Protein AF-A0A0A2T9J2-F1 (afdb_monomer)

Sequence (370 aa):
MYFNKLNKLLDNIEVKRSGSIFKIYKKGTDQELNPNEISSGESELISLGIECLVFEKECNKEKQNILFLDEPDVHLHPDLQARLCNFIRELVSNKNAIIFLATHSTAILGALEDFEGTHIEFMIAGQKELNFKKISDEYRKILPIFGAHPLSNLFNQSPILLVEGEDDERIWQQAIRTSNKKLKLYPCSTDGISNMPAYEQDIEQIIMAVYDDASAFSLRDKDENTSNIEDLKKIKRFILNCRAAENLLLTDQVLETLDLTWDELVRRIETWLSNKQSHPHYQVMLNFKDSGYDRQNFNLKEIRNDLMYLIEKPVSWEVAIGKTIGKLVAKDELKKNTAPNSHDIAAYLGERLVEILITNKDSNISNKVN

pLDDT: mean 85.02, std 14.01, range [25.62, 98.5]

Solvent-accessible surface area (backbone atoms only — not comparable to full-atom values): 21024 Å² total; per-residue (Å²): 112,69,53,60,59,53,36,68,60,41,84,64,39,31,61,44,80,57,88,94,45,77,45,42,21,37,50,98,53,90,50,75,52,58,80,90,77,54,56,71,35,59,53,50,50,49,55,55,47,50,53,53,50,51,50,63,69,71,54,47,84,94,44,86,33,79,46,82,41,75,49,80,51,69,72,40,55,59,72,50,32,32,37,49,42,53,51,52,49,60,55,36,78,77,46,57,50,47,75,49,75,45,70,74,53,25,44,48,50,62,54,39,61,86,40,90,86,42,59,50,65,76,70,41,93,88,65,88,78,84,74,66,37,67,69,46,76,64,50,64,66,52,46,57,72,53,32,78,54,62,84,57,70,59,54,77,58,29,29,46,31,38,24,36,30,66,64,53,24,47,17,48,53,33,15,33,68,47,6,74,76,46,43,55,63,38,63,38,52,42,79,31,68,88,40,42,67,58,53,52,54,53,51,44,52,49,39,66,35,76,38,96,84,52,52,36,37,35,46,38,60,23,61,94,59,84,77,86,70,71,63,56,97,45,34,48,55,46,52,34,63,18,20,38,74,66,27,49,49,62,11,57,59,30,29,49,74,61,79,40,54,70,71,57,51,51,52,44,51,52,54,44,60,75,72,38,76,86,43,92,57,34,67,59,56,48,52,39,53,75,61,72,54,46,48,46,69,49,85,39,80,85,46,51,63,58,52,43,60,69,62,70,54,103,63,57,66,41,51,45,36,8,38,34,54,6,44,28,50,51,68,70,65,68,55,73,87,57,65,88,93,48,54,43,55,46,48,35,49,20,52,76,52,45,46,50,63,62,51,66,70,59,86,79,82,75,86,73,84,126

Radius of gyration: 27.68 Å; Cα contacts (8 Å, |Δi|>4): 523; chains: 1; bounding box: 70×51×75 Å

Nearest PDB structures (foldseek):
  1f2u-assembly1_D  TM=6.639E-01  e=4.104E-04  Pyrococcus furiosus
  3kta-assembly2_D  TM=6.495E-01  e=3.694E-04  Pyrococcus furiosus
  4ncj-assembly3_C  TM=7.132E-01  e=3.734E-03  Pyrococcus furiosus DSM 3638
  8u7i-assembly1_D  TM=3.869E-01  e=1.346E-05  Bacillus cereus VD045
  1ji0-assembly1_A  TM=6.836E-01  e=5.510E-01  Thermotoga maritima

Foldseek 3Di:
DLQVLLQLLDDQWGWDDDDPDIFIAGPPDPHTDDPVRDQPQNVLSSVVSVVLVVQLVPADQVDQREAEAEASCVSHDLSSLLSVLVSVLVSVVVGNYDYHYHHLALSNVLSCLPPQPDWDFQDAPPDPDTDTHRRDPLNNQCSVVCNPDRADCLCVLAAEEEEAAPLLQLLQVLLCVQQVSLFHYRYGHLPHPVSVVVNVVVVVRNCNRRHDDGAHEYEYFCAVPPDDDDADPRYDYYYFQFRGPLLLCPFQLLCVLLVHGPVLLVVLLVVCLVPPVPDPCSVLSVVCVVVVNPSGYRDCPVCSVVSVVSSVDPDHSSSSNSNSNSNCSNVVNQDQDDDPPHSHSNNRRHNVNSCCSNVSNPSPDDPPDD

Mean predicted aligned error: 10.54 Å

Secondary structure (DSSP, 8-state):
-HHHHHHHH-SSEEEEEETTEEEEEETTS--EE-GGGS-HHHHHHHHHHHHHHHHHHH--TTS-EEEEEESTTTT--HHHHHHHHHHHHHHHHTSSEEEEEE---HHHHHHHTT-TT-EE-PPPTT-----PEE--HHHHHHHHHHHT-TTSTHHHHS-EEEESSHHHHHHHHHHHHHTTTS---EEEE-SSTTTHHHHHHHHHHHHHHH-SS--EEEEE--TT--------SSEEEEE-SSSSGGGGGGSHHHHHHTT--HHHHHHHHHHHHHH-TTSTTHHHHHHHHHTT--TTTS--TTTHHHHHHHHT-SS-HHHHHHHHHHHHHHTT---S-PPTT---HHHHH-HHHHHHHHHTTS--------

Structure (mmCIF, N/CA/C/O backbone):
data_AF-A0A0A2T9J2-F1
#
_entry.id   AF-A0A0A2T9J2-F1
#
loop_
_atom_site.group_PDB
_atom_site.id
_atom_site.type_symbol
_atom_site.label_atom_id
_atom_site.label_alt_id
_atom_site.label_comp_id
_atom_site.label_asym_id
_atom_site.label_entity_id
_atom_site.label_seq_id
_atom_site.pdbx_PDB_ins_code
_atom_site.Cartn_x
_atom_site.Cartn_y
_atom_site.Cartn_z
_atom_site.occupancy
_atom_site.B_iso_or_equiv
_atom_site.auth_seq_id
_atom_site.auth_comp_id
_atom_site.auth_asym_id
_atom_site.auth_atom_id
_atom_site.pdbx_PDB_model_num
ATOM 1 N N . MET A 1 1 ? -14.278 16.067 39.412 1.00 59.47 1 MET A N 1
ATOM 2 C CA . MET A 1 1 ? -13.323 15.132 38.777 1.00 59.47 1 MET A CA 1
ATOM 3 C C . MET A 1 1 ? -13.989 14.322 37.665 1.00 59.47 1 MET A C 1
ATOM 5 O O . MET A 1 1 ? -13.589 14.497 36.528 1.00 59.47 1 MET A O 1
ATOM 9 N N . TYR A 1 2 ? -15.040 13.537 37.940 1.00 71.81 2 TYR A N 1
ATOM 10 C CA . TYR A 1 2 ? -15.723 12.709 36.924 1.00 71.81 2 TYR A CA 1
ATOM 11 C C . TYR A 1 2 ? -16.390 13.495 35.782 1.00 71.81 2 TYR A C 1
ATOM 13 O O . TYR A 1 2 ? -16.182 13.167 34.621 1.00 71.81 2 TYR A O 1
ATOM 21 N N . PHE A 1 3 ? -17.080 14.601 36.085 1.00 74.75 3 PHE A N 1
ATOM 22 C CA . PHE A 1 3 ? -17.654 15.476 35.050 1.00 74.75 3 PHE A CA 1
ATOM 23 C C . PHE A 1 3 ? -16.598 16.092 34.126 1.00 74.75 3 PHE A C 1
ATOM 25 O O . PHE A 1 3 ? -16.856 16.264 32.946 1.00 74.75 3 PHE A O 1
ATOM 32 N N . ASN A 1 4 ? -15.382 16.354 34.621 1.00 80.12 4 ASN A N 1
ATOM 33 C CA . ASN A 1 4 ? -14.306 16.858 33.764 1.00 80.12 4 ASN A CA 1
ATOM 34 C C . ASN A 1 4 ? -13.856 15.789 32.765 1.00 80.12 4 ASN A C 1
ATOM 36 O O . ASN A 1 4 ? -13.549 16.136 31.634 1.00 80.12 4 ASN A O 1
ATOM 40 N N . LYS A 1 5 ? -13.830 14.509 33.166 1.00 81.12 5 LYS A N 1
ATOM 41 C CA . LYS A 1 5 ? -13.538 13.403 32.245 1.00 81.12 5 LYS A CA 1
ATOM 42 C C . LYS A 1 5 ? -14.648 13.250 31.202 1.00 81.12 5 LYS A C 1
ATOM 44 O O . LYS A 1 5 ? -14.343 13.203 30.020 1.00 81.12 5 LYS A O 1
ATOM 49 N N . LEU A 1 6 ? -15.915 13.269 31.625 1.00 84.06 6 LEU A N 1
ATOM 50 C CA . LEU A 1 6 ? -17.064 13.199 30.714 1.00 84.06 6 LEU A CA 1
ATOM 51 C C . LEU A 1 6 ? -17.076 14.375 29.722 1.00 84.06 6 LEU A C 1
ATOM 53 O O . LEU A 1 6 ? -17.239 14.179 28.528 1.00 84.06 6 LEU A O 1
ATOM 57 N N . ASN A 1 7 ? -16.797 15.597 30.181 1.00 86.12 7 ASN A N 1
ATOM 58 C CA . ASN A 1 7 ? -16.784 16.788 29.326 1.00 86.12 7 ASN A CA 1
ATOM 59 C C . ASN A 1 7 ? -15.614 16.829 28.328 1.00 86.12 7 ASN A C 1
ATOM 61 O O . ASN A 1 7 ? -15.652 17.633 27.396 1.00 86.12 7 ASN A O 1
ATOM 65 N N . LYS A 1 8 ? -14.585 15.979 28.481 1.00 84.69 8 LYS A N 1
ATOM 66 C CA . LYS A 1 8 ? -13.559 15.791 27.439 1.00 84.69 8 LYS A CA 1
ATOM 67 C C . LYS A 1 8 ? -14.111 15.056 26.213 1.00 84.69 8 LYS A C 1
ATOM 69 O O . LYS A 1 8 ? -13.585 15.251 25.124 1.00 84.69 8 LYS A O 1
ATOM 74 N N . LEU A 1 9 ? -15.142 14.226 26.386 1.00 80.75 9 LEU A N 1
ATOM 75 C CA . LEU A 1 9 ? -15.771 13.485 25.290 1.00 80.75 9 LEU A CA 1
ATOM 76 C C . LEU A 1 9 ? -16.617 14.396 24.390 1.00 80.75 9 LEU A C 1
ATOM 78 O O . LEU A 1 9 ? -16.712 14.166 23.188 1.00 80.75 9 LEU A O 1
ATOM 82 N N . LEU A 1 10 ? -17.201 15.446 24.968 1.00 84.38 10 LEU A N 1
ATOM 83 C CA . LEU A 1 10 ? -18.269 16.236 24.356 1.00 84.38 10 LEU A CA 1
ATOM 84 C C . LEU A 1 10 ? -17.731 17.462 23.617 1.00 84.38 10 LEU A C 1
ATOM 86 O O . LEU A 1 10 ? -16.849 18.167 24.118 1.00 84.38 10 LEU A O 1
ATOM 90 N N . ASP A 1 11 ? -18.275 17.733 22.432 1.00 77.12 11 ASP A N 1
ATOM 91 C CA . ASP A 1 11 ? -17.830 18.827 21.567 1.00 77.12 11 ASP A CA 1
ATOM 92 C C . ASP A 1 11 ? -18.537 20.134 21.849 1.00 77.12 11 ASP A C 1
ATOM 94 O O . ASP A 1 11 ? -17.898 21.141 22.155 1.00 77.12 11 ASP A O 1
ATOM 98 N N . ASN A 1 12 ? -19.861 20.107 21.755 1.00 83.00 12 ASN A N 1
ATOM 99 C CA . ASN A 1 12 ? -20.665 21.321 21.746 1.00 83.00 12 ASN A CA 1
ATOM 100 C C . ASN A 1 12 ? -21.363 21.555 23.077 1.00 83.00 12 ASN A C 1
ATOM 102 O O . ASN A 1 12 ? -21.915 22.634 23.310 1.00 83.00 12 ASN A O 1
ATOM 106 N N . ILE A 1 13 ? -21.320 20.555 23.953 1.00 86.94 13 ILE A N 1
ATOM 107 C CA . ILE A 1 13 ? -22.023 20.551 25.223 1.00 86.94 13 ILE A CA 1
ATOM 108 C C . ILE A 1 13 ? -21.086 20.233 26.388 1.00 86.94 13 ILE A C 1
ATOM 110 O O . ILE A 1 13 ? -20.007 19.663 26.225 1.00 86.94 13 ILE A O 1
ATOM 114 N N . GLU A 1 14 ? -21.507 20.612 27.586 1.00 88.69 14 GLU A N 1
ATOM 115 C CA . GLU A 1 14 ? -20.853 20.261 28.836 1.00 88.69 14 GLU A CA 1
ATOM 116 C C . GLU A 1 14 ? -21.889 19.898 29.899 1.00 88.69 14 GLU A C 1
ATOM 118 O O . GLU A 1 14 ? -22.915 20.559 30.071 1.00 88.69 14 GLU A O 1
ATOM 123 N N . VAL A 1 15 ? -21.607 18.832 30.637 1.00 86.19 15 VAL A N 1
ATOM 124 C CA . VAL A 1 15 ? -22.408 18.386 31.769 1.00 86.19 15 VAL A CA 1
ATOM 125 C C . VAL A 1 15 ? -21.887 19.075 33.025 1.00 86.19 15 VAL A C 1
ATOM 127 O O . VAL A 1 15 ? -20.725 18.909 33.416 1.00 86.19 15 VAL A O 1
ATOM 130 N N . LYS A 1 16 ? -22.756 19.843 33.685 1.00 85.94 16 LYS A N 1
ATOM 131 C CA . LYS A 1 16 ? -22.473 20.494 34.970 1.00 85.94 16 LYS A CA 1
ATOM 132 C C . LYS A 1 16 ? -23.402 19.939 36.045 1.00 85.94 16 LYS A C 1
ATOM 134 O O . LYS A 1 16 ? -24.557 19.590 35.797 1.00 85.94 16 LYS A O 1
ATOM 139 N N . ARG A 1 17 ? -22.904 19.881 37.280 1.00 81.12 17 ARG A N 1
ATOM 140 C CA . ARG A 1 17 ? -23.718 19.502 38.439 1.00 81.12 17 ARG A CA 1
ATOM 141 C C . ARG A 1 17 ? -24.531 20.707 38.914 1.00 81.12 17 ARG A C 1
ATOM 143 O O . ARG A 1 17 ? -23.954 21.750 39.201 1.00 81.12 17 ARG A O 1
ATOM 150 N N . SER A 1 18 ? -25.842 20.533 39.063 1.00 77.94 18 SER A N 1
ATOM 151 C CA . SER A 1 18 ? -26.759 21.523 39.632 1.00 77.94 18 SER A CA 1
ATOM 152 C C . SER A 1 18 ? -27.502 20.890 40.812 1.00 77.94 18 SER A C 1
ATOM 154 O O . SER A 1 18 ? -28.524 20.223 40.663 1.00 77.94 18 SER A O 1
ATOM 156 N N . GLY A 1 19 ? -26.929 21.013 42.013 1.00 77.81 19 GLY A N 1
ATOM 157 C CA . GLY A 1 19 ? -27.448 20.349 43.212 1.00 77.81 19 GLY A CA 1
ATOM 158 C C . GLY A 1 19 ? -27.337 18.816 43.149 1.00 77.81 19 GLY A C 1
ATOM 159 O O . GLY A 1 19 ? -26.230 18.264 43.073 1.00 77.81 19 GLY A O 1
ATOM 160 N N . SER A 1 20 ? -28.480 18.127 43.234 1.00 71.19 20 SER A N 1
ATOM 161 C CA . SER A 1 20 ? -28.596 16.662 43.141 1.00 71.19 20 SER A CA 1
ATOM 162 C C . SER A 1 20 ? -28.761 16.142 41.711 1.00 71.19 20 SER A C 1
ATOM 164 O O . SER A 1 20 ? -28.609 14.942 41.498 1.00 71.19 20 SER A O 1
ATOM 166 N N . ILE A 1 21 ? -29.032 17.022 40.744 1.00 76.75 21 ILE A N 1
ATOM 167 C CA . ILE A 1 21 ? -29.199 16.671 39.331 1.00 76.75 21 ILE A CA 1
ATOM 168 C C . ILE A 1 21 ? -28.006 17.159 38.504 1.00 76.75 21 ILE A C 1
ATOM 170 O O . ILE A 1 21 ? -27.241 18.037 38.919 1.00 76.75 21 ILE A O 1
ATOM 174 N N . PHE A 1 22 ? -27.832 16.579 37.323 1.00 81.19 22 PHE A N 1
ATOM 175 C CA . PHE A 1 22 ? -26.951 17.123 36.298 1.00 81.19 22 PHE A CA 1
ATOM 176 C C . PHE A 1 22 ? -27.786 17.871 35.260 1.00 81.19 22 PHE A C 1
ATOM 178 O O . PHE A 1 22 ? -28.946 17.542 35.022 1.00 81.19 22 PHE A O 1
ATOM 185 N N . LYS A 1 23 ? -27.185 18.907 34.683 1.00 84.75 23 LYS A N 1
ATOM 186 C CA . LYS A 1 23 ? -27.763 19.727 33.622 1.00 84.75 23 LYS A CA 1
ATOM 187 C C . LYS A 1 23 ? -26.758 19.846 32.487 1.00 84.75 23 LYS A C 1
ATOM 189 O O . LYS A 1 23 ? -25.547 19.773 32.720 1.00 84.75 23 LYS A O 1
ATOM 194 N N . ILE A 1 24 ? -27.272 20.014 31.278 1.00 87.31 24 ILE A N 1
ATOM 195 C CA . ILE A 1 24 ? -26.477 20.066 30.055 1.00 87.31 24 ILE A CA 1
ATOM 196 C C . ILE A 1 24 ? -26.459 21.511 29.581 1.00 87.31 24 ILE A C 1
ATOM 198 O O . ILE A 1 24 ? -27.493 22.170 29.533 1.00 87.31 24 ILE A O 1
ATOM 202 N N . TYR A 1 25 ? -25.269 22.013 29.283 1.00 88.56 25 TYR A N 1
ATOM 203 C CA . TYR A 1 25 ? -25.047 23.382 28.843 1.00 88.56 25 TYR A CA 1
ATOM 204 C C . TYR A 1 25 ? -24.337 23.377 27.504 1.00 88.56 25 TYR A C 1
ATOM 206 O O . TYR A 1 25 ? -23.575 22.458 27.213 1.00 88.56 25 TYR A O 1
ATOM 214 N N . LYS A 1 26 ? -24.527 24.426 26.709 1.00 87.81 26 LYS A N 1
ATOM 215 C CA . LYS A 1 26 ? -23.686 24.656 25.537 1.00 87.81 26 LYS A CA 1
ATOM 216 C C . LYS A 1 26 ? -22.273 25.022 25.997 1.00 87.81 26 LYS A C 1
ATOM 218 O O . LYS A 1 26 ? -22.096 25.938 26.803 1.00 87.81 26 LYS A O 1
ATOM 223 N N . LYS A 1 27 ? -21.273 24.302 25.492 1.00 86.38 27 LYS A N 1
ATOM 224 C CA . LYS A 1 27 ? -19.884 24.365 25.960 1.00 86.38 27 LYS A CA 1
ATOM 225 C C . LYS A 1 27 ? -19.329 25.786 25.878 1.00 86.38 27 LYS A C 1
ATOM 227 O O . LYS A 1 27 ? -19.447 26.449 24.849 1.00 86.38 27 LYS A O 1
ATOM 232 N N . GLY A 1 28 ? -18.720 26.247 26.971 1.00 84.31 28 GLY A N 1
ATOM 233 C CA . GLY A 1 28 ? -18.168 27.602 27.067 1.00 84.31 28 GLY A CA 1
ATOM 234 C C . GLY A 1 28 ? -19.220 28.693 27.288 1.00 84.31 28 GLY A C 1
ATOM 235 O O . GLY A 1 28 ? -18.896 29.875 27.197 1.00 84.31 28 GLY A O 1
ATOM 236 N N . THR A 1 29 ? -20.468 28.318 27.580 1.00 86.94 29 THR A N 1
ATOM 237 C CA . THR A 1 29 ? -21.561 29.247 27.884 1.00 86.94 29 THR A CA 1
ATOM 238 C C . THR A 1 29 ? -22.356 28.778 29.107 1.00 86.94 29 THR A C 1
ATOM 240 O O . THR A 1 29 ? -22.230 27.638 29.558 1.00 86.94 29 THR A O 1
ATOM 243 N N . ASP A 1 30 ? -23.222 29.651 29.621 1.00 87.25 30 ASP A N 1
ATOM 244 C CA . ASP A 1 30 ? -24.203 29.310 30.661 1.00 87.25 30 ASP A CA 1
ATOM 245 C C . ASP A 1 30 ? -25.605 29.039 30.085 1.00 87.25 30 ASP A C 1
ATOM 247 O O . ASP A 1 30 ? -26.590 28.994 30.823 1.00 87.25 30 ASP A O 1
ATOM 251 N N . GLN A 1 31 ? -25.710 28.828 28.767 1.00 87.81 31 GLN A N 1
ATOM 252 C CA . GLN A 1 31 ? -26.962 28.434 28.124 1.00 87.81 31 GLN A CA 1
ATOM 253 C C . GLN A 1 31 ? -27.266 26.961 28.434 1.00 87.81 31 GLN A C 1
ATOM 255 O O . GLN A 1 31 ? -26.573 26.071 27.941 1.00 87.81 31 GLN A O 1
ATOM 260 N N . GLU A 1 32 ? -28.300 26.713 29.240 1.00 88.62 32 GLU A N 1
ATOM 261 C CA . GLU A 1 32 ? -28.849 25.374 29.492 1.00 88.62 32 GLU A CA 1
ATOM 262 C C . GLU A 1 32 ? -29.564 24.853 28.236 1.00 88.62 32 GLU A C 1
ATOM 264 O O . GLU A 1 32 ? -30.290 25.599 27.577 1.00 88.62 32 GLU A O 1
ATOM 269 N N . LEU A 1 33 ? -29.334 23.583 27.905 1.00 85.81 33 LEU A N 1
ATOM 270 C CA . LEU A 1 33 ? -29.922 22.890 26.762 1.00 85.81 33 LEU A CA 1
ATOM 271 C C . LEU A 1 33 ? -30.925 21.845 27.244 1.00 85.81 33 LEU A C 1
ATOM 273 O O . LEU A 1 33 ? -30.678 21.122 28.214 1.00 85.81 33 LEU A O 1
ATOM 277 N N . ASN A 1 34 ? -32.038 21.727 26.530 1.00 83.06 34 ASN A N 1
ATOM 278 C CA . ASN A 1 34 ? -32.986 20.641 26.722 1.00 83.06 34 ASN A CA 1
ATOM 279 C C . ASN A 1 34 ? -32.485 19.360 26.034 1.00 83.06 34 ASN A C 1
ATOM 281 O O . ASN A 1 34 ? -31.757 19.442 25.045 1.00 83.06 34 ASN A O 1
ATOM 285 N N . PRO A 1 35 ? -32.931 18.167 26.474 1.00 75.81 35 PRO A N 1
ATOM 286 C CA . PRO A 1 35 ? -32.541 16.896 25.857 1.00 75.81 35 PRO A CA 1
ATOM 287 C C . PRO A 1 35 ? -32.770 16.833 24.338 1.00 75.81 35 PRO A C 1
ATOM 289 O O . PRO A 1 35 ? -31.974 16.245 23.617 1.00 75.81 35 PRO A O 1
ATOM 292 N N . ASN A 1 36 ? -33.820 17.496 23.842 1.00 80.12 36 ASN A N 1
ATOM 293 C CA . ASN A 1 36 ? -34.170 17.530 22.416 1.00 80.12 36 ASN A CA 1
ATOM 294 C C . ASN A 1 36 ? -33.221 18.397 21.565 1.00 80.12 36 ASN A C 1
ATOM 296 O O . ASN A 1 36 ? -33.329 18.395 20.343 1.00 80.12 36 ASN A O 1
ATOM 300 N N . GLU A 1 37 ? -32.339 19.173 22.196 1.00 82.31 37 GLU A N 1
ATOM 301 C CA . GLU A 1 37 ? -31.386 20.075 21.536 1.00 82.31 37 GLU A CA 1
ATOM 302 C C . GLU A 1 37 ? -29.986 19.448 21.412 1.00 82.31 37 GLU A C 1
ATOM 304 O O . GLU A 1 37 ? -29.058 20.093 20.924 1.00 82.31 37 GLU A O 1
ATOM 309 N N . ILE A 1 38 ? -29.828 18.199 21.859 1.00 84.38 38 ILE A N 1
ATOM 310 C CA . ILE A 1 38 ? -28.565 17.458 21.861 1.00 84.38 38 ILE A CA 1
ATOM 311 C C . ILE A 1 38 ? -28.541 16.506 20.668 1.00 84.38 38 ILE A C 1
ATOM 313 O O . ILE A 1 38 ? -29.554 15.893 20.325 1.00 84.38 38 ILE A O 1
ATOM 317 N N . SER A 1 39 ? -27.378 16.364 20.031 1.00 83.81 39 SER A N 1
ATOM 318 C CA . SER A 1 39 ? -27.220 15.384 18.958 1.00 83.81 39 SER A CA 1
ATOM 319 C C . SER A 1 39 ? -27.350 13.955 19.499 1.00 83.81 39 SER A C 1
ATOM 321 O O . SER A 1 39 ? -26.903 13.653 20.606 1.00 83.81 39 SER A O 1
ATOM 323 N N . SER A 1 40 ? -27.931 13.046 18.711 1.00 81.94 40 SER A N 1
ATOM 324 C CA . SER A 1 40 ? -28.088 11.643 19.123 1.00 81.94 40 SER A CA 1
ATOM 325 C C . SER A 1 40 ? -26.750 10.997 19.497 1.00 81.94 40 SER A C 1
ATOM 327 O O . SER A 1 40 ? -26.678 10.293 20.496 1.00 81.94 40 SER A O 1
ATOM 329 N N . GLY A 1 41 ? -25.677 11.309 18.760 1.00 84.06 41 GLY A N 1
ATOM 330 C CA . GLY A 1 41 ? -24.331 10.815 19.057 1.00 84.06 41 GLY A CA 1
ATOM 331 C C . GLY A 1 41 ? -23.755 11.350 20.372 1.00 84.06 41 GLY A C 1
ATOM 332 O O . GLY A 1 41 ? -23.153 10.593 21.125 1.00 84.06 41 GLY A O 1
ATOM 333 N N . GLU A 1 42 ? -23.962 12.628 20.708 1.00 84.62 42 GLU A N 1
ATOM 334 C CA . GLU A 1 42 ? -23.529 13.158 22.012 1.00 84.62 42 GLU A CA 1
ATOM 335 C C . GLU A 1 42 ? -24.342 12.561 23.168 1.00 84.62 42 GLU A C 1
ATOM 337 O O . GLU A 1 42 ? -23.779 12.296 24.229 1.00 84.62 42 GLU A O 1
ATOM 342 N N . SER A 1 43 ? -25.642 12.315 22.972 1.00 85.50 43 SER A N 1
ATOM 343 C CA . SER A 1 43 ? -26.481 11.643 23.972 1.00 85.50 43 SER A CA 1
ATOM 344 C C . SER A 1 43 ? -25.994 10.218 24.241 1.00 85.50 43 SER A C 1
ATOM 346 O O . SER A 1 43 ? -25.839 9.835 25.400 1.00 85.50 43 SER A O 1
ATOM 348 N N . GLU A 1 44 ? -25.705 9.459 23.183 1.00 86.38 44 GLU A N 1
ATOM 349 C CA . GLU A 1 44 ? -25.176 8.097 23.293 1.00 86.38 44 GLU A CA 1
ATOM 350 C C . GLU A 1 44 ? -23.824 8.092 24.019 1.00 86.38 44 GLU A C 1
ATOM 352 O O . GLU A 1 44 ? -23.609 7.343 24.973 1.00 86.38 44 GLU A O 1
ATOM 357 N N . LEU A 1 45 ? -22.939 9.024 23.652 1.00 87.44 45 LEU A N 1
ATOM 358 C CA . LEU A 1 45 ? -21.620 9.161 24.262 1.00 87.44 45 LEU A CA 1
ATOM 359 C C . LEU A 1 45 ? -21.685 9.546 25.748 1.00 87.44 45 LEU A C 1
ATOM 361 O O . LEU A 1 45 ? -20.842 9.106 26.532 1.00 87.44 45 LEU A O 1
ATOM 365 N N . ILE A 1 46 ? -22.676 10.347 26.160 1.00 87.00 46 ILE A N 1
ATOM 366 C CA . ILE A 1 46 ? -22.927 10.635 27.579 1.00 87.00 46 ILE A CA 1
ATOM 367 C C . ILE A 1 46 ? -23.325 9.358 28.313 1.00 87.00 46 ILE A C 1
ATOM 369 O O . ILE A 1 46 ? -22.746 9.077 29.364 1.00 87.00 46 ILE A O 1
ATOM 373 N N . SER A 1 47 ? -24.288 8.602 27.782 1.00 87.62 47 SER A N 1
ATOM 374 C CA . SER A 1 47 ? -24.768 7.360 28.398 1.00 87.62 47 SER A CA 1
ATOM 375 C C . SER A 1 47 ? -23.623 6.366 28.584 1.00 87.62 47 SER A C 1
ATOM 377 O O . SER A 1 47 ? -23.318 5.978 29.714 1.00 87.62 47 SER A O 1
ATOM 379 N N . LEU A 1 48 ? -22.901 6.067 27.504 1.00 88.88 48 LEU A N 1
ATOM 380 C CA . LEU A 1 48 ? -21.764 5.151 27.517 1.00 88.88 48 LEU A CA 1
ATOM 381 C C . LEU A 1 48 ? -20.619 5.654 28.410 1.00 88.88 48 LEU A C 1
ATOM 383 O O . LEU A 1 48 ? -19.994 4.892 29.152 1.00 88.88 48 LEU A O 1
ATOM 387 N N . GLY A 1 49 ? -20.363 6.965 28.387 1.00 88.38 49 GLY A N 1
ATOM 388 C CA . GLY A 1 49 ? -19.386 7.610 29.255 1.00 88.38 49 GLY A CA 1
ATOM 389 C C . GLY A 1 49 ? -19.728 7.436 30.735 1.00 88.38 49 GLY A C 1
ATOM 390 O O . GLY A 1 49 ? -18.848 7.125 31.536 1.00 88.38 49 GLY A O 1
ATOM 391 N N . ILE A 1 50 ? -21.000 7.590 31.114 1.00 87.50 50 ILE A N 1
ATOM 392 C CA . ILE A 1 50 ? -21.464 7.378 32.491 1.00 87.50 50 ILE A CA 1
ATOM 393 C C . ILE A 1 50 ? -21.276 5.919 32.909 1.00 87.50 50 ILE A C 1
ATOM 395 O O . ILE A 1 50 ? -20.752 5.686 33.998 1.00 87.50 50 ILE A O 1
ATOM 399 N N . GLU A 1 51 ? -21.642 4.950 32.071 1.00 89.19 51 GLU A N 1
ATOM 400 C CA . GLU A 1 51 ? -21.459 3.522 32.370 1.00 89.19 51 GLU A CA 1
ATOM 401 C C . GLU A 1 51 ? -19.989 3.177 32.621 1.00 89.19 51 GLU A C 1
ATOM 403 O O . GLU A 1 51 ? -19.639 2.582 33.643 1.00 89.19 51 GLU A O 1
ATOM 408 N N . CYS A 1 52 ? -19.107 3.660 31.752 1.00 89.56 52 CYS A N 1
ATOM 409 C CA . CYS A 1 52 ? -17.665 3.532 31.902 1.00 89.56 52 CYS A CA 1
ATOM 410 C C . CYS A 1 52 ? -17.131 4.180 33.199 1.00 89.56 52 CYS A C 1
ATOM 412 O O . CYS A 1 52 ? -16.254 3.624 33.863 1.00 89.56 52 CYS A O 1
ATOM 414 N N . LEU A 1 53 ? -17.657 5.346 33.599 1.00 88.56 53 LEU A N 1
ATOM 415 C CA . LEU A 1 53 ? -17.290 5.999 34.866 1.00 88.56 53 LEU A CA 1
ATOM 416 C C . LEU A 1 53 ? -17.801 5.230 36.090 1.00 88.56 53 LEU A C 1
ATOM 418 O O . LEU A 1 53 ? -17.115 5.174 37.114 1.00 88.56 53 LEU A O 1
ATOM 422 N N . VAL A 1 54 ? -19.004 4.657 36.007 1.00 89.12 54 VAL A N 1
ATOM 423 C CA . VAL A 1 54 ? -19.553 3.791 37.057 1.00 89.12 54 VAL A CA 1
ATOM 424 C C . VAL A 1 54 ? -18.670 2.557 37.204 1.00 89.12 54 VAL A C 1
ATOM 426 O O . VAL A 1 54 ? -18.241 2.258 38.317 1.00 89.12 54 VAL A O 1
ATOM 429 N N . PHE A 1 55 ? -18.294 1.917 36.096 1.00 90.38 55 PHE A N 1
ATOM 430 C CA . PHE A 1 55 ? -17.328 0.823 36.096 1.00 90.38 55 PHE A CA 1
ATOM 431 C C . PHE A 1 55 ? -15.996 1.228 36.753 1.00 90.38 55 PHE A C 1
ATOM 433 O O . PHE A 1 55 ? -15.523 0.541 37.657 1.00 90.38 55 PHE A O 1
ATOM 440 N N . GLU A 1 56 ? -15.427 2.390 36.398 1.00 87.75 56 GLU A N 1
ATOM 441 C CA . GLU A 1 56 ? -14.182 2.901 37.003 1.00 87.75 56 GLU A CA 1
ATOM 442 C C . GLU A 1 56 ? -14.248 2.982 38.536 1.00 87.75 56 GLU A C 1
ATOM 444 O O . GLU A 1 56 ? -13.253 2.740 39.240 1.00 87.75 56 GLU A O 1
ATOM 449 N N . LYS A 1 57 ? -15.417 3.380 39.045 1.00 87.81 57 LYS A N 1
ATOM 450 C CA . LYS A 1 57 ? -15.676 3.583 40.467 1.00 87.81 57 LYS A CA 1
ATOM 451 C C . LYS A 1 57 ? -15.828 2.258 41.211 1.00 87.81 57 LYS A C 1
ATOM 453 O O . LYS A 1 57 ? -15.321 2.149 42.325 1.00 87.81 57 LYS A O 1
ATOM 458 N N . GLU A 1 58 ? -16.492 1.283 40.601 1.00 89.94 58 GLU A N 1
ATOM 459 C CA . GLU A 1 58 ? -16.722 -0.043 41.185 1.00 89.94 58 GLU A CA 1
ATOM 460 C C . GLU A 1 58 ? -15.500 -0.977 41.044 1.00 89.94 58 GLU A C 1
ATOM 462 O O . GLU A 1 58 ? -15.430 -2.011 41.710 1.00 89.94 58 GLU A O 1
ATOM 467 N N . CYS A 1 59 ? -14.500 -0.602 40.233 1.00 90.00 59 CYS A N 1
ATOM 468 C CA . CYS A 1 59 ? -13.257 -1.358 40.072 1.00 90.00 59 CYS A CA 1
ATOM 469 C C . CYS A 1 59 ? -12.553 -1.641 41.411 1.00 90.00 59 CYS A C 1
ATOM 471 O O . CYS A 1 59 ? -12.084 -0.732 42.107 1.00 90.00 59 CYS A O 1
ATOM 473 N N . ASN A 1 60 ? -12.365 -2.926 41.714 1.00 88.50 60 ASN A N 1
ATOM 474 C CA . ASN A 1 60 ? -11.629 -3.402 42.878 1.00 88.50 60 ASN A CA 1
ATOM 475 C C . ASN A 1 60 ? -10.152 -3.641 42.519 1.00 88.50 60 ASN A C 1
ATOM 477 O O . ASN A 1 60 ? -9.847 -4.386 41.593 1.00 88.50 60 ASN A O 1
ATOM 481 N N . LYS A 1 61 ? -9.223 -3.040 43.275 1.00 86.44 61 LYS A N 1
ATOM 482 C CA . LYS A 1 61 ? -7.773 -3.149 43.025 1.00 86.44 61 LYS A CA 1
ATOM 483 C C . LYS A 1 61 ? -7.209 -4.563 43.208 1.00 86.44 61 LYS A C 1
ATOM 485 O O . LYS A 1 61 ? -6.196 -4.880 42.600 1.00 86.44 61 LYS A O 1
ATOM 490 N N . GLU A 1 62 ? -7.841 -5.387 44.037 1.00 88.94 62 GLU A N 1
ATOM 491 C CA . GLU A 1 62 ? -7.404 -6.757 44.340 1.00 88.94 62 GLU A CA 1
ATOM 492 C C . GLU A 1 62 ? -7.963 -7.789 43.354 1.00 88.94 62 GLU A C 1
ATOM 494 O O . GLU A 1 62 ? -7.594 -8.960 43.401 1.00 88.94 62 GLU A O 1
ATOM 499 N N . LYS A 1 63 ? -8.872 -7.373 42.466 1.00 89.31 63 LYS A N 1
ATOM 500 C CA . LYS A 1 63 ? -9.521 -8.244 41.486 1.00 89.31 63 LYS A CA 1
ATOM 501 C C . LYS A 1 63 ? -9.203 -7.787 40.070 1.00 89.31 63 LYS A C 1
ATOM 503 O O . LYS A 1 63 ? -8.846 -6.634 39.834 1.00 89.31 63 LYS A O 1
ATOM 508 N N . GLN A 1 64 ? -9.355 -8.706 39.126 1.00 89.75 64 GLN A N 1
ATOM 509 C CA . GLN A 1 64 ? -9.415 -8.371 37.711 1.00 89.75 64 GLN A CA 1
ATOM 510 C C . GLN A 1 64 ? -10.818 -7.846 37.403 1.00 89.75 64 GLN A C 1
ATOM 512 O O . GLN A 1 64 ? -11.806 -8.537 37.650 1.00 89.75 64 GLN A O 1
ATOM 517 N N . ASN A 1 65 ? -10.905 -6.615 36.907 1.00 93.81 65 ASN A N 1
ATOM 518 C CA . ASN A 1 65 ? -12.175 -5.982 36.556 1.00 93.81 65 ASN A CA 1
ATOM 519 C C . ASN A 1 65 ? -12.380 -6.107 35.048 1.00 93.81 65 ASN A C 1
ATOM 521 O O . ASN A 1 65 ? -11.444 -5.857 34.292 1.00 93.81 65 ASN A O 1
ATOM 525 N N . ILE A 1 66 ? -13.573 -6.502 34.610 1.00 93.62 66 ILE A N 1
ATOM 526 C CA . ILE A 1 66 ? -13.859 -6.752 33.194 1.00 93.62 66 ILE A CA 1
ATOM 527 C C . ILE A 1 66 ? -15.090 -5.948 32.780 1.00 93.62 66 ILE A C 1
ATOM 529 O O . ILE A 1 66 ? -16.111 -6.006 33.464 1.00 93.62 66 ILE A O 1
ATOM 533 N N . LEU A 1 67 ? -14.982 -5.219 31.670 1.00 93.62 67 LEU A N 1
ATOM 534 C CA . LEU A 1 67 ? -16.087 -4.523 31.012 1.00 93.62 67 LEU A CA 1
ATOM 535 C C . LEU A 1 67 ? -16.254 -5.080 29.597 1.00 93.62 67 LEU A C 1
ATOM 537 O O . LEU A 1 67 ? -15.265 -5.245 28.887 1.00 93.62 67 LEU A O 1
ATOM 541 N N . PHE A 1 68 ? -17.493 -5.347 29.195 1.00 94.12 68 PHE A N 1
ATOM 542 C CA . PHE A 1 68 ? -17.843 -5.739 27.832 1.00 94.12 68 PHE A CA 1
ATOM 543 C C . PHE A 1 68 ? -18.603 -4.593 27.176 1.00 94.12 68 PHE A C 1
ATOM 545 O O . PHE A 1 68 ? -19.574 -4.106 27.751 1.00 94.12 68 PHE A O 1
ATOM 552 N N . LEU A 1 69 ? -18.146 -4.175 26.001 1.00 93.19 69 LEU A N 1
ATOM 553 C CA . LEU A 1 69 ? -18.785 -3.174 25.159 1.00 93.19 69 LEU A CA 1
ATOM 554 C C . LEU A 1 69 ? -19.111 -3.827 23.820 1.00 93.19 69 LEU A C 1
ATOM 556 O O . LEU A 1 69 ? -18.209 -4.318 23.141 1.00 93.19 69 LEU A O 1
ATOM 560 N N . ASP A 1 70 ? -20.389 -3.845 23.467 1.00 90.81 70 ASP A N 1
ATOM 561 C CA . ASP A 1 70 ? -20.881 -4.422 22.220 1.00 90.81 70 ASP A CA 1
ATOM 562 C C . ASP A 1 70 ? -21.404 -3.294 21.328 1.00 90.81 70 ASP A C 1
ATOM 564 O O . ASP A 1 70 ? -22.250 -2.514 21.762 1.00 90.81 70 ASP A O 1
ATOM 568 N N . GLU A 1 71 ? -20.816 -3.160 20.141 1.00 88.56 71 GLU A N 1
ATOM 569 C CA . GLU A 1 71 ? -21.073 -2.105 19.154 1.00 88.56 71 GLU A CA 1
ATOM 570 C C . GLU A 1 71 ? -21.145 -0.675 19.742 1.00 88.56 71 GLU A C 1
ATOM 572 O O . GLU A 1 71 ? -22.098 0.070 19.489 1.00 88.56 71 GLU A O 1
ATOM 577 N N . PRO A 1 72 ? -20.130 -0.223 20.513 1.00 88.88 72 PRO A N 1
ATOM 578 C CA . PRO A 1 72 ? -20.166 1.102 21.134 1.00 88.88 72 PRO A CA 1
ATOM 579 C C . PRO A 1 72 ? -20.053 2.258 20.121 1.00 88.88 72 PRO A C 1
ATOM 581 O O . PRO A 1 72 ? -20.091 3.424 20.504 1.00 88.88 72 PRO A O 1
ATOM 584 N N . ASP A 1 73 ? -19.856 1.950 18.839 1.00 85.94 73 ASP A N 1
ATOM 585 C CA . ASP A 1 73 ? -19.791 2.880 17.714 1.00 85.94 73 ASP A CA 1
ATOM 586 C C . ASP A 1 73 ? -21.158 3.276 17.138 1.00 85.94 73 ASP A C 1
ATOM 588 O O . ASP A 1 73 ? -21.233 4.227 16.348 1.00 85.94 73 ASP A O 1
ATOM 592 N N . VAL A 1 74 ? -22.237 2.596 17.533 1.00 82.56 74 VAL A N 1
ATOM 593 C CA . VAL A 1 74 ? -23.591 2.869 17.039 1.00 82.56 74 VAL A CA 1
ATOM 594 C C . VAL A 1 74 ? -23.968 4.335 17.293 1.00 82.56 74 VAL A C 1
ATOM 596 O O . VAL A 1 74 ? -23.830 4.867 18.389 1.00 82.56 74 VAL A O 1
ATOM 599 N N . HIS A 1 75 ? -24.419 5.025 16.241 1.00 80.31 75 HIS A N 1
ATOM 600 C CA . HIS A 1 75 ? -24.765 6.458 16.242 1.00 80.31 75 HIS A CA 1
ATOM 601 C C . HIS A 1 75 ? -23.620 7.451 16.539 1.00 80.31 75 HIS A C 1
ATOM 603 O O . HIS A 1 75 ? -23.874 8.660 16.587 1.00 80.31 75 HIS A O 1
ATOM 609 N N . LEU A 1 76 ? -22.365 7.001 16.659 1.00 84.00 76 LEU A N 1
ATOM 610 C CA . LEU A 1 76 ? -21.204 7.871 16.854 1.00 84.00 76 LEU A CA 1
ATOM 611 C C . LEU A 1 76 ? -20.499 8.176 15.525 1.00 84.00 76 LEU A C 1
ATOM 613 O O . LEU A 1 76 ? -20.138 7.273 14.775 1.00 84.00 76 LEU A O 1
ATOM 617 N N . HIS A 1 77 ? -20.224 9.454 15.250 1.00 83.00 77 HIS A N 1
ATOM 618 C CA . HIS A 1 77 ? -19.307 9.838 14.168 1.00 83.00 77 HIS A CA 1
ATOM 619 C C . HIS A 1 77 ? -17.866 9.403 14.519 1.00 83.00 77 HIS A C 1
ATOM 621 O O . HIS A 1 77 ? -17.531 9.422 15.708 1.00 83.00 77 HIS A O 1
ATOM 627 N N . PRO A 1 78 ? -16.991 9.071 13.544 1.00 81.56 78 PRO A N 1
ATOM 628 C CA . PRO A 1 78 ? -15.607 8.648 13.795 1.00 81.56 78 PRO A CA 1
ATOM 629 C C . PRO A 1 78 ? -14.830 9.477 14.832 1.00 81.56 78 PRO A C 1
ATOM 631 O O . PRO A 1 78 ? -14.142 8.911 15.678 1.00 81.56 78 PRO A O 1
ATOM 634 N N . ASP A 1 79 ? -14.996 10.803 14.848 1.00 82.94 79 ASP A N 1
ATOM 635 C CA . ASP A 1 79 ? -14.340 11.671 15.840 1.00 82.94 79 ASP A CA 1
ATOM 636 C C . ASP A 1 79 ? -14.780 11.380 17.285 1.00 82.94 79 ASP A C 1
ATOM 638 O O . ASP A 1 79 ? -13.959 11.375 18.206 1.00 82.94 79 ASP A O 1
ATOM 642 N N . LEU A 1 80 ? -16.074 11.115 17.501 1.00 86.25 80 LEU A N 1
ATOM 643 C CA . LEU A 1 80 ? -16.610 10.749 18.815 1.00 86.25 80 LEU A CA 1
ATOM 644 C C . LEU A 1 80 ? -16.137 9.353 19.230 1.00 86.25 80 LEU A C 1
ATOM 646 O O . LEU A 1 80 ? -15.833 9.135 20.402 1.00 86.25 80 LEU A O 1
ATOM 650 N N . GLN A 1 81 ? -15.998 8.435 18.273 1.00 88.44 81 GLN A N 1
ATOM 651 C CA . GLN A 1 81 ? -15.453 7.100 18.519 1.00 88.44 81 GLN A CA 1
ATOM 652 C C . GLN A 1 81 ? -13.978 7.159 18.940 1.00 88.44 81 GLN A C 1
ATOM 654 O O . GLN A 1 81 ? -13.587 6.520 19.916 1.00 88.44 81 GLN A O 1
ATOM 659 N N . ALA A 1 82 ? -13.163 7.991 18.284 1.00 87.12 82 ALA A N 1
ATOM 660 C CA . ALA A 1 82 ? -11.770 8.199 18.677 1.00 87.12 82 ALA A CA 1
ATOM 661 C C . ALA A 1 82 ? -11.651 8.783 20.098 1.00 87.12 82 ALA A C 1
ATOM 663 O O . ALA A 1 82 ? -10.779 8.398 20.882 1.00 87.12 82 ALA A O 1
ATOM 664 N N . ARG A 1 83 ? -12.565 9.682 20.480 1.00 87.06 83 ARG A N 1
ATOM 665 C CA . ARG A 1 83 ? -12.630 10.228 21.846 1.00 87.06 83 ARG A CA 1
ATOM 666 C C . ARG A 1 83 ? -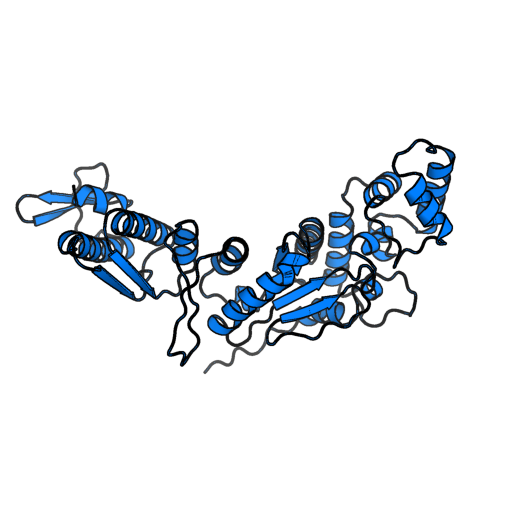13.053 9.196 22.870 1.00 87.06 83 ARG A C 1
ATOM 668 O O . ARG A 1 83 ? -12.442 9.138 23.936 1.00 87.06 83 ARG A O 1
ATOM 675 N N . LEU A 1 84 ? -14.056 8.385 22.545 1.00 90.44 84 LEU A N 1
ATOM 676 C CA . LEU A 1 84 ? -14.447 7.249 23.363 1.00 90.44 84 LEU A CA 1
ATOM 677 C C . LEU A 1 84 ? -13.243 6.329 23.598 1.00 90.44 84 LEU A C 1
ATOM 679 O O . LEU A 1 84 ? -12.959 5.995 24.744 1.00 90.44 84 LEU A O 1
ATOM 683 N N . CYS A 1 85 ? -12.478 6.004 22.554 1.00 90.44 85 CYS A N 1
ATOM 684 C CA . CYS A 1 85 ? -11.267 5.189 22.668 1.00 90.44 85 CYS A CA 1
ATOM 685 C C . CYS A 1 85 ? -10.228 5.826 23.599 1.00 90.44 85 CYS A C 1
ATOM 687 O O . CYS A 1 85 ? -9.709 5.159 24.490 1.00 90.44 85 CYS A O 1
ATOM 689 N N . ASN A 1 86 ? -9.963 7.128 23.468 1.00 88.62 86 ASN A N 1
ATOM 690 C CA . ASN A 1 86 ? -9.058 7.844 24.376 1.00 88.62 86 ASN A CA 1
ATOM 691 C C . ASN A 1 86 ? -9.539 7.816 25.830 1.00 88.62 86 ASN A C 1
ATOM 693 O O . ASN A 1 86 ? -8.746 7.641 26.755 1.00 88.62 86 ASN A O 1
ATOM 697 N N . PHE A 1 87 ? -10.842 7.950 26.042 1.00 88.69 87 PHE A N 1
ATOM 698 C CA . PHE A 1 87 ? -11.437 7.862 27.365 1.00 88.69 87 PHE A CA 1
ATOM 699 C C . PHE A 1 87 ? -11.344 6.446 27.952 1.00 88.69 87 PHE A C 1
ATOM 701 O O . PHE A 1 87 ? -10.919 6.294 29.095 1.00 88.69 87 PHE A O 1
ATOM 708 N N . ILE A 1 88 ? -11.630 5.410 27.161 1.00 89.31 88 ILE A N 1
ATOM 709 C CA . ILE A 1 88 ? -11.431 3.995 27.511 1.00 89.31 88 ILE A CA 1
ATOM 710 C C . ILE A 1 88 ? -9.966 3.739 27.887 1.00 89.31 88 ILE A C 1
ATOM 712 O O . ILE A 1 88 ? -9.707 3.153 28.937 1.00 89.31 88 ILE A O 1
ATOM 716 N N . ARG A 1 89 ? -9.003 4.246 27.106 1.00 89.19 89 ARG A N 1
ATOM 717 C CA . ARG A 1 89 ? -7.562 4.164 27.408 1.00 89.19 89 ARG A CA 1
ATOM 718 C C . ARG A 1 89 ? -7.230 4.784 28.765 1.00 89.19 89 ARG A C 1
ATOM 720 O O . ARG A 1 89 ? -6.579 4.140 29.585 1.00 89.19 89 ARG A O 1
ATOM 727 N N . GLU A 1 90 ? -7.721 5.996 29.042 1.00 85.62 90 GLU A N 1
ATOM 728 C CA . GLU A 1 90 ? -7.542 6.640 30.353 1.00 85.62 90 GLU A CA 1
ATOM 729 C C . GLU A 1 90 ? -8.116 5.783 31.501 1.00 85.62 90 GLU A C 1
ATOM 731 O O . GLU A 1 90 ? -7.564 5.785 32.605 1.00 85.62 90 GLU A O 1
ATOM 736 N N . LEU A 1 91 ? -9.206 5.045 31.274 1.00 83.44 91 LEU A N 1
ATOM 737 C CA . LEU A 1 91 ? -9.810 4.170 32.282 1.00 83.44 91 LEU A CA 1
ATOM 738 C C . LEU A 1 91 ? -8.946 2.942 32.585 1.00 83.44 91 LEU A C 1
ATOM 740 O O . LEU A 1 91 ? -8.699 2.657 33.761 1.00 83.44 91 LEU A O 1
ATOM 744 N N . VAL A 1 92 ? -8.458 2.241 31.554 1.00 83.06 92 VAL A N 1
ATOM 745 C CA . VAL A 1 92 ? -7.640 1.028 31.740 1.00 83.06 92 VAL A CA 1
ATOM 746 C C . VAL A 1 92 ? -6.236 1.331 32.246 1.00 83.06 92 VAL A C 1
ATOM 748 O O . VAL A 1 92 ? -5.746 0.611 33.109 1.00 83.06 92 VAL A O 1
ATOM 751 N N . SER A 1 93 ? -5.596 2.422 31.813 1.00 81.56 93 SER A N 1
ATOM 752 C CA . SER A 1 93 ? -4.224 2.744 32.242 1.00 81.56 93 SER A CA 1
ATOM 753 C C . SER A 1 93 ? -4.085 2.984 33.750 1.00 81.56 93 SER A C 1
ATOM 755 O O . SER A 1 93 ? -2.991 2.885 34.296 1.00 81.56 93 SER A O 1
ATOM 757 N N . ASN A 1 94 ? -5.183 3.297 34.439 1.00 73.50 94 ASN A N 1
ATOM 758 C CA . ASN A 1 94 ? -5.175 3.650 35.857 1.00 73.50 94 ASN A CA 1
ATOM 759 C C . ASN A 1 94 ? -5.624 2.506 36.785 1.00 73.50 94 ASN A C 1
ATOM 761 O O . ASN A 1 94 ? -5.722 2.712 38.002 1.00 73.50 94 ASN A O 1
ATOM 765 N N . LYS A 1 95 ? -5.966 1.327 36.245 1.00 77.94 95 LYS A N 1
ATOM 766 C CA . LYS A 1 95 ? -6.653 0.252 36.981 1.00 77.94 95 LYS A CA 1
ATOM 767 C C . LYS A 1 95 ? -6.227 -1.137 36.502 1.00 77.94 95 LYS A C 1
ATOM 769 O O . LYS A 1 95 ? -5.809 -1.319 35.370 1.00 77.94 95 LYS A O 1
ATOM 774 N N . ASN A 1 96 ? -6.420 -2.145 37.353 1.00 85.06 96 ASN A N 1
ATOM 775 C CA . ASN A 1 96 ? -6.357 -3.549 36.942 1.00 85.06 96 ASN A CA 1
ATOM 776 C C . ASN A 1 96 ? -7.668 -3.941 36.231 1.00 85.06 96 ASN A C 1
ATOM 778 O O . ASN A 1 96 ? -8.530 -4.608 36.816 1.00 85.06 96 ASN A O 1
ATOM 782 N N . ALA A 1 97 ? -7.868 -3.416 35.021 1.00 90.06 97 ALA A N 1
ATOM 783 C CA . ALA A 1 97 ? -9.094 -3.570 34.248 1.00 90.06 97 ALA A CA 1
ATOM 784 C C . ALA A 1 97 ? -8.808 -4.044 32.817 1.00 90.06 97 ALA A C 1
ATOM 786 O O . ALA A 1 97 ? -7.834 -3.618 32.201 1.00 90.06 97 ALA A O 1
ATOM 787 N N . ILE A 1 98 ? -9.686 -4.899 32.296 1.00 91.75 98 ILE A N 1
ATOM 788 C CA . ILE A 1 98 ? -9.717 -5.343 30.902 1.00 91.75 98 ILE A CA 1
ATOM 789 C C . ILE A 1 98 ? -11.052 -4.915 30.305 1.00 91.75 98 ILE A C 1
ATOM 791 O O . ILE A 1 98 ? -12.101 -5.093 30.923 1.00 91.75 98 ILE A O 1
ATOM 795 N N . ILE A 1 99 ? -11.006 -4.359 29.101 1.00 93.00 99 ILE A N 1
ATOM 796 C CA . ILE A 1 99 ? -12.198 -3.993 28.343 1.00 93.00 99 ILE A CA 1
ATOM 797 C C . ILE A 1 99 ? -12.216 -4.860 27.088 1.00 93.00 99 ILE A C 1
ATOM 799 O O . ILE A 1 99 ? -11.273 -4.822 26.302 1.00 93.00 99 ILE A O 1
ATOM 803 N N . PHE A 1 100 ? -13.270 -5.654 26.933 1.00 93.69 100 PHE A N 1
ATOM 804 C CA . PHE A 1 100 ? -13.576 -6.369 25.701 1.00 93.69 100 PHE A CA 1
ATOM 805 C C . PHE A 1 100 ? -14.507 -5.504 24.867 1.00 93.69 100 PHE A C 1
ATOM 807 O O . PHE A 1 100 ? -15.536 -5.051 25.366 1.00 93.69 100 PHE A O 1
ATOM 814 N N . LEU A 1 101 ? -14.134 -5.277 23.612 1.00 92.12 101 LEU A N 1
ATOM 815 C CA . LEU A 1 101 ? -14.883 -4.441 22.688 1.00 92.12 101 LEU A CA 1
ATOM 816 C C . LEU A 1 101 ? -15.168 -5.243 21.419 1.00 92.12 101 LEU A C 1
ATOM 818 O O . LEU A 1 101 ? -14.234 -5.704 20.765 1.00 92.12 101 LEU A O 1
ATOM 822 N N . ALA A 1 102 ? -16.446 -5.408 21.093 1.00 90.00 102 ALA A N 1
ATOM 823 C CA . ALA A 1 102 ? -16.906 -5.932 19.814 1.00 90.00 102 ALA A CA 1
ATOM 824 C C . ALA A 1 102 ? -17.394 -4.758 18.958 1.00 90.00 102 ALA A C 1
ATOM 826 O O . ALA A 1 102 ? -18.146 -3.913 19.436 1.00 90.00 102 ALA A O 1
ATOM 827 N N . THR A 1 103 ? -16.906 -4.644 17.723 1.00 85.31 103 THR A N 1
ATOM 828 C CA . THR A 1 103 ? -17.247 -3.527 16.833 1.00 85.31 103 THR A CA 1
ATOM 829 C C . THR A 1 103 ? -17.002 -3.890 15.375 1.00 85.31 103 THR A C 1
ATOM 831 O O . THR A 1 103 ? -16.123 -4.695 15.060 1.00 85.31 103 THR A O 1
ATOM 834 N N . HIS A 1 104 ? -17.741 -3.228 14.489 1.00 76.88 104 HIS A N 1
ATOM 835 C CA . HIS A 1 104 ? -17.461 -3.177 13.056 1.00 76.88 104 HIS A CA 1
ATOM 836 C C . HIS A 1 104 ? -16.729 -1.887 12.649 1.00 76.88 104 HIS A C 1
ATOM 838 O O . HIS A 1 104 ? -16.400 -1.695 11.477 1.00 76.88 104 HIS A O 1
ATOM 844 N N . SER A 1 105 ? -16.466 -0.984 13.598 1.00 77.75 105 SER A N 1
ATOM 845 C CA . SER A 1 105 ? -15.849 0.300 13.311 1.00 77.75 105 SER A CA 1
ATOM 846 C C . SER A 1 105 ? -14.338 0.209 13.156 1.00 77.75 105 SER A C 1
ATOM 848 O O . SER A 1 105 ? -13.570 -0.032 14.092 1.00 77.75 105 SER A O 1
ATOM 850 N N . THR A 1 106 ? -13.897 0.578 11.963 1.00 74.19 106 THR A N 1
ATOM 851 C CA . THR A 1 106 ? -12.486 0.744 11.639 1.00 74.19 106 THR A CA 1
ATOM 852 C C . THR A 1 106 ? -11.899 2.040 12.217 1.00 74.19 106 THR A C 1
ATOM 854 O O . THR A 1 106 ? -10.683 2.154 12.365 1.00 74.19 106 THR A O 1
ATOM 857 N N . ALA A 1 107 ? -12.739 3.000 12.622 1.00 77.94 107 ALA A N 1
ATOM 858 C CA . ALA A 1 107 ? -12.292 4.199 13.328 1.00 77.94 107 ALA A CA 1
ATOM 859 C C . ALA A 1 107 ? -11.922 3.897 14.790 1.00 77.94 107 ALA A C 1
ATOM 861 O O . ALA A 1 107 ? -10.940 4.445 15.287 1.00 77.94 107 ALA A O 1
ATOM 862 N N . ILE A 1 108 ? -12.645 2.989 15.461 1.00 85.50 108 ILE A N 1
ATOM 863 C CA . ILE A 1 108 ? -12.247 2.473 16.785 1.00 85.50 108 ILE A CA 1
ATOM 864 C C . ILE A 1 108 ? -10.917 1.727 16.679 1.00 85.50 108 ILE A C 1
ATOM 866 O O . ILE A 1 108 ? -10.011 1.952 17.480 1.00 85.50 108 ILE A O 1
ATOM 870 N N . LEU A 1 109 ? -10.796 0.875 15.660 1.00 80.31 109 LEU A N 1
ATOM 871 C CA . LEU A 1 109 ? -9.585 0.119 15.365 1.00 80.31 109 LEU A CA 1
ATOM 872 C C . LEU A 1 109 ? -8.361 1.033 15.205 1.00 80.31 109 LEU A C 1
ATOM 874 O O . LEU A 1 109 ? -7.384 0.867 15.933 1.00 80.31 109 LEU A O 1
ATOM 878 N N . GLY A 1 110 ? -8.451 2.044 14.336 1.00 78.25 110 GLY A N 1
ATOM 879 C CA . GLY A 1 110 ? -7.384 3.034 14.159 1.00 78.25 110 GLY A CA 1
ATOM 880 C C . GLY A 1 110 ? -7.106 3.847 15.429 1.00 78.25 110 GLY A C 1
ATOM 881 O O . GLY A 1 110 ? -5.958 4.073 15.787 1.00 78.25 110 GLY A O 1
ATOM 882 N N . ALA A 1 111 ? -8.132 4.229 16.195 1.00 84.69 111 ALA A N 1
ATOM 883 C CA . ALA A 1 111 ? -7.936 4.990 17.433 1.00 84.69 111 ALA A CA 1
ATOM 884 C C . ALA A 1 111 ? -7.228 4.201 18.557 1.00 84.69 111 ALA A C 1
ATOM 886 O O . ALA A 1 111 ? -6.701 4.803 19.502 1.00 84.69 111 ALA A O 1
ATOM 887 N N . LEU A 1 112 ? -7.230 2.867 18.481 1.00 86.69 112 LEU A N 1
ATOM 888 C CA . LEU A 1 112 ? -6.611 1.972 19.460 1.00 86.69 112 LEU A CA 1
ATOM 889 C C . LEU A 1 112 ? -5.287 1.354 18.978 1.00 86.69 112 LEU A C 1
ATOM 891 O O . LEU A 1 112 ? -4.633 0.681 19.779 1.00 86.69 112 LEU A O 1
ATOM 895 N N . GLU A 1 113 ? -4.866 1.591 17.730 1.00 81.50 113 GLU A N 1
ATOM 896 C CA . GLU A 1 113 ? -3.721 0.902 17.112 1.00 81.50 113 GLU A CA 1
ATOM 897 C C . GLU A 1 113 ? -2.370 1.183 17.797 1.00 81.50 113 GLU A C 1
ATOM 899 O O . GLU A 1 113 ? -1.512 0.301 17.935 1.00 81.50 113 GLU A O 1
ATOM 904 N N . ASP A 1 114 ? -2.220 2.405 18.306 1.00 80.81 114 ASP A N 1
ATOM 905 C CA . ASP A 1 114 ? -1.019 2.890 18.993 1.00 80.81 114 ASP A CA 1
ATOM 906 C C . ASP A 1 114 ? -1.034 2.636 20.505 1.00 80.81 114 ASP A C 1
ATOM 908 O O . ASP A 1 114 ? -0.120 3.034 21.232 1.00 80.81 114 ASP A O 1
ATOM 912 N N . PHE A 1 115 ? -2.087 2.012 21.035 1.00 86.81 115 PHE A N 1
ATOM 913 C CA . PHE A 1 115 ? -2.146 1.694 22.454 1.00 86.81 115 PHE A CA 1
ATOM 914 C C . PHE A 1 115 ? -1.529 0.316 22.718 1.00 86.81 115 PHE A C 1
ATOM 916 O O . PHE A 1 115 ? -2.062 -0.703 22.297 1.00 86.81 115 PHE A O 1
ATOM 923 N N . GLU A 1 116 ? -0.418 0.270 23.464 1.00 82.81 116 GLU A N 1
ATOM 924 C CA . GLU A 1 116 ? 0.336 -0.971 23.742 1.00 82.81 116 GLU A CA 1
ATOM 925 C C . GLU A 1 116 ? -0.496 -2.087 24.401 1.00 82.81 116 GLU A C 1
ATOM 927 O O . GLU A 1 116 ? -0.166 -3.269 24.285 1.00 82.81 116 GLU A O 1
ATOM 932 N N . GLY A 1 117 ? -1.566 -1.720 25.114 1.00 86.31 117 GLY A N 1
ATOM 933 C CA . GLY A 1 117 ? -2.492 -2.664 25.738 1.00 86.31 117 GLY A CA 1
ATOM 934 C C . GLY A 1 117 ? -3.508 -3.280 24.771 1.00 86.31 117 GLY A C 1
ATOM 935 O O . GLY A 1 117 ? -4.218 -4.207 25.164 1.00 86.31 117 GLY A O 1
ATOM 936 N N . THR A 1 118 ? -3.598 -2.794 23.532 1.00 89.50 118 THR A N 1
ATOM 937 C CA . THR A 1 118 ? -4.587 -3.260 22.560 1.00 89.50 118 THR A CA 1
ATOM 938 C C . THR A 1 118 ? -4.191 -4.611 21.985 1.00 89.50 118 THR A C 1
ATOM 940 O O . THR A 1 118 ? -3.081 -4.810 21.485 1.00 89.50 118 THR A O 1
ATOM 943 N N . HIS A 1 119 ? -5.140 -5.539 22.039 1.00 90.75 119 HIS A N 1
ATOM 944 C CA . HIS A 1 119 ? -5.056 -6.822 21.364 1.00 90.75 119 HIS A CA 1
ATOM 945 C C . HIS A 1 119 ? -6.303 -6.997 20.501 1.00 90.75 119 HIS A C 1
ATOM 947 O O . HIS A 1 119 ? -7.387 -6.561 20.889 1.00 90.75 119 HIS A O 1
ATOM 953 N N . ILE A 1 120 ? -6.141 -7.615 19.337 1.00 87.12 120 ILE A N 1
ATOM 954 C CA . ILE A 1 120 ? -7.167 -7.714 18.302 1.00 87.12 120 ILE A CA 1
ATOM 955 C C . ILE A 1 120 ? -7.302 -9.161 17.858 1.00 87.12 120 ILE A C 1
ATOM 957 O O . ILE A 1 120 ? -6.323 -9.904 17.797 1.00 87.12 120 ILE A O 1
ATOM 961 N N . GLU A 1 121 ? -8.536 -9.544 17.562 1.00 85.19 121 GLU A N 1
ATOM 962 C CA . GLU A 1 121 ? -8.879 -10.769 16.858 1.00 85.19 121 GLU A CA 1
ATOM 963 C C . GLU A 1 121 ? -10.024 -10.458 15.893 1.00 85.19 121 GLU A C 1
ATOM 965 O O . GLU A 1 121 ? -10.941 -9.710 16.243 1.00 85.19 121 GLU A O 1
ATOM 970 N N . PHE A 1 122 ? -9.977 -11.041 14.697 1.00 79.38 122 PHE A N 1
ATOM 971 C CA . PHE A 1 122 ? -11.065 -10.941 13.733 1.00 79.38 122 PHE A CA 1
ATOM 972 C C . PHE A 1 122 ? -11.909 -12.211 13.809 1.00 79.38 122 PHE A C 1
ATOM 974 O O . PHE A 1 122 ? -11.427 -13.317 13.577 1.00 79.38 122 PHE A O 1
ATOM 981 N N . MET A 1 123 ? -13.183 -12.054 14.160 1.00 76.06 123 MET A N 1
ATOM 982 C CA . MET A 1 123 ? -14.080 -13.185 14.365 1.00 76.06 123 MET A CA 1
ATOM 983 C C . MET A 1 123 ? -14.689 -13.651 13.040 1.00 76.06 123 MET A C 1
ATOM 985 O O . MET A 1 123 ? -15.305 -12.866 12.325 1.00 76.06 123 MET A O 1
ATOM 989 N N . ILE A 1 124 ? -14.575 -14.947 12.748 1.00 72.94 124 ILE A N 1
ATOM 990 C CA . ILE A 1 124 ? -15.257 -15.600 11.622 1.00 72.94 124 ILE A CA 1
ATOM 991 C C . ILE A 1 124 ? -16.574 -16.219 12.115 1.00 72.94 124 ILE A C 1
ATOM 993 O O . ILE A 1 124 ? -16.673 -16.699 13.248 1.00 72.94 124 ILE A O 1
ATOM 997 N N . ALA A 1 125 ? -17.601 -16.257 11.260 1.00 74.38 125 ALA A N 1
ATOM 998 C CA . ALA A 1 125 ? -18.881 -16.882 11.583 1.00 74.38 125 ALA A CA 1
ATOM 999 C C . ALA A 1 125 ? -18.710 -18.328 12.101 1.00 74.38 125 ALA A C 1
ATOM 1001 O O . ALA A 1 125 ? -18.116 -19.186 11.448 1.00 74.38 125 ALA A O 1
ATOM 1002 N N . GLY A 1 126 ? -19.255 -18.603 13.290 1.00 79.12 126 GLY A N 1
ATOM 1003 C CA . GLY A 1 126 ? -19.182 -19.917 13.939 1.00 79.12 126 GLY A CA 1
ATOM 1004 C C . GLY A 1 126 ? -17.895 -20.191 14.728 1.00 79.12 126 GLY A C 1
ATOM 1005 O O . GLY A 1 126 ? -17.796 -21.252 15.351 1.00 79.12 126 GLY A O 1
ATOM 1006 N N . GLN A 1 127 ? -16.939 -19.258 14.753 1.00 82.25 127 GLN A N 1
ATOM 1007 C CA . GLN A 1 127 ? -15.747 -19.343 15.594 1.00 82.25 127 GLN A CA 1
ATOM 1008 C C . GLN A 1 127 ? -16.129 -19.267 17.080 1.00 82.25 127 GLN A C 1
ATOM 1010 O O . GLN A 1 127 ? -16.883 -18.396 17.502 1.00 82.25 127 GLN A O 1
ATOM 1015 N N . LYS A 1 128 ? -15.622 -20.215 17.879 1.00 86.81 128 LYS A N 1
ATOM 1016 C CA . LYS A 1 128 ? -15.899 -20.314 19.328 1.00 86.81 128 LYS A CA 1
ATOM 1017 C C . LYS A 1 128 ? -14.694 -19.992 20.207 1.00 86.81 128 LYS A C 1
ATOM 1019 O O . LYS A 1 128 ? -14.850 -19.814 21.410 1.00 86.81 128 LYS A O 1
ATOM 1024 N N . GLU A 1 129 ? -13.510 -19.945 19.611 1.00 87.94 129 GLU A N 1
ATOM 1025 C CA . GLU A 1 129 ? -12.247 -19.665 20.284 1.00 87.94 129 GLU A CA 1
ATOM 1026 C C . GLU A 1 129 ? -11.604 -18.459 19.603 1.00 87.94 129 GLU A C 1
ATOM 1028 O O . GLU A 1 129 ? -11.423 -18.458 18.385 1.00 87.94 129 GLU A O 1
ATOM 1033 N N . LEU A 1 130 ? -11.296 -17.428 20.387 1.00 86.62 130 LEU A N 1
ATOM 1034 C CA . LEU A 1 130 ? -10.690 -16.180 19.924 1.00 86.62 130 LEU A CA 1
ATOM 1035 C C . LEU A 1 130 ? -9.285 -16.071 20.513 1.00 86.62 130 LEU A C 1
ATOM 1037 O O . LEU A 1 130 ? -9.111 -16.276 21.717 1.00 86.62 130 LEU A O 1
ATOM 1041 N N . ASN A 1 131 ? -8.292 -15.743 19.687 1.00 86.56 131 ASN A N 1
ATOM 1042 C CA . ASN A 1 131 ? -6.911 -15.593 20.118 1.00 86.56 131 ASN A CA 1
ATOM 1043 C C . ASN A 1 131 ? -6.429 -14.164 19.866 1.00 86.56 131 ASN A C 1
ATO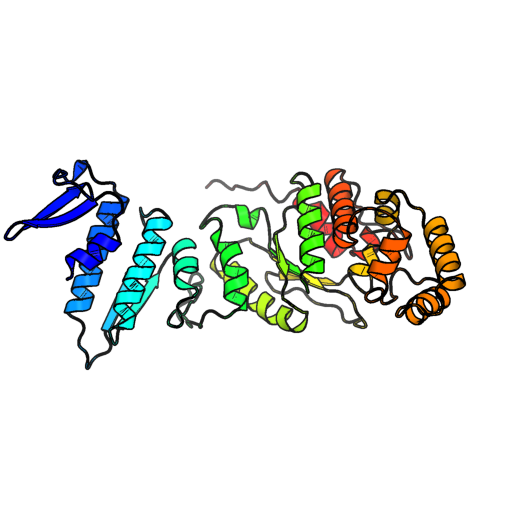M 1045 O O . ASN A 1 131 ? -5.801 -13.859 18.858 1.00 86.56 131 ASN A O 1
ATOM 1049 N N . PHE A 1 132 ? -6.705 -13.288 20.828 1.00 88.56 132 PHE A N 1
ATOM 1050 C CA . PHE A 1 132 ? -6.315 -11.886 20.759 1.00 88.56 132 PHE A CA 1
ATOM 1051 C C . PHE A 1 132 ? -4.793 -11.723 20.661 1.00 88.56 132 PHE A C 1
ATOM 1053 O O . PHE A 1 132 ? -4.049 -12.060 21.586 1.00 88.56 132 PHE A O 1
ATOM 1060 N N . LYS A 1 133 ? -4.330 -11.145 19.551 1.00 85.12 133 LYS A N 1
ATOM 1061 C CA . LYS A 1 133 ? -2.914 -10.858 19.292 1.00 85.12 133 LYS A CA 1
ATOM 1062 C C . LYS A 1 133 ? -2.635 -9.378 19.489 1.00 85.12 133 LYS A C 1
ATOM 1064 O O . LYS A 1 133 ? -3.490 -8.536 19.225 1.00 85.12 133 LYS A O 1
ATOM 1069 N N . LYS A 1 134 ? -1.424 -9.043 19.932 1.00 87.06 134 LYS A N 1
ATOM 1070 C CA . LYS A 1 134 ? -0.963 -7.650 19.895 1.00 87.06 134 LYS A CA 1
ATOM 1071 C C . LYS A 1 134 ? -0.951 -7.154 18.455 1.00 87.06 134 LYS A C 1
ATOM 1073 O O . LYS A 1 134 ? -0.609 -7.909 17.549 1.00 87.06 134 LYS A O 1
ATOM 1078 N N . ILE A 1 135 ? -1.259 -5.876 18.281 1.00 81.75 135 ILE A N 1
ATOM 1079 C CA . ILE A 1 135 ? -1.137 -5.206 16.987 1.00 81.75 135 ILE A CA 1
ATOM 1080 C C . ILE A 1 135 ? 0.351 -5.076 16.664 1.00 81.75 135 ILE A C 1
ATOM 1082 O O . ILE A 1 135 ? 1.082 -4.356 17.356 1.00 81.75 135 ILE A O 1
ATOM 1086 N N . SER A 1 136 ? 0.797 -5.815 15.652 1.00 78.25 136 SER A N 1
ATOM 1087 C CA . SER A 1 136 ? 2.159 -5.724 15.134 1.00 78.25 136 SER A CA 1
ATOM 1088 C C . SER A 1 136 ? 2.325 -4.494 14.232 1.00 78.25 136 SER A C 1
ATOM 1090 O O . SER A 1 136 ? 1.345 -3.844 13.856 1.00 78.25 136 SER A O 1
ATOM 1092 N N . ASP A 1 137 ? 3.564 -4.156 13.881 1.00 77.00 137 ASP A N 1
ATOM 1093 C CA . ASP A 1 137 ? 3.840 -3.021 12.991 1.00 77.00 137 ASP A CA 1
ATOM 1094 C C . ASP A 1 137 ? 3.316 -3.269 11.568 1.00 77.00 137 ASP A C 1
ATOM 1096 O O . ASP A 1 137 ? 2.895 -2.335 10.885 1.00 77.00 137 ASP A O 1
ATOM 1100 N N . GLU A 1 138 ? 3.265 -4.533 11.147 1.00 74.12 138 GLU A N 1
ATOM 1101 C CA . GLU A 1 138 ? 2.639 -4.967 9.899 1.00 74.12 138 GLU A CA 1
ATOM 1102 C C . GLU A 1 138 ? 1.129 -4.709 9.938 1.00 74.12 138 GLU A C 1
ATOM 1104 O O . GLU A 1 138 ? 0.595 -4.086 9.016 1.00 74.12 138 GLU A O 1
ATOM 1109 N N . TYR A 1 139 ? 0.455 -5.078 11.042 1.00 73.56 139 TYR A N 1
ATOM 1110 C CA . TYR A 1 139 ? -0.959 -4.747 11.248 1.00 73.56 139 TYR A CA 1
ATOM 1111 C C . TYR A 1 139 ? -1.191 -3.236 11.141 1.00 73.56 139 TYR A C 1
ATOM 1113 O O . TYR A 1 139 ? -2.063 -2.815 10.390 1.00 73.56 139 TYR A O 1
ATOM 1121 N N . ARG A 1 140 ? -0.385 -2.392 11.798 1.00 74.06 140 ARG A N 1
ATOM 1122 C CA . ARG A 1 140 ? -0.545 -0.922 11.716 1.00 74.06 140 ARG A CA 1
ATOM 1123 C C . ARG A 1 140 ? -0.458 -0.368 10.294 1.00 74.06 140 ARG A C 1
ATOM 1125 O O . ARG A 1 140 ? -1.069 0.650 10.000 1.00 74.06 140 ARG A O 1
ATOM 1132 N N . LYS A 1 141 ? 0.276 -1.017 9.390 1.00 72.00 141 LYS A N 1
ATOM 1133 C CA . LYS A 1 141 ? 0.383 -0.574 7.989 1.00 72.00 141 LYS A CA 1
ATOM 1134 C C . LYS A 1 141 ? -0.799 -1.014 7.136 1.00 72.00 141 LYS A C 1
ATOM 1136 O O . LYS A 1 141 ? -1.209 -0.283 6.237 1.00 72.00 141 LYS A O 1
ATOM 1141 N N . ILE A 1 142 ? -1.366 -2.183 7.427 1.00 69.25 142 ILE A N 1
ATOM 1142 C CA . ILE A 1 142 ? -2.535 -2.695 6.704 1.00 69.25 142 ILE A CA 1
ATOM 1143 C C . ILE A 1 142 ? -3.852 -2.144 7.270 1.00 69.25 142 ILE A C 1
ATOM 1145 O O . ILE A 1 142 ? -4.816 -1.990 6.527 1.00 69.25 142 ILE A O 1
ATOM 1149 N N . LEU A 1 143 ? -3.907 -1.797 8.560 1.00 68.31 143 LEU A N 1
ATOM 1150 C CA . LEU A 1 143 ? -5.114 -1.328 9.245 1.00 68.31 143 LEU A CA 1
ATOM 1151 C C . LEU A 1 143 ? -5.741 -0.078 8.608 1.00 68.31 143 LEU A C 1
ATOM 1153 O O . LEU A 1 143 ? -6.946 -0.118 8.362 1.00 68.31 143 LEU A O 1
ATOM 1157 N N . PRO A 1 144 ? -4.994 0.983 8.241 1.00 65.31 144 PRO A N 1
ATOM 1158 C CA . PRO A 1 144 ? -5.545 2.141 7.535 1.00 65.31 144 PRO A CA 1
ATOM 1159 C C . PRO A 1 144 ? -6.217 1.795 6.204 1.00 65.31 144 PRO A C 1
ATOM 1161 O O . PRO A 1 144 ? -7.168 2.470 5.802 1.00 65.31 144 PRO A O 1
ATOM 1164 N N . ILE A 1 145 ? -5.767 0.722 5.542 1.00 63.44 145 ILE A N 1
ATOM 1165 C CA . ILE A 1 145 ? -6.375 0.221 4.304 1.00 63.44 145 ILE A CA 1
ATOM 1166 C C . ILE A 1 145 ? -7.820 -0.208 4.585 1.00 63.44 145 ILE A C 1
ATOM 1168 O O . ILE A 1 145 ? -8.727 0.120 3.822 1.00 63.44 145 ILE A O 1
ATOM 1172 N N . PHE A 1 146 ? -8.049 -0.876 5.718 1.00 59.69 146 PHE A N 1
ATOM 1173 C CA . PH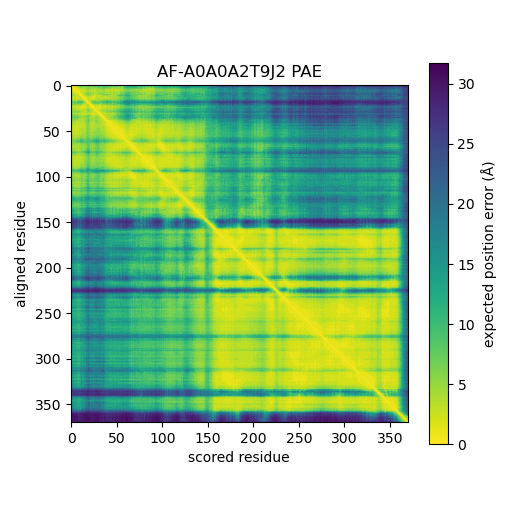E A 1 146 ? -9.384 -1.230 6.209 1.00 59.69 146 PHE A CA 1
ATOM 1174 C C . PHE A 1 146 ? -10.098 -0.018 6.856 1.00 59.69 146 PHE A C 1
ATOM 1176 O O . PHE A 1 146 ? -11.313 0.116 6.761 1.00 59.69 146 PHE A O 1
ATOM 1183 N N . GLY A 1 147 ? -9.334 0.914 7.434 1.00 51.97 147 GLY A N 1
ATOM 1184 C CA . GLY A 1 147 ? -9.727 2.177 8.074 1.00 51.97 147 GLY A CA 1
ATOM 1185 C C . GLY A 1 147 ? -10.565 3.133 7.231 1.00 51.97 147 GLY A C 1
ATOM 1186 O O . GLY A 1 147 ? -11.513 3.729 7.738 1.00 51.97 147 GLY A O 1
ATOM 1187 N N . ALA A 1 148 ? -10.233 3.280 5.947 1.00 51.62 148 ALA A N 1
ATOM 1188 C CA . ALA A 1 148 ? -10.735 4.373 5.112 1.00 51.62 148 ALA A CA 1
ATOM 1189 C C . ALA A 1 148 ? -12.247 4.323 4.792 1.00 51.62 148 ALA A C 1
ATOM 1191 O O . ALA A 1 148 ? -12.806 5.342 4.381 1.00 51.62 148 ALA A O 1
ATOM 1192 N N . HIS A 1 149 ? -12.929 3.187 4.987 1.00 45.94 149 HIS A N 1
ATOM 1193 C CA . HIS A 1 149 ? -14.394 3.146 5.064 1.00 45.94 149 HIS A CA 1
ATOM 1194 C C . HIS A 1 149 ? -14.873 1.817 5.684 1.00 45.94 149 HIS A C 1
ATOM 1196 O O . HIS A 1 149 ? -14.584 0.772 5.104 1.00 45.94 149 HIS A O 1
ATOM 1202 N N . PRO A 1 150 ? -15.662 1.812 6.778 1.00 43.19 150 PRO A N 1
ATOM 1203 C CA . PRO A 1 150 ? -15.829 0.611 7.608 1.00 43.19 150 PRO A CA 1
ATOM 1204 C C . PRO A 1 150 ? -16.579 -0.563 6.960 1.00 43.19 150 PRO A C 1
ATOM 1206 O O . PRO A 1 150 ? -16.438 -1.692 7.402 1.00 43.19 150 PRO A O 1
ATOM 1209 N N . LEU A 1 151 ? -17.417 -0.322 5.946 1.00 45.62 151 LEU A N 1
ATOM 1210 C CA . LEU A 1 151 ? -18.430 -1.298 5.506 1.00 45.62 151 LEU A CA 1
ATOM 1211 C C . LEU A 1 151 ? -18.837 -1.168 4.026 1.00 45.62 151 LEU A C 1
ATOM 1213 O O . LEU A 1 151 ? -19.898 -1.641 3.627 1.00 45.62 151 LEU A O 1
ATOM 1217 N N . SER A 1 152 ? -18.059 -0.486 3.180 1.00 43.72 152 SER A N 1
ATOM 1218 C CA . SER A 1 152 ? -18.487 -0.260 1.792 1.00 43.72 152 SER A CA 1
ATOM 1219 C C . SER A 1 152 ? -17.713 -1.135 0.818 1.00 43.72 152 SER A C 1
ATOM 1221 O O . SER A 1 152 ? -16.511 -1.321 0.968 1.00 43.72 152 SER A O 1
ATOM 1223 N N . ASN A 1 153 ? -18.408 -1.590 -0.222 1.00 44.22 153 ASN A N 1
ATOM 1224 C CA . ASN A 1 153 ? -17.930 -2.212 -1.461 1.00 44.22 153 ASN A CA 1
ATOM 1225 C C . ASN A 1 153 ? -16.587 -1.712 -2.049 1.00 44.22 153 ASN A C 1
ATOM 1227 O O . ASN A 1 153 ? -16.151 -2.266 -3.049 1.00 44.22 153 ASN A O 1
ATOM 1231 N N . LEU A 1 154 ? -15.928 -0.682 -1.510 1.00 43.12 154 LEU A N 1
ATOM 1232 C CA . LEU A 1 154 ? -14.632 -0.178 -1.954 1.00 43.12 154 LEU A CA 1
ATOM 1233 C C . LEU A 1 154 ? -13.513 -1.231 -1.922 1.00 43.12 154 LEU A C 1
ATOM 1235 O O . LEU A 1 154 ? -12.701 -1.232 -2.840 1.00 43.12 154 LEU A O 1
ATOM 1239 N N . PHE A 1 155 ? -13.483 -2.144 -0.942 1.00 48.22 155 PHE A N 1
ATOM 1240 C CA . PHE A 1 155 ? -12.483 -3.227 -0.909 1.00 48.22 155 PHE A CA 1
ATOM 1241 C C . PHE A 1 155 ? -12.757 -4.299 -1.967 1.00 48.22 155 PHE A C 1
ATOM 1243 O O . PHE A 1 155 ? -11.844 -4.717 -2.676 1.00 48.22 155 PHE A O 1
ATOM 1250 N N . ASN A 1 156 ? -14.035 -4.651 -2.162 1.00 51.91 156 ASN A N 1
ATOM 1251 C CA . ASN A 1 156 ? -14.466 -5.437 -3.324 1.00 51.91 156 ASN A CA 1
ATOM 1252 C C . ASN A 1 156 ? -14.140 -4.724 -4.647 1.00 51.91 156 ASN A C 1
ATOM 1254 O O . ASN A 1 156 ? -13.940 -5.374 -5.668 1.00 51.91 156 ASN A O 1
ATOM 1258 N N . GLN A 1 157 ? -14.080 -3.390 -4.651 1.00 59.78 157 GLN A N 1
ATOM 1259 C CA . GLN A 1 157 ? -13.744 -2.615 -5.840 1.00 59.78 157 GLN A CA 1
ATOM 1260 C C . GLN A 1 157 ? -12.235 -2.457 -6.059 1.00 59.78 157 GLN A C 1
ATOM 1262 O O . GLN A 1 157 ? -11.859 -2.327 -7.219 1.00 59.78 157 GLN A O 1
ATOM 1267 N N . SER A 1 158 ? -11.398 -2.465 -5.014 1.00 74.44 158 SER A N 1
ATOM 1268 C CA . SER A 1 158 ? -9.950 -2.201 -5.072 1.00 74.44 158 SER A CA 1
ATOM 1269 C C . SER A 1 158 ? -9.168 -3.159 -4.155 1.00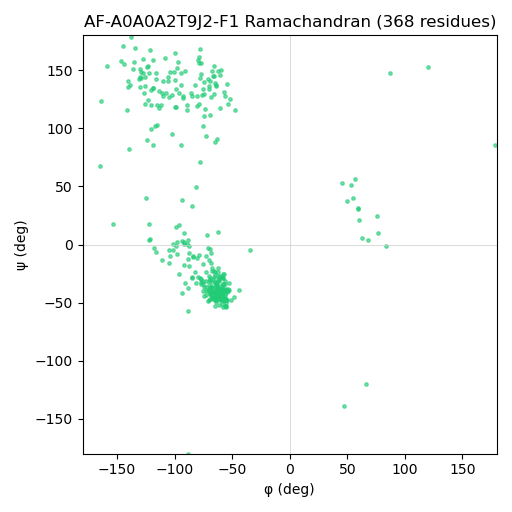 74.44 158 SER A C 1
ATOM 1271 O O . SER A 1 158 ? -8.815 -2.781 -3.038 1.00 74.44 158 SER A O 1
ATOM 1273 N N . PRO A 1 159 ? -8.879 -4.391 -4.601 1.00 82.94 159 PRO A N 1
ATOM 1274 C CA . PRO A 1 159 ? -8.123 -5.366 -3.812 1.00 82.94 159 PRO A CA 1
ATOM 1275 C C . PRO A 1 159 ? -6.687 -4.902 -3.498 1.00 82.94 159 PRO A C 1
ATOM 1277 O O . PRO A 1 159 ? -6.065 -4.191 -4.296 1.00 82.94 159 PRO A O 1
ATOM 1280 N N . ILE A 1 160 ? -6.146 -5.328 -2.345 1.00 86.50 160 ILE A N 1
ATOM 1281 C CA . ILE A 1 160 ? -4.750 -5.052 -1.956 1.00 86.50 160 ILE A CA 1
ATOM 1282 C C . ILE A 1 160 ? -3.790 -5.734 -2.936 1.00 86.50 160 ILE A C 1
ATOM 1284 O O . ILE A 1 160 ? -3.978 -6.900 -3.286 1.00 86.50 160 ILE A O 1
ATOM 1288 N N . LEU A 1 161 ? -2.738 -5.015 -3.324 1.00 91.75 161 LEU A N 1
ATOM 1289 C CA . LEU A 1 161 ? -1.550 -5.532 -3.988 1.00 91.75 161 LEU A CA 1
ATOM 1290 C C . LEU A 1 161 ? -0.338 -5.330 -3.068 1.00 91.75 161 LEU A C 1
ATOM 1292 O O . LEU A 1 161 ? 0.189 -4.225 -2.965 1.00 91.75 161 LEU A O 1
ATOM 1296 N N . LEU A 1 162 ? 0.110 -6.398 -2.416 1.00 93.44 162 LEU A N 1
ATOM 1297 C CA . LEU A 1 162 ? 1.378 -6.407 -1.695 1.00 93.44 162 LEU A CA 1
ATOM 1298 C C . LEU A 1 162 ? 2.541 -6.356 -2.682 1.00 93.44 162 LEU A C 1
ATOM 1300 O O . LEU A 1 162 ? 2.552 -7.100 -3.666 1.00 93.44 162 LEU A O 1
ATOM 1304 N N . VAL A 1 163 ? 3.513 -5.498 -2.402 1.00 95.12 163 VAL A N 1
ATOM 1305 C CA . VAL A 1 163 ? 4.738 -5.334 -3.192 1.00 95.12 163 VAL A CA 1
ATOM 1306 C C . VAL A 1 163 ? 5.947 -5.256 -2.270 1.00 95.12 163 VAL A C 1
ATOM 1308 O O . VAL A 1 163 ? 5.804 -4.941 -1.091 1.00 95.12 163 VAL A O 1
ATOM 1311 N N . GLU A 1 164 ? 7.131 -5.576 -2.786 1.00 91.81 164 GLU A N 1
ATOM 1312 C CA . GLU A 1 164 ? 8.317 -5.735 -1.945 1.00 91.81 164 GLU A CA 1
ATOM 1313 C C . GLU A 1 164 ? 8.777 -4.432 -1.296 1.00 91.81 164 GLU A C 1
ATOM 1315 O O . GLU A 1 164 ? 9.054 -4.442 -0.100 1.00 91.81 164 GLU A O 1
ATOM 1320 N N . GLY A 1 165 ? 8.849 -3.323 -2.038 1.00 92.19 165 GLY A N 1
ATOM 1321 C CA . GLY A 1 165 ? 9.338 -2.054 -1.500 1.00 92.19 165 GLY A CA 1
ATOM 1322 C C . GLY A 1 165 ? 8.549 -0.817 -1.926 1.00 92.19 165 GLY A C 1
ATOM 1323 O O . GLY A 1 165 ? 7.606 -0.861 -2.718 1.00 92.19 165 GLY A O 1
ATOM 1324 N N . GLU A 1 166 ? 8.982 0.331 -1.401 1.00 92.94 166 GLU A N 1
ATOM 1325 C CA . GLU A 1 166 ? 8.379 1.641 -1.684 1.00 92.94 166 GLU A CA 1
ATOM 1326 C C . GLU A 1 166 ? 8.490 2.040 -3.167 1.00 92.94 166 GLU A C 1
ATOM 1328 O O . GLU A 1 166 ? 7.584 2.678 -3.713 1.00 92.94 166 GLU A O 1
ATOM 1333 N N . ASP A 1 167 ? 9.582 1.648 -3.837 1.00 95.38 167 ASP A N 1
ATOM 1334 C CA . ASP A 1 167 ? 9.789 1.896 -5.269 1.00 95.38 167 ASP A CA 1
ATOM 1335 C C . ASP A 1 167 ? 8.692 1.190 -6.099 1.00 95.38 167 ASP A C 1
ATOM 1337 O O . ASP A 1 167 ? 8.075 1.809 -6.975 1.00 95.38 167 ASP A O 1
ATOM 1341 N N . ASP A 1 168 ? 8.362 -0.065 -5.769 1.00 95.88 168 ASP A N 1
ATOM 1342 C CA . ASP A 1 168 ? 7.269 -0.822 -6.392 1.00 95.88 168 ASP A CA 1
ATOM 1343 C C . ASP A 1 168 ? 5.906 -0.201 -6.099 1.00 95.88 168 ASP A C 1
ATOM 1345 O O . ASP A 1 168 ? 5.074 -0.030 -6.998 1.00 95.88 168 ASP A O 1
ATOM 1349 N N . GLU A 1 169 ? 5.670 0.184 -4.842 1.00 95.00 169 GLU A N 1
ATOM 1350 C CA . GLU A 1 169 ? 4.428 0.838 -4.439 1.00 95.00 169 GLU A CA 1
ATOM 1351 C C . GLU A 1 169 ? 4.199 2.097 -5.284 1.00 95.00 169 GLU A C 1
ATOM 1353 O O . GLU A 1 169 ? 3.106 2.317 -5.822 1.00 95.00 169 GLU A O 1
ATOM 1358 N N . ARG A 1 170 ? 5.256 2.888 -5.494 1.00 96.19 170 ARG A N 1
ATOM 1359 C CA . ARG A 1 170 ? 5.222 4.102 -6.309 1.00 96.19 170 ARG A CA 1
ATOM 1360 C C . ARG A 1 170 ? 4.872 3.827 -7.774 1.00 96.19 170 ARG A C 1
ATOM 1362 O O . ARG A 1 170 ? 4.101 4.607 -8.352 1.00 96.19 170 ARG A O 1
ATOM 1369 N N . ILE A 1 171 ? 5.378 2.743 -8.373 1.00 98.12 171 ILE A N 1
ATOM 1370 C CA . ILE A 1 171 ? 5.002 2.313 -9.735 1.00 98.12 171 ILE A CA 1
ATOM 1371 C C . ILE A 1 171 ? 3.489 2.112 -9.812 1.00 98.12 171 ILE A C 1
ATOM 1373 O O . ILE A 1 171 ? 2.813 2.692 -10.672 1.00 98.12 171 ILE A O 1
ATOM 1377 N N . TRP A 1 172 ? 2.938 1.321 -8.893 1.00 96.25 172 TRP A N 1
ATOM 1378 C CA . TRP A 1 172 ? 1.528 0.944 -8.918 1.00 96.25 172 TRP A CA 1
ATOM 1379 C C . TRP A 1 172 ? 0.600 2.103 -8.567 1.00 96.25 172 TRP A C 1
ATOM 1381 O O . TRP A 1 172 ? -0.409 2.294 -9.251 1.00 96.25 172 TRP A O 1
ATOM 1391 N N . GLN A 1 173 ? 0.964 2.954 -7.603 1.00 93.75 173 GLN A N 1
ATOM 1392 C CA . GLN A 1 173 ? 0.232 4.193 -7.327 1.00 93.75 173 GLN A CA 1
ATOM 1393 C C . GLN A 1 173 ? 0.142 5.076 -8.583 1.00 93.75 173 GLN A C 1
ATOM 1395 O O . GLN A 1 173 ? -0.920 5.628 -8.897 1.00 93.75 173 GLN A O 1
ATOM 1400 N N . GLN A 1 174 ? 1.239 5.205 -9.337 1.00 96.94 174 GLN A N 1
ATOM 1401 C CA . GLN A 1 174 ? 1.243 5.970 -10.581 1.00 96.94 174 GLN A CA 1
ATOM 1402 C C . GLN A 1 174 ? 0.419 5.289 -11.688 1.00 96.94 174 GLN A C 1
ATOM 1404 O O . GLN A 1 174 ? -0.283 5.986 -12.434 1.00 96.94 174 GLN A O 1
ATOM 1409 N N . ALA A 1 175 ? 0.456 3.958 -11.787 1.00 96.38 175 ALA A N 1
ATOM 1410 C CA . ALA A 1 175 ? -0.365 3.195 -12.726 1.00 96.38 175 ALA A CA 1
ATOM 1411 C C . ALA A 1 175 ? -1.861 3.395 -12.467 1.00 96.38 175 ALA A C 1
ATOM 1413 O O . ALA A 1 175 ? -2.601 3.733 -13.393 1.00 96.38 175 ALA A O 1
ATOM 1414 N N . ILE A 1 176 ? -2.292 3.307 -11.206 1.00 92.44 176 ILE A N 1
ATOM 1415 C CA . ILE A 1 176 ? -3.681 3.541 -10.791 1.00 92.44 176 ILE A CA 1
ATOM 1416 C C . ILE A 1 176 ? -4.123 4.954 -11.173 1.00 92.44 176 ILE A C 1
ATOM 1418 O O . ILE A 1 176 ? -5.126 5.109 -11.877 1.00 92.44 176 ILE A O 1
ATOM 1422 N N . ARG A 1 177 ? -3.339 5.978 -10.801 1.00 91.69 177 ARG A N 1
ATOM 1423 C CA . ARG A 1 177 ? -3.621 7.388 -11.135 1.00 91.69 177 ARG A CA 1
ATOM 1424 C C . ARG A 1 177 ? -3.769 7.614 -12.641 1.00 91.69 177 ARG A C 1
ATOM 1426 O O . ARG A 1 177 ? -4.639 8.368 -13.067 1.00 91.69 177 ARG A O 1
ATOM 1433 N N . THR A 1 178 ? -2.938 6.956 -13.447 1.00 95.44 178 THR A N 1
ATOM 1434 C CA . THR A 1 178 ? -2.914 7.139 -14.909 1.00 95.44 178 THR A CA 1
ATOM 1435 C C . THR A 1 178 ? -3.993 6.317 -15.626 1.00 95.44 178 THR A C 1
ATOM 1437 O O . THR A 1 178 ? -4.430 6.695 -16.709 1.00 95.44 178 THR A O 1
ATOM 1440 N N . SER A 1 179 ? -4.473 5.229 -15.016 1.00 91.62 179 SER A N 1
ATOM 1441 C CA . SER A 1 179 ? -5.444 4.298 -15.613 1.00 91.62 179 SER A CA 1
ATOM 1442 C C . SER A 1 179 ? -6.856 4.856 -15.827 1.00 91.62 179 SER A C 1
ATOM 1444 O O . SER A 1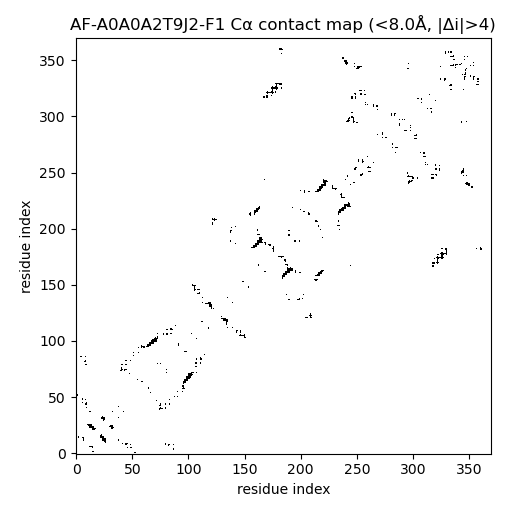 179 ? -7.698 4.176 -16.412 1.00 91.62 179 SER A O 1
ATOM 1446 N N . ASN A 1 180 ? -7.146 6.064 -15.330 1.00 86.19 180 ASN A N 1
ATOM 1447 C CA . ASN A 1 180 ? -8.469 6.686 -15.387 1.00 86.19 180 ASN A CA 1
ATOM 1448 C C . ASN A 1 180 ? -9.587 5.780 -14.818 1.00 86.19 180 ASN A C 1
ATOM 1450 O O . ASN A 1 180 ? -10.605 5.540 -15.464 1.00 86.19 180 ASN A O 1
ATOM 1454 N N . LYS A 1 181 ? -9.379 5.263 -13.595 1.00 83.62 181 LYS A N 1
ATOM 1455 C CA . LYS A 1 181 ? -10.294 4.370 -12.846 1.00 83.62 181 LYS A CA 1
ATOM 1456 C C . LYS A 1 181 ? -10.482 2.958 -13.424 1.00 83.62 181 LYS A C 1
ATOM 1458 O O . LYS A 1 181 ? -11.279 2.201 -12.867 1.00 83.62 181 LYS A O 1
ATOM 1463 N N . LYS A 1 182 ? -9.769 2.587 -14.497 1.00 86.50 182 LYS A N 1
ATOM 1464 C CA . LYS A 1 182 ? -9.793 1.215 -15.036 1.00 86.50 182 LYS A CA 1
ATOM 1465 C C . LYS A 1 182 ? -8.932 0.237 -14.236 1.00 86.50 182 LYS A C 1
ATOM 1467 O O . LYS A 1 182 ? -9.255 -0.943 -14.208 1.00 86.50 182 LYS A O 1
ATOM 1472 N N . LEU A 1 183 ? -7.869 0.711 -13.585 1.00 88.12 183 LEU A N 1
ATOM 1473 C CA . LEU A 1 183 ? -7.087 -0.091 -12.650 1.00 88.12 183 LEU A CA 1
ATOM 1474 C C . LEU A 1 183 ? -7.520 0.240 -11.225 1.00 88.12 183 LEU A C 1
ATOM 1476 O O . LEU A 1 183 ? -7.372 1.380 -10.780 1.00 88.12 183 LEU A O 1
ATOM 1480 N N . LYS A 1 184 ? -8.040 -0.760 -10.519 1.00 84.50 184 LYS A N 1
ATOM 1481 C CA . LYS A 1 184 ? -8.449 -0.639 -9.123 1.00 84.50 184 LYS A CA 1
ATOM 1482 C C . LYS A 1 184 ? -7.662 -1.631 -8.287 1.00 84.50 184 LYS A C 1
ATOM 1484 O O . LYS A 1 184 ? -7.946 -2.822 -8.300 1.00 84.50 184 LYS A O 1
ATOM 1489 N N . LEU A 1 185 ? -6.626 -1.125 -7.639 1.00 87.38 185 LEU A N 1
ATOM 1490 C CA . LEU A 1 185 ? -5.741 -1.855 -6.743 1.00 87.38 185 LEU A CA 1
ATOM 1491 C C . LEU A 1 185 ? -5.355 -0.907 -5.612 1.00 87.38 185 LEU A C 1
ATOM 1493 O O . LEU A 1 185 ? -5.361 0.311 -5.807 1.00 87.38 185 LEU A O 1
ATOM 1497 N N . TYR A 1 186 ? -4.990 -1.457 -4.463 1.00 86.31 186 TYR A N 1
ATOM 1498 C CA . TYR A 1 186 ? -4.361 -0.699 -3.388 1.00 86.31 186 TYR A CA 1
ATOM 1499 C C . TYR A 1 186 ? -2.948 -1.246 -3.148 1.00 86.31 186 TYR A C 1
ATOM 1501 O O . TYR A 1 186 ? -2.823 -2.321 -2.561 1.00 86.31 186 TYR A O 1
ATOM 1509 N N . PRO A 1 187 ? -1.886 -0.581 -3.635 1.00 90.62 187 PRO A N 1
ATOM 1510 C CA . PRO A 1 187 ? -0.528 -1.065 -3.451 1.00 90.62 187 PRO A CA 1
ATOM 1511 C C . PRO A 1 187 ? -0.072 -0.831 -2.007 1.00 90.62 187 PRO A C 1
ATOM 1513 O O . PRO A 1 187 ? -0.382 0.206 -1.424 1.00 90.62 187 PRO A O 1
ATOM 1516 N N . CYS A 1 188 ? 0.641 -1.797 -1.435 1.00 89.50 188 CYS A N 1
ATOM 1517 C CA . CYS A 1 188 ? 1.157 -1.738 -0.070 1.00 89.50 188 CYS A CA 1
ATOM 1518 C C . CYS A 1 188 ? 2.556 -2.365 -0.022 1.00 89.50 188 CYS A C 1
ATOM 1520 O O . CYS A 1 188 ? 2.700 -3.560 -0.291 1.00 89.50 188 CYS A O 1
ATOM 1522 N N . SER A 1 189 ? 3.570 -1.551 0.291 1.00 91.50 189 SER A N 1
ATOM 1523 C CA . SER A 1 189 ? 4.939 -2.020 0.533 1.00 91.50 189 SER A CA 1
ATOM 1524 C C . SER A 1 189 ? 5.004 -2.922 1.767 1.00 91.50 189 SER A C 1
ATOM 1526 O O . SER A 1 189 ? 4.441 -2.601 2.819 1.00 91.50 189 SER A O 1
ATOM 1528 N N . THR A 1 190 ? 5.733 -4.034 1.655 1.00 89.44 190 THR A N 1
ATOM 1529 C CA . THR A 1 190 ? 6.080 -4.900 2.791 1.00 89.44 190 THR A CA 1
ATOM 1530 C C . THR A 1 190 ? 7.435 -4.554 3.411 1.00 89.44 190 THR A C 1
ATOM 1532 O O . THR A 1 190 ? 7.873 -5.231 4.336 1.00 89.44 190 THR A O 1
ATOM 1535 N N . ASP A 1 191 ? 8.114 -3.511 2.932 1.00 86.44 191 ASP A N 1
ATOM 1536 C CA . ASP A 1 191 ? 9.454 -3.084 3.372 1.00 86.44 191 ASP A CA 1
ATOM 1537 C C . ASP A 1 191 ? 10.506 -4.197 3.281 1.00 86.44 191 ASP A C 1
ATOM 1539 O O . ASP A 1 191 ? 11.365 -4.379 4.147 1.00 86.44 191 ASP A O 1
ATOM 1543 N N . GLY A 1 192 ? 10.415 -4.962 2.201 1.00 85.75 192 GLY A N 1
ATOM 1544 C CA . GLY A 1 192 ? 11.299 -6.052 1.839 1.00 85.75 192 GLY A CA 1
ATOM 1545 C C . GLY A 1 192 ? 10.575 -7.388 1.719 1.00 85.75 192 GLY A C 1
ATOM 1546 O O . GLY A 1 192 ? 9.585 -7.677 2.399 1.00 85.75 192 GLY A O 1
ATOM 1547 N N . ILE A 1 193 ? 11.140 -8.255 0.880 1.00 86.69 193 ILE A N 1
ATOM 1548 C CA . ILE A 1 193 ? 10.634 -9.606 0.620 1.00 86.69 193 ILE A CA 1
ATOM 1549 C C . ILE A 1 193 ? 10.560 -10.490 1.874 1.00 86.69 193 ILE A C 1
ATOM 1551 O O . ILE A 1 193 ? 9.707 -11.373 1.958 1.00 86.69 193 ILE A O 1
ATOM 1555 N N . SER A 1 194 ? 11.412 -10.248 2.877 1.00 87.69 194 SER A N 1
ATOM 1556 C CA . SER A 1 194 ? 11.432 -11.023 4.127 1.00 87.69 194 SER A CA 1
ATOM 1557 C C . SER A 1 194 ? 10.133 -10.912 4.921 1.00 87.69 194 SER A C 1
ATOM 1559 O O . SER A 1 194 ? 9.770 -11.855 5.621 1.00 87.69 194 SER A O 1
ATOM 1561 N N . ASN A 1 195 ? 9.431 -9.785 4.799 1.00 88.31 195 ASN A N 1
ATOM 1562 C CA . ASN A 1 195 ? 8.208 -9.510 5.548 1.00 88.31 195 ASN A CA 1
ATOM 1563 C C . ASN A 1 195 ? 6.955 -9.956 4.783 1.00 88.31 195 ASN A C 1
ATOM 1565 O O . ASN A 1 195 ? 5.899 -10.141 5.385 1.00 88.31 195 ASN A O 1
ATOM 1569 N N . MET A 1 196 ? 7.069 -10.180 3.469 1.00 90.75 196 MET A N 1
ATOM 1570 C CA . MET A 1 196 ? 5.961 -10.571 2.596 1.00 90.75 196 MET A CA 1
ATOM 1571 C C . MET A 1 196 ? 5.127 -11.745 3.154 1.00 90.75 196 MET A C 1
ATOM 1573 O O . MET A 1 196 ? 3.903 -11.628 3.162 1.00 90.75 196 MET A O 1
ATOM 1577 N N . PRO A 1 197 ? 5.710 -12.844 3.688 1.00 90.81 197 PRO A N 1
ATOM 1578 C CA . PRO A 1 197 ? 4.911 -13.939 4.242 1.00 90.81 197 PRO A CA 1
ATOM 1579 C C . PRO A 1 197 ? 4.051 -13.542 5.451 1.00 90.81 197 PRO A C 1
ATOM 1581 O O . PRO A 1 197 ? 2.951 -14.069 5.599 1.00 90.81 197 PRO A O 1
ATOM 1584 N N . ALA A 1 198 ? 4.529 -12.631 6.306 1.00 87.56 198 ALA A N 1
ATOM 1585 C CA . ALA A 1 198 ? 3.774 -12.165 7.471 1.00 87.56 198 ALA A CA 1
ATOM 1586 C C . ALA A 1 198 ? 2.567 -11.322 7.032 1.00 87.56 198 ALA A C 1
ATOM 1588 O O . ALA A 1 198 ? 1.437 -11.608 7.423 1.00 87.56 198 ALA A O 1
ATOM 1589 N N . TYR A 1 199 ? 2.786 -10.377 6.111 1.00 89.19 199 TYR A N 1
ATOM 1590 C CA . TYR A 1 199 ? 1.713 -9.574 5.519 1.00 89.19 199 TYR A CA 1
ATOM 1591 C C . TYR A 1 199 ? 0.658 -10.433 4.820 1.00 89.19 199 TYR A C 1
ATOM 1593 O O . TYR A 1 199 ? -0.537 -10.182 4.964 1.00 89.19 199 TYR A O 1
ATOM 1601 N N . GLU A 1 200 ? 1.080 -11.460 4.076 1.00 90.44 200 GLU A N 1
ATOM 1602 C CA .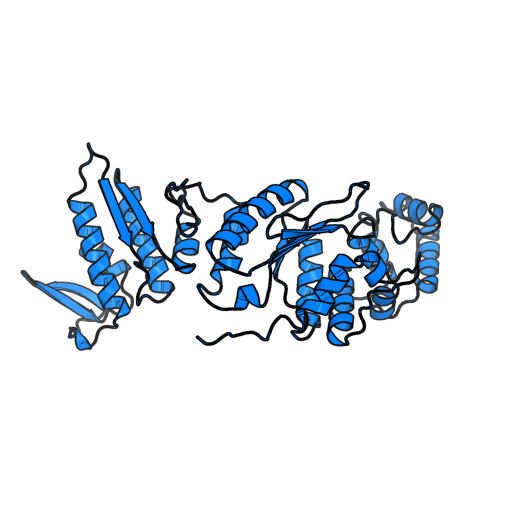 GLU A 1 200 ? 0.157 -12.402 3.443 1.00 90.44 200 GLU A CA 1
ATOM 1603 C C . GLU A 1 200 ? -0.721 -13.120 4.477 1.00 90.44 200 GLU A C 1
ATOM 1605 O O . GLU A 1 200 ? -1.936 -13.203 4.305 1.00 90.44 200 GLU A O 1
ATOM 1610 N N . GLN A 1 201 ? -0.134 -13.612 5.569 1.00 87.00 201 GLN A N 1
ATOM 1611 C CA . GLN A 1 201 ? -0.886 -14.301 6.621 1.00 87.00 201 GLN A CA 1
ATOM 1612 C C . GLN A 1 201 ? -1.891 -13.383 7.321 1.00 87.00 201 GLN A C 1
ATOM 1614 O O . GLN A 1 201 ? -3.011 -13.813 7.613 1.00 87.00 201 GLN A O 1
ATOM 1619 N N . ASP A 1 202 ? -1.508 -12.140 7.598 1.00 82.75 202 ASP A N 1
ATOM 1620 C CA . ASP A 1 202 ? -2.364 -11.183 8.297 1.00 82.75 202 ASP A CA 1
ATOM 1621 C C . ASP A 1 202 ? -3.502 -10.682 7.405 1.00 82.75 202 ASP A C 1
ATOM 1623 O O . ASP A 1 202 ? -4.662 -10.689 7.817 1.00 82.75 202 ASP A O 1
ATOM 1627 N N . ILE A 1 203 ? -3.218 -10.353 6.142 1.00 82.81 203 ILE A N 1
ATOM 1628 C CA . ILE A 1 203 ? -4.257 -9.960 5.183 1.00 82.81 203 ILE A CA 1
ATOM 1629 C C . ILE A 1 203 ? -5.230 -11.106 4.919 1.00 82.81 203 ILE A C 1
ATOM 1631 O O . ILE A 1 203 ? -6.432 -10.861 4.832 1.00 82.81 203 ILE A O 1
ATOM 1635 N N . GLU A 1 204 ? -4.754 -12.348 4.808 1.00 84.69 204 GLU A N 1
ATOM 1636 C CA . GLU A 1 204 ? -5.641 -13.495 4.610 1.00 84.69 204 GLU A CA 1
ATOM 1637 C C . GLU A 1 204 ? -6.597 -13.683 5.798 1.00 84.69 204 GLU A C 1
ATOM 1639 O O . GLU A 1 204 ? -7.791 -13.887 5.579 1.00 84.69 204 GLU A O 1
ATOM 1644 N N . GLN A 1 205 ? -6.112 -13.536 7.039 1.00 78.31 205 GLN A N 1
ATOM 1645 C CA . GLN A 1 205 ? -6.953 -13.575 8.245 1.00 78.31 205 GLN A CA 1
ATOM 1646 C C . GLN A 1 205 ? -8.031 -12.483 8.219 1.00 78.31 205 GLN A C 1
ATOM 1648 O O . GLN A 1 205 ? -9.208 -12.780 8.428 1.00 78.31 205 GLN A O 1
ATOM 1653 N N . ILE A 1 206 ? -7.651 -11.240 7.906 1.00 75.44 206 ILE A N 1
ATOM 1654 C CA . ILE A 1 206 ? -8.592 -10.112 7.869 1.00 75.44 206 ILE A CA 1
ATOM 1655 C C . ILE A 1 206 ? -9.627 -10.305 6.759 1.00 75.44 206 ILE A C 1
ATOM 1657 O O . ILE A 1 206 ? -10.826 -10.178 6.996 1.00 75.44 206 ILE A O 1
ATOM 1661 N 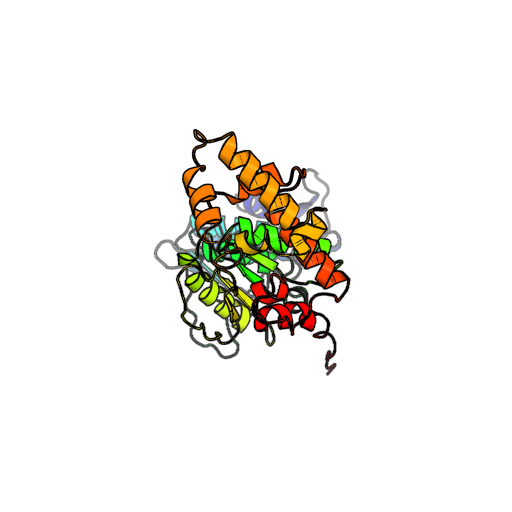N . ILE A 1 207 ? -9.185 -10.649 5.547 1.00 76.62 207 ILE A N 1
ATOM 1662 C CA . ILE A 1 207 ? -10.076 -10.849 4.400 1.00 76.62 207 ILE A CA 1
ATOM 1663 C C . ILE A 1 207 ? -11.086 -11.960 4.680 1.00 76.62 207 ILE A C 1
ATOM 1665 O O . ILE A 1 207 ? -12.265 -11.779 4.393 1.00 76.62 207 ILE A O 1
ATOM 1669 N N . MET A 1 208 ? -10.647 -13.079 5.264 1.00 75.56 208 MET A N 1
ATOM 1670 C CA . MET A 1 208 ? -11.528 -14.203 5.589 1.00 75.56 208 MET A CA 1
ATOM 1671 C C . MET A 1 208 ? -12.575 -13.878 6.658 1.00 75.56 208 MET A C 1
ATOM 1673 O O . MET A 1 208 ? -13.623 -14.521 6.675 1.00 75.56 208 MET A O 1
ATOM 1677 N N . ALA A 1 209 ? -12.293 -12.935 7.554 1.00 68.94 209 ALA A N 1
ATOM 1678 C CA . ALA A 1 209 ? -13.201 -12.569 8.635 1.00 68.94 209 ALA A CA 1
ATOM 1679 C C . ALA A 1 209 ? -14.156 -11.430 8.271 1.00 68.94 209 ALA A C 1
ATOM 1681 O O . ALA A 1 209 ? -15.285 -11.404 8.750 1.00 68.94 209 ALA A O 1
ATOM 1682 N N . VAL A 1 210 ? -13.713 -10.490 7.433 1.00 64.38 210 VAL A N 1
ATOM 1683 C CA . VAL A 1 210 ? -14.469 -9.264 7.148 1.00 64.38 210 VAL A CA 1
ATOM 1684 C C . VAL A 1 210 ? -15.307 -9.374 5.864 1.00 64.38 210 VAL A C 1
ATOM 1686 O O . VAL A 1 210 ? -16.322 -8.689 5.753 1.00 64.38 210 VAL A O 1
ATOM 1689 N N . TYR A 1 211 ? -14.933 -10.226 4.897 1.00 65.12 211 TYR A N 1
ATOM 1690 C CA . TYR A 1 211 ? -15.547 -10.230 3.561 1.00 65.12 211 TYR A CA 1
ATOM 1691 C C . TYR A 1 211 ? -15.766 -11.640 2.979 1.00 65.12 211 TYR A C 1
ATOM 1693 O O . TYR A 1 211 ? -14.851 -12.461 2.947 1.00 65.12 211 TYR A O 1
ATOM 1701 N N . ASP A 1 212 ? -16.943 -11.892 2.395 1.00 60.19 212 ASP A N 1
ATOM 1702 C CA . ASP A 1 212 ? -17.272 -13.196 1.790 1.00 60.19 212 ASP A CA 1
ATOM 1703 C C . ASP A 1 212 ? -16.458 -13.487 0.500 1.00 60.19 212 ASP A C 1
ATOM 1705 O O . ASP A 1 212 ? -15.885 -14.573 0.338 1.00 60.19 212 ASP A O 1
ATOM 1709 N N . ASP A 1 213 ? -16.305 -12.484 -0.379 1.00 66.81 213 ASP A N 1
ATOM 1710 C CA . ASP A 1 213 ? -15.760 -12.626 -1.746 1.00 66.81 213 ASP A CA 1
ATOM 1711 C C . ASP A 1 213 ? -14.519 -11.759 -2.050 1.00 66.81 213 ASP A C 1
ATOM 1713 O O . ASP A 1 213 ? -14.154 -11.561 -3.211 1.00 66.81 213 ASP A O 1
ATOM 1717 N N . ALA A 1 214 ? -13.818 -11.252 -1.033 1.00 72.81 214 ALA A N 1
ATOM 1718 C CA . ALA A 1 214 ? -12.611 -10.460 -1.275 1.00 72.81 214 ALA A CA 1
ATOM 1719 C C . ALA A 1 214 ? -11.398 -11.337 -1.644 1.00 72.81 214 ALA A C 1
ATOM 1721 O O . ALA A 1 214 ? -11.226 -12.458 -1.158 1.00 72.81 214 ALA A O 1
ATOM 1722 N N . SER A 1 215 ? -10.535 -10.798 -2.505 1.00 81.00 215 SER A N 1
ATOM 1723 C CA . SER A 1 215 ? -9.239 -11.377 -2.871 1.00 81.00 215 SER A CA 1
ATOM 1724 C C . SER A 1 215 ? -8.142 -10.334 -2.717 1.00 81.00 215 SER A C 1
ATOM 1726 O O . SER A 1 215 ? -8.391 -9.158 -2.970 1.00 81.00 215 SER A O 1
ATOM 1728 N N . ALA A 1 216 ? -6.929 -10.758 -2.383 1.00 88.25 216 ALA A N 1
ATOM 1729 C CA . ALA A 1 216 ? -5.742 -9.910 -2.427 1.00 88.25 216 ALA A CA 1
ATOM 1730 C C . ALA A 1 216 ? -4.684 -10.496 -3.363 1.00 88.25 216 ALA A C 1
ATOM 1732 O O . ALA A 1 216 ? -4.772 -11.643 -3.815 1.00 88.25 216 ALA A O 1
ATOM 1733 N N . PHE A 1 217 ? -3.689 -9.679 -3.675 1.00 92.25 217 PHE A N 1
ATOM 1734 C CA . PHE A 1 217 ? -2.601 -10.006 -4.577 1.00 92.25 217 PHE A CA 1
ATOM 1735 C C . PHE A 1 217 ? -1.266 -9.739 -3.896 1.00 92.25 217 PHE A C 1
ATOM 1737 O O . PHE A 1 217 ? -1.149 -8.801 -3.111 1.00 92.25 217 PHE A O 1
ATOM 1744 N N . SER A 1 218 ? -0.250 -10.525 -4.233 1.00 94.75 218 SER A N 1
ATOM 1745 C CA . SER A 1 218 ? 1.139 -10.199 -3.913 1.00 94.75 218 SER A CA 1
ATOM 1746 C C . SER A 1 218 ? 2.007 -10.331 -5.151 1.00 94.75 218 SER A C 1
ATOM 1748 O O . SER A 1 218 ? 1.875 -11.290 -5.911 1.00 94.75 218 SER A O 1
ATOM 1750 N N . LEU A 1 219 ? 2.877 -9.353 -5.369 1.00 95.25 219 LEU A N 1
ATOM 1751 C CA . LEU A 1 219 ? 3.809 -9.308 -6.483 1.00 95.25 219 LEU A CA 1
ATOM 1752 C C . LEU A 1 219 ? 5.233 -9.256 -5.948 1.00 95.25 219 LEU A C 1
ATOM 1754 O O . LEU A 1 219 ? 5.533 -8.484 -5.040 1.00 95.25 219 LEU A O 1
ATOM 1758 N N . ARG A 1 220 ? 6.080 -10.098 -6.533 1.00 93.56 220 ARG A N 1
ATOM 1759 C CA . ARG A 1 220 ? 7.494 -10.219 -6.208 1.00 93.56 220 ARG A CA 1
ATOM 1760 C C . ARG A 1 220 ? 8.352 -10.024 -7.438 1.00 93.56 220 ARG A C 1
ATOM 1762 O O . ARG A 1 220 ? 7.942 -10.374 -8.554 1.00 93.56 220 ARG A O 1
ATOM 1769 N N . ASP A 1 221 ? 9.560 -9.564 -7.193 1.00 93.69 221 ASP A N 1
ATOM 1770 C CA . ASP A 1 221 ? 10.648 -9.680 -8.135 1.00 93.69 221 ASP A CA 1
ATOM 1771 C C . ASP A 1 221 ? 11.008 -11.158 -8.321 1.00 93.69 221 ASP A C 1
ATOM 1773 O O . ASP A 1 221 ? 10.758 -12.026 -7.477 1.00 93.69 221 ASP A O 1
ATOM 1777 N N . LYS A 1 222 ? 11.554 -11.474 -9.491 1.00 91.88 222 LYS A N 1
ATOM 1778 C CA . LYS A 1 222 ? 12.037 -12.824 -9.782 1.00 91.88 222 LYS A CA 1
ATOM 1779 C C . LYS A 1 222 ? 13.377 -13.082 -9.110 1.00 91.88 222 LYS A C 1
ATOM 1781 O O . LYS A 1 222 ? 13.656 -14.209 -8.706 1.00 91.88 222 LYS A O 1
ATOM 1786 N N . ASP A 1 223 ? 14.201 -12.041 -9.005 1.00 87.94 223 ASP A N 1
ATOM 1787 C CA . ASP A 1 223 ? 15.578 -12.117 -8.539 1.00 87.94 223 ASP A CA 1
ATOM 1788 C C . ASP A 1 223 ? 16.335 -13.273 -9.225 1.00 87.94 223 ASP A C 1
ATOM 1790 O O . ASP A 1 223 ? 16.204 -13.504 -10.430 1.00 87.94 223 ASP A O 1
ATOM 1794 N N . GLU A 1 224 ? 17.155 -14.002 -8.472 1.00 75.50 224 GLU A N 1
ATOM 1795 C CA . GLU A 1 224 ? 17.816 -15.237 -8.903 1.00 75.50 224 GLU A CA 1
ATOM 1796 C C . GLU A 1 224 ? 16.942 -16.476 -8.642 1.00 75.50 224 GLU A C 1
ATOM 1798 O O . GLU A 1 224 ? 17.366 -17.610 -8.877 1.00 75.50 224 GLU A O 1
ATOM 1803 N N . ASN A 1 225 ? 15.710 -16.277 -8.163 1.00 68.38 225 ASN A N 1
ATOM 1804 C CA . ASN A 1 225 ? 14.783 -17.348 -7.844 1.00 68.38 225 ASN A CA 1
ATOM 1805 C C . ASN A 1 225 ? 14.055 -17.845 -9.100 1.00 68.38 225 ASN A C 1
ATOM 1807 O O . ASN A 1 225 ? 13.602 -17.094 -9.960 1.00 68.38 225 ASN A O 1
ATOM 1811 N N . THR A 1 226 ? 13.928 -19.166 -9.200 1.00 59.50 226 THR A N 1
ATOM 1812 C CA . THR A 1 226 ? 13.245 -19.852 -10.315 1.00 59.50 226 THR A CA 1
ATOM 1813 C C . THR A 1 226 ? 12.083 -20.721 -9.842 1.00 59.50 226 THR A C 1
ATOM 1815 O O . THR A 1 226 ? 11.468 -21.437 -10.630 1.00 59.50 226 THR A O 1
ATOM 1818 N N . SER A 1 227 ? 11.776 -20.673 -8.548 1.00 65.19 227 SER A N 1
ATOM 1819 C CA . SER A 1 227 ? 10.712 -21.444 -7.924 1.00 65.19 227 SER A CA 1
ATOM 1820 C C . SER A 1 227 ? 9.340 -20.868 -8.270 1.00 65.19 227 SER A C 1
ATOM 1822 O O . SER A 1 227 ? 9.072 -19.681 -8.098 1.00 65.19 227 SER A O 1
ATOM 1824 N N . ASN A 1 228 ? 8.442 -21.742 -8.726 1.00 71.44 228 ASN A N 1
ATOM 1825 C CA . ASN A 1 228 ? 7.030 -21.404 -8.849 1.00 71.44 228 ASN A CA 1
ATOM 1826 C C . ASN A 1 228 ? 6.439 -21.150 -7.458 1.00 71.44 228 ASN A C 1
ATOM 1828 O O . ASN A 1 228 ? 6.712 -21.896 -6.516 1.00 71.44 228 ASN A O 1
ATOM 1832 N N . ILE A 1 229 ? 5.598 -20.123 -7.352 1.00 85.44 229 ILE A N 1
ATOM 1833 C CA . ILE A 1 229 ? 4.826 -19.827 -6.148 1.00 85.44 229 ILE A CA 1
ATOM 1834 C C . ILE A 1 229 ? 3.367 -20.236 -6.364 1.00 85.44 229 ILE A C 1
ATOM 1836 O O . ILE A 1 229 ? 2.747 -19.872 -7.362 1.00 85.44 229 ILE A O 1
ATOM 1840 N N . GLU A 1 230 ? 2.829 -21.036 -5.447 1.00 88.88 230 GLU A N 1
ATOM 1841 C CA . GLU A 1 230 ? 1.413 -21.433 -5.459 1.00 88.88 230 GLU A CA 1
ATOM 1842 C C . GLU A 1 230 ? 0.542 -20.304 -4.907 1.00 88.88 230 GLU A C 1
ATOM 1844 O O . GLU A 1 230 ? 1.059 -19.451 -4.209 1.00 88.88 230 GLU A O 1
ATOM 1849 N N . ASP A 1 231 ? -0.763 -20.263 -5.145 1.00 90.88 231 ASP A N 1
ATOM 1850 C CA . ASP A 1 231 ? -1.626 -19.265 -4.488 1.00 90.88 231 ASP A CA 1
ATOM 1851 C C . ASP A 1 231 ? -1.915 -19.652 -3.022 1.00 90.88 231 ASP A C 1
ATOM 1853 O O . ASP A 1 231 ? -1.823 -20.822 -2.648 1.00 90.88 231 ASP A O 1
ATOM 1857 N N . LEU A 1 232 ? -2.254 -18.672 -2.178 1.00 88.69 232 LEU A N 1
ATOM 1858 C CA . LEU A 1 232 ? -2.899 -18.930 -0.882 1.00 88.69 232 LEU A CA 1
ATOM 1859 C C . LEU A 1 232 ? -4.426 -18.966 -1.069 1.00 88.69 232 LEU A C 1
ATOM 1861 O O . LEU A 1 232 ? -4.925 -18.797 -2.183 1.00 88.69 232 LEU A O 1
ATOM 1865 N N . LYS A 1 233 ? -5.203 -19.188 -0.001 1.00 85.81 233 LYS A N 1
ATOM 1866 C CA . LYS A 1 233 ? -6.663 -19.369 -0.117 1.00 85.81 233 LYS A CA 1
ATOM 1867 C C . LYS A 1 233 ? -7.348 -18.139 -0.705 1.00 85.81 233 LYS A C 1
ATOM 1869 O O . LYS A 1 233 ? -8.233 -18.282 -1.548 1.00 85.81 233 LYS A O 1
ATOM 1874 N N . LYS A 1 234 ? -6.974 -16.946 -0.236 1.00 85.81 234 LYS A N 1
ATOM 1875 C CA . LYS A 1 234 ? -7.557 -15.666 -0.681 1.00 85.81 234 LYS A CA 1
ATOM 1876 C C . LYS A 1 234 ? -6.537 -14.732 -1.341 1.00 85.81 234 LYS A C 1
ATOM 1878 O O . LYS A 1 234 ? -6.924 -13.671 -1.834 1.00 85.81 234 LYS A O 1
ATOM 1883 N N . ILE A 1 235 ? -5.263 -15.129 -1.396 1.00 90.19 235 ILE A N 1
ATOM 1884 C CA . ILE A 1 235 ? -4.177 -14.326 -1.976 1.00 90.19 235 ILE A CA 1
ATOM 1885 C C . ILE A 1 235 ? -3.629 -15.003 -3.227 1.00 90.19 235 ILE A C 1
ATOM 1887 O O . ILE A 1 235 ? -3.048 -16.086 -3.146 1.00 90.19 235 ILE A O 1
ATOM 1891 N N . LYS A 1 236 ? -3.762 -14.342 -4.381 1.00 92.25 236 LYS A N 1
ATOM 1892 C CA . LYS A 1 236 ? -3.081 -14.784 -5.605 1.00 92.25 236 LYS A CA 1
ATOM 1893 C C . LYS A 1 236 ? -1.669 -14.215 -5.639 1.00 92.25 236 LYS A C 1
ATOM 1895 O O . LYS A 1 236 ? -1.484 -13.014 -5.433 1.00 92.25 236 LYS A O 1
ATOM 1900 N N . ARG A 1 237 ? -0.683 -15.070 -5.900 1.00 93.50 237 ARG A N 1
ATOM 1901 C CA . ARG A 1 237 ? 0.737 -14.723 -5.799 1.00 93.50 237 ARG A CA 1
ATOM 1902 C C . ARG A 1 237 ? 1.382 -14.688 -7.181 1.00 93.50 237 ARG A C 1
ATOM 1904 O O . ARG A 1 237 ? 1.231 -15.620 -7.977 1.00 93.50 237 ARG A O 1
ATOM 1911 N N . PHE A 1 238 ? 2.101 -13.604 -7.454 1.00 93.50 238 PHE A N 1
ATOM 1912 C CA . PHE A 1 238 ? 2.755 -13.312 -8.726 1.00 93.50 238 PHE A CA 1
ATOM 1913 C C . PHE A 1 238 ? 4.251 -13.103 -8.525 1.00 93.50 238 PHE A C 1
ATOM 1915 O O . PHE A 1 238 ? 4.696 -12.582 -7.502 1.00 93.50 238 PHE A O 1
ATOM 1922 N N . ILE A 1 239 ? 5.005 -13.494 -9.544 1.00 93.31 239 ILE A N 1
ATOM 1923 C CA . ILE A 1 239 ? 6.426 -13.207 -9.703 1.00 93.31 239 ILE A CA 1
ATOM 1924 C C . ILE A 1 239 ? 6.560 -12.560 -11.079 1.00 93.31 239 ILE A C 1
ATOM 1926 O O . ILE A 1 239 ? 5.926 -13.027 -12.032 1.00 93.31 239 ILE A O 1
ATOM 1930 N N . LEU A 1 240 ? 7.340 -11.487 -11.183 1.00 94.19 240 LEU A N 1
ATOM 1931 C CA . LEU A 1 240 ? 7.662 -10.891 -12.474 1.00 94.19 240 LEU A CA 1
ATOM 1932 C C . LEU A 1 240 ? 8.377 -11.905 -13.382 1.00 94.19 240 LEU A C 1
ATOM 1934 O O . LEU A 1 240 ? 9.111 -12.788 -12.949 1.00 94.19 240 LEU A O 1
ATOM 1938 N N . ASN A 1 241 ? 8.192 -11.762 -14.687 1.00 93.06 241 ASN A N 1
ATOM 1939 C CA . ASN A 1 241 ? 8.941 -12.536 -15.673 1.00 93.06 241 ASN A CA 1
ATOM 1940 C C . ASN A 1 241 ? 10.305 -11.907 -15.999 1.00 93.06 241 ASN A C 1
ATOM 1942 O O . ASN A 1 241 ? 11.118 -12.545 -16.672 1.00 93.06 241 ASN A O 1
ATOM 1946 N N . CYS A 1 242 ? 10.564 -10.682 -15.543 1.00 94.06 242 CYS A N 1
ATOM 1947 C CA . CYS A 1 242 ? 11.884 -10.055 -15.517 1.00 94.06 242 CYS A CA 1
ATOM 1948 C C . CYS A 1 242 ? 12.508 -10.143 -14.120 1.00 94.06 242 CYS A C 1
ATOM 1950 O O . CYS A 1 242 ? 11.813 -10.455 -13.158 1.00 94.06 242 CYS A O 1
ATOM 1952 N N . ARG A 1 243 ? 13.818 -9.893 -14.014 1.00 94.62 243 ARG A N 1
ATOM 1953 C CA . ARG A 1 243 ? 14.559 -10.012 -12.750 1.00 94.62 243 ARG A CA 1
ATOM 1954 C C . ARG A 1 243 ? 13.938 -9.173 -11.639 1.00 94.62 243 ARG A C 1
ATOM 1956 O O . ARG A 1 243 ? 13.634 -9.733 -10.596 1.00 94.62 243 ARG A O 1
ATOM 1963 N N . ALA A 1 244 ? 13.741 -7.883 -11.884 1.00 95.62 244 ALA A N 1
ATOM 1964 C CA . ALA A 1 244 ? 13.159 -6.959 -10.921 1.00 95.62 244 ALA A CA 1
ATOM 1965 C C . ALA A 1 244 ? 12.284 -5.904 -11.606 1.00 95.62 244 ALA A C 1
ATOM 1967 O O . ALA A 1 244 ? 12.301 -5.780 -12.840 1.00 95.62 244 ALA A O 1
ATOM 1968 N N . ALA A 1 245 ? 11.545 -5.116 -10.829 1.00 96.81 245 ALA A N 1
ATOM 1969 C CA . ALA A 1 245 ? 10.742 -4.012 -11.344 1.00 96.81 245 ALA A CA 1
ATOM 1970 C C . ALA A 1 245 ? 11.565 -2.986 -12.148 1.00 96.81 245 ALA A C 1
ATOM 1972 O O . ALA A 1 245 ? 11.061 -2.443 -13.136 1.00 96.81 245 ALA A O 1
ATOM 1973 N N . GLU A 1 246 ? 12.847 -2.765 -11.822 1.00 97.56 246 GLU A N 1
ATOM 1974 C CA . GLU A 1 246 ? 13.733 -1.905 -12.619 1.00 97.56 246 GLU A CA 1
ATOM 1975 C C . GLU A 1 246 ? 13.830 -2.341 -14.086 1.00 97.56 246 GLU A C 1
ATOM 1977 O O . GLU A 1 246 ? 13.950 -1.497 -14.975 1.00 97.56 246 GLU A O 1
ATOM 1982 N N . ASN A 1 247 ? 13.760 -3.645 -14.371 1.00 97.75 247 ASN A N 1
ATOM 1983 C CA . ASN A 1 247 ? 13.842 -4.172 -15.735 1.00 97.75 247 ASN A CA 1
ATOM 1984 C C . ASN A 1 247 ? 12.659 -3.736 -16.605 1.00 97.75 247 ASN A C 1
ATOM 1986 O O . ASN A 1 247 ? 12.808 -3.637 -17.824 1.00 97.75 247 ASN A O 1
ATOM 1990 N N . LEU A 1 248 ? 11.516 -3.384 -16.004 1.00 97.81 248 LEU A N 1
ATOM 1991 C CA . LEU A 1 248 ? 10.378 -2.821 -16.731 1.00 97.81 248 LEU A CA 1
ATOM 1992 C C . LEU A 1 248 ? 10.724 -1.479 -17.396 1.00 97.81 248 LEU A C 1
ATOM 1994 O O . LEU A 1 248 ? 10.131 -1.159 -18.427 1.00 97.81 248 LEU A O 1
ATOM 1998 N N . LEU A 1 249 ? 11.694 -0.716 -16.864 1.00 98.12 249 LEU A N 1
ATOM 1999 C CA . LEU A 1 249 ? 12.162 0.546 -17.461 1.00 98.12 249 LEU A CA 1
ATOM 2000 C C . LEU A 1 249 ? 12.619 0.344 -18.906 1.00 98.12 249 LEU A C 1
ATOM 2002 O O . LEU A 1 249 ? 12.383 1.183 -19.772 1.00 98.12 249 LEU A O 1
ATOM 2006 N N . LEU A 1 250 ? 13.270 -0.788 -19.153 1.00 97.62 250 LEU A N 1
ATOM 2007 C CA . LEU A 1 250 ? 13.797 -1.155 -20.452 1.00 97.62 250 LEU A CA 1
ATOM 2008 C C . LEU A 1 250 ? 12.789 -2.008 -21.216 1.00 97.62 250 LEU A C 1
ATOM 2010 O O . LEU A 1 250 ? 13.193 -2.947 -21.883 1.00 97.62 250 LEU A O 1
ATOM 2014 N N . THR A 1 251 ? 11.490 -1.738 -21.148 1.00 97.12 251 THR A N 1
ATOM 2015 C CA . THR A 1 251 ? 10.495 -2.337 -22.059 1.00 97.12 251 THR A CA 1
ATOM 2016 C C . THR A 1 251 ? 10.185 -1.361 -23.185 1.00 97.12 251 THR A C 1
ATOM 2018 O O . THR A 1 251 ? 10.334 -0.148 -23.018 1.00 97.12 251 THR A O 1
ATOM 2021 N N . ASP A 1 252 ? 9.794 -1.871 -24.351 1.00 96.00 252 ASP A N 1
ATOM 2022 C CA . ASP A 1 252 ? 9.624 -1.035 -25.544 1.00 96.00 252 ASP A CA 1
ATOM 2023 C C . ASP A 1 252 ? 8.577 0.065 -25.310 1.00 96.00 252 ASP A C 1
ATOM 2025 O O . ASP A 1 252 ? 8.808 1.222 -25.652 1.00 96.00 252 ASP A O 1
ATOM 2029 N N . GLN A 1 253 ? 7.481 -0.255 -24.614 1.00 96.50 253 GLN A N 1
ATOM 2030 C CA . GLN A 1 253 ? 6.421 0.704 -24.291 1.00 96.50 253 GLN A CA 1
ATOM 2031 C C . GLN A 1 253 ? 6.860 1.793 -23.302 1.00 96.50 253 GLN A C 1
ATOM 2033 O O . GLN A 1 253 ? 6.353 2.921 -23.357 1.00 96.50 253 GLN A O 1
ATOM 2038 N N . VAL A 1 254 ? 7.773 1.479 -22.373 1.00 97.81 254 VAL A N 1
ATOM 2039 C CA . VAL A 1 254 ? 8.283 2.478 -21.421 1.00 97.81 254 VAL A CA 1
ATOM 2040 C C . VAL A 1 254 ? 9.239 3.428 -22.127 1.00 97.81 254 VAL A C 1
ATOM 2042 O O . VAL A 1 254 ? 9.104 4.640 -21.969 1.00 97.81 254 VAL A O 1
ATOM 2045 N N . LEU A 1 255 ? 10.140 2.902 -22.960 1.00 97.56 255 LEU A N 1
ATOM 2046 C CA . LEU A 1 255 ? 11.031 3.725 -23.779 1.00 97.56 255 LEU A CA 1
ATOM 2047 C C . LEU A 1 255 ? 10.236 4.611 -24.750 1.00 97.56 255 LEU A C 1
ATOM 2049 O O . LEU A 1 255 ? 10.492 5.811 -24.823 1.00 97.56 255 LEU A O 1
ATOM 2053 N N . GLU A 1 256 ? 9.198 4.071 -25.394 1.00 96.06 256 GLU A N 1
ATOM 2054 C CA . GLU A 1 256 ? 8.283 4.845 -26.242 1.00 96.06 256 GLU A CA 1
ATOM 2055 C C . GLU A 1 256 ? 7.564 5.947 -25.448 1.00 96.06 256 GLU A C 1
ATOM 2057 O O . GLU A 1 256 ? 7.485 7.090 -25.894 1.00 96.06 256 GLU A O 1
ATOM 2062 N N . THR A 1 257 ? 7.096 5.652 -24.229 1.00 95.44 257 THR A N 1
ATOM 2063 C CA . THR A 1 257 ? 6.496 6.660 -23.334 1.00 95.44 257 THR A CA 1
ATOM 2064 C C . THR A 1 257 ? 7.485 7.763 -22.939 1.00 95.44 257 THR A C 1
ATOM 2066 O O . THR A 1 257 ? 7.064 8.870 -22.589 1.00 95.44 257 THR A O 1
ATOM 2069 N N . LEU A 1 258 ? 8.784 7.470 -22.993 1.00 96.81 258 LEU A N 1
ATOM 2070 C CA . LEU A 1 258 ? 9.892 8.392 -22.763 1.00 96.81 258 LEU A CA 1
ATOM 2071 C C . LEU A 1 258 ? 10.447 8.975 -24.077 1.00 96.81 258 LEU A C 1
ATOM 2073 O O . LEU A 1 258 ? 11.534 9.545 -24.067 1.00 96.81 258 LEU A O 1
ATOM 2077 N N . ASP A 1 259 ? 9.710 8.877 -25.187 1.00 96.44 259 ASP A N 1
ATOM 2078 C CA . ASP A 1 259 ? 10.095 9.357 -26.521 1.00 96.44 259 ASP A CA 1
ATOM 2079 C C . ASP A 1 259 ? 11.500 8.890 -26.957 1.00 96.44 259 ASP A C 1
ATOM 2081 O O . ASP A 1 259 ? 12.262 9.655 -27.557 1.00 96.44 259 ASP A O 1
ATOM 2085 N N . LEU A 1 260 ? 11.870 7.652 -26.618 1.00 96.56 260 LEU A N 1
ATOM 2086 C CA . LEU A 1 260 ? 13.197 7.094 -26.859 1.00 96.56 260 LEU A CA 1
ATOM 2087 C C . LEU A 1 260 ? 13.100 5.716 -27.519 1.00 96.56 260 LEU A C 1
ATOM 2089 O O . LEU A 1 260 ? 12.238 4.909 -27.184 1.00 96.56 260 LEU A O 1
ATOM 2093 N N . THR A 1 261 ? 14.015 5.418 -28.441 1.00 96.31 261 THR A N 1
ATOM 2094 C CA . THR A 1 261 ? 14.171 4.064 -28.988 1.00 96.31 261 THR A CA 1
ATOM 2095 C C . THR A 1 261 ? 15.286 3.319 -28.264 1.00 96.31 261 THR A C 1
ATOM 2097 O O . THR A 1 261 ? 16.209 3.925 -27.714 1.00 96.31 261 THR A O 1
ATOM 2100 N N . TRP A 1 262 ? 15.234 1.988 -28.301 1.00 96.94 262 TRP A N 1
ATOM 2101 C CA . TRP A 1 262 ? 16.289 1.149 -27.737 1.00 96.94 262 TRP A CA 1
ATOM 2102 C C . TRP A 1 262 ? 17.674 1.458 -28.336 1.00 96.94 262 TRP A C 1
ATOM 2104 O O . TRP A 1 262 ? 18.627 1.687 -27.595 1.00 96.94 262 TRP A O 1
ATOM 2114 N N . ASP A 1 263 ? 17.772 1.574 -29.663 1.00 97.31 263 ASP A N 1
ATOM 2115 C CA . ASP A 1 263 ? 19.037 1.866 -30.356 1.00 97.31 263 ASP A CA 1
ATOM 2116 C C . ASP A 1 263 ? 19.615 3.244 -30.001 1.00 97.31 263 ASP A C 1
ATOM 2118 O O . ASP A 1 263 ? 20.832 3.447 -29.997 1.00 97.31 263 ASP A O 1
ATOM 2122 N N . GLU A 1 264 ? 18.752 4.225 -29.728 1.00 97.69 264 GLU A N 1
ATOM 2123 C CA . GLU A 1 264 ? 19.178 5.532 -29.232 1.00 97.69 264 GLU A CA 1
ATOM 2124 C C . GLU A 1 264 ? 19.748 5.412 -27.815 1.00 97.69 264 GLU A C 1
ATOM 2126 O O . GLU A 1 264 ? 20.841 5.919 -27.560 1.00 97.69 264 GLU A O 1
ATOM 2131 N N . LEU A 1 265 ? 19.076 4.687 -26.913 1.00 97.88 265 LEU A N 1
ATOM 2132 C CA . LEU A 1 265 ? 19.583 4.462 -25.558 1.00 97.88 265 LEU A CA 1
ATOM 2133 C C . LEU A 1 265 ? 20.933 3.731 -25.565 1.00 97.88 265 LEU A C 1
ATOM 2135 O O . LEU A 1 265 ? 21.853 4.150 -24.864 1.00 97.88 265 LEU A O 1
ATOM 2139 N N . VAL A 1 266 ? 21.090 2.696 -26.395 1.00 98.19 266 VAL A N 1
ATOM 2140 C CA . VAL A 1 266 ? 22.362 1.973 -26.549 1.00 98.19 266 VAL A CA 1
ATOM 2141 C C . VAL A 1 266 ? 23.482 2.925 -26.972 1.00 98.19 266 VAL A C 1
ATOM 2143 O O . VAL A 1 266 ? 24.522 2.964 -26.315 1.00 98.19 266 VAL A O 1
ATOM 2146 N N . ARG A 1 267 ? 23.265 3.775 -27.986 1.00 98.19 267 ARG A N 1
ATOM 2147 C CA . ARG A 1 267 ? 24.265 4.775 -28.415 1.00 98.19 267 ARG A CA 1
ATOM 2148 C C . ARG A 1 267 ? 24.649 5.744 -27.294 1.00 98.19 267 ARG A C 1
ATOM 2150 O O . ARG A 1 267 ? 25.823 6.107 -27.164 1.00 98.19 267 ARG A O 1
ATOM 2157 N N . ARG A 1 268 ? 23.688 6.145 -26.456 1.00 98.00 268 ARG A N 1
ATOM 2158 C CA . ARG A 1 268 ? 23.948 6.993 -25.281 1.00 98.00 268 ARG A CA 1
ATOM 2159 C C . ARG A 1 268 ? 24.767 6.262 -24.220 1.00 98.00 268 ARG A C 1
ATOM 2161 O O . ARG A 1 268 ? 25.710 6.850 -23.694 1.00 98.00 268 ARG A O 1
ATOM 2168 N N . ILE A 1 269 ? 24.480 4.986 -23.960 1.00 97.81 269 ILE A N 1
ATOM 2169 C CA . ILE A 1 269 ? 25.270 4.145 -23.047 1.00 97.81 269 ILE A CA 1
ATOM 2170 C C . ILE A 1 269 ? 26.711 4.005 -23.551 1.00 97.81 269 ILE A C 1
ATOM 2172 O O . ILE A 1 269 ? 27.652 4.187 -22.783 1.00 97.81 269 ILE A O 1
ATOM 2176 N N . GLU A 1 270 ? 26.916 3.737 -24.840 1.00 97.62 270 GLU A N 1
ATOM 2177 C CA . GLU A 1 270 ? 28.264 3.610 -25.413 1.00 97.62 270 GLU A CA 1
ATOM 2178 C C . GLU A 1 270 ? 29.062 4.915 -25.343 1.00 97.62 270 GLU A C 1
ATOM 2180 O O . GLU A 1 270 ? 30.250 4.922 -24.994 1.00 97.62 270 GLU A O 1
ATOM 2185 N N . THR A 1 271 ? 28.394 6.036 -25.617 1.00 97.50 271 THR A N 1
ATOM 2186 C CA . THR A 1 271 ? 28.974 7.373 -25.454 1.00 97.50 271 THR A CA 1
ATOM 2187 C C . THR A 1 271 ? 29.339 7.634 -23.993 1.00 97.50 271 THR A C 1
ATOM 2189 O O . THR A 1 271 ? 30.404 8.179 -23.701 1.00 97.50 271 THR A O 1
ATOM 2192 N N . TRP A 1 272 ? 28.487 7.225 -23.055 1.00 97.50 272 TRP A N 1
ATOM 2193 C CA . TRP A 1 272 ? 28.743 7.365 -21.626 1.00 97.50 272 TRP A CA 1
ATOM 2194 C C . TRP A 1 272 ? 29.934 6.515 -21.172 1.00 97.50 272 TRP A C 1
ATOM 2196 O O . TRP A 1 272 ? 30.838 7.050 -20.534 1.00 97.50 272 TRP A O 1
ATOM 2206 N N . LEU A 1 273 ? 30.009 5.244 -21.583 1.00 96.94 273 LEU A N 1
ATOM 2207 C CA . LEU A 1 273 ? 31.133 4.347 -21.280 1.00 96.94 273 LEU A CA 1
ATOM 2208 C C . LEU A 1 273 ? 32.463 4.910 -21.803 1.00 96.94 273 LEU A C 1
ATOM 2210 O O . LEU A 1 273 ? 33.478 4.875 -21.114 1.00 96.94 273 LEU A O 1
ATOM 2214 N N . SER A 1 274 ? 32.457 5.524 -22.985 1.00 96.00 274 SER A N 1
ATOM 2215 C CA . SER A 1 274 ? 33.667 6.135 -23.549 1.00 96.00 274 SER A CA 1
ATOM 2216 C C . SER A 1 274 ? 34.174 7.325 -22.719 1.00 96.00 274 SER A C 1
ATOM 2218 O O . SER A 1 274 ? 35.380 7.544 -22.622 1.00 96.00 274 SER A O 1
ATOM 2220 N N . ASN A 1 275 ? 33.263 8.074 -22.089 1.00 95.06 275 ASN A N 1
ATOM 2221 C CA . ASN A 1 275 ? 33.554 9.361 -21.452 1.00 95.06 275 ASN A CA 1
ATOM 2222 C C . ASN A 1 275 ? 33.620 9.316 -19.914 1.00 95.06 275 ASN A C 1
ATOM 2224 O O . ASN A 1 275 ? 34.094 10.272 -19.297 1.00 95.06 275 ASN A O 1
ATOM 2228 N N . LYS A 1 276 ? 33.104 8.260 -19.273 1.00 91.81 276 LYS A N 1
ATOM 2229 C CA . LYS A 1 276 ? 32.849 8.214 -17.821 1.00 91.81 276 LYS A CA 1
ATOM 2230 C C . LYS A 1 276 ? 33.519 7.025 -17.123 1.00 91.81 276 LYS A C 1
ATOM 2232 O O . LYS A 1 276 ? 32.957 6.451 -16.199 1.00 91.81 276 LYS A O 1
ATOM 2237 N N . GLN A 1 277 ? 34.753 6.706 -17.511 1.00 91.62 277 GLN A N 1
ATOM 2238 C CA . GLN A 1 277 ? 35.527 5.578 -16.961 1.00 91.62 277 GLN A CA 1
ATOM 2239 C C . GLN A 1 277 ? 35.751 5.638 -15.438 1.00 91.62 277 GLN A C 1
ATOM 2241 O O . GLN A 1 277 ? 35.936 4.607 -14.804 1.00 91.62 277 GLN A O 1
ATOM 2246 N N . SER A 1 278 ? 35.724 6.832 -14.835 1.00 93.69 278 SER A N 1
ATOM 2247 C CA . SER A 1 278 ? 35.875 7.022 -13.386 1.00 93.69 278 SER A CA 1
ATOM 2248 C C . SER A 1 278 ? 34.554 7.041 -12.606 1.00 93.69 278 SER A C 1
ATOM 2250 O O . SER A 1 278 ? 34.569 7.280 -11.399 1.00 93.69 278 SER A O 1
ATOM 2252 N N . HIS A 1 279 ? 33.406 6.841 -13.265 1.00 96.19 279 HIS A N 1
ATOM 2253 C CA . HIS A 1 279 ? 32.109 6.853 -12.591 1.00 96.19 279 HIS A CA 1
ATOM 2254 C C . HIS A 1 279 ? 31.951 5.628 -11.672 1.00 96.19 279 HIS A C 1
ATOM 2256 O O . HIS A 1 279 ? 32.312 4.529 -12.096 1.00 96.19 279 HIS A O 1
ATOM 2262 N N . PRO A 1 280 ? 31.360 5.759 -10.466 1.00 96.44 280 PRO A N 1
ATOM 2263 C CA . PRO A 1 280 ? 31.187 4.633 -9.542 1.00 96.44 280 PRO A CA 1
ATOM 2264 C C . PRO A 1 280 ? 30.495 3.416 -10.169 1.00 96.44 280 PRO A C 1
ATOM 2266 O O . PRO A 1 280 ? 30.916 2.285 -9.954 1.00 96.44 280 PRO A O 1
ATOM 2269 N N . HIS A 1 281 ? 29.483 3.647 -11.009 1.00 97.44 281 HIS A N 1
A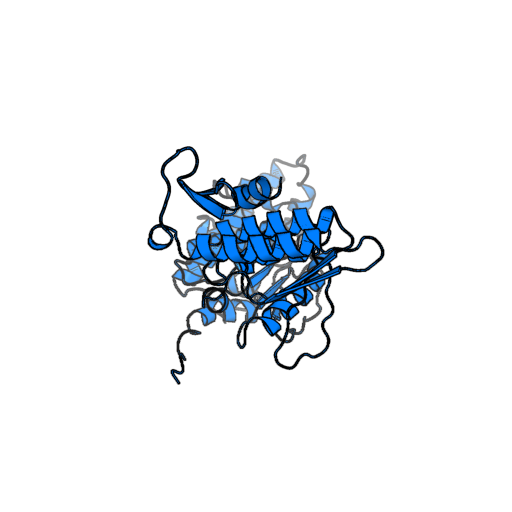TOM 2270 C CA . HIS A 1 281 ? 28.722 2.578 -11.665 1.00 97.44 281 HIS A CA 1
ATOM 2271 C C . HIS A 1 281 ? 29.274 2.165 -13.045 1.00 97.44 281 HIS A C 1
ATOM 2273 O O . HIS A 1 281 ? 28.621 1.415 -13.771 1.00 97.44 281 HIS A O 1
ATOM 2279 N N . TYR A 1 282 ? 30.467 2.642 -13.437 1.00 97.56 282 TYR A N 1
ATOM 2280 C CA . TYR A 1 282 ? 31.066 2.342 -14.747 1.00 97.56 282 TYR A CA 1
ATOM 2281 C C . TYR A 1 282 ? 31.164 0.838 -15.004 1.00 97.56 282 TYR A C 1
ATOM 2283 O O . TYR A 1 282 ? 30.740 0.362 -16.056 1.00 97.56 282 TYR A O 1
ATOM 2291 N N . GLN A 1 283 ? 31.666 0.085 -14.022 1.00 97.75 283 GLN A N 1
ATOM 2292 C CA . GLN A 1 283 ? 31.851 -1.355 -14.171 1.00 97.75 283 GLN A CA 1
ATOM 2293 C C . GLN A 1 283 ? 30.517 -2.092 -14.338 1.00 97.75 283 GLN A C 1
ATOM 2295 O O . GLN A 1 283 ? 30.435 -3.024 -15.130 1.00 97.75 283 GLN A O 1
ATOM 2300 N N . VAL A 1 284 ? 29.460 -1.666 -13.640 1.00 97.88 284 VAL A N 1
ATOM 2301 C CA . VAL A 1 284 ? 28.133 -2.291 -13.759 1.00 97.88 284 VAL A CA 1
ATOM 2302 C C . VAL A 1 284 ? 27.519 -2.011 -15.127 1.00 97.88 284 VAL A C 1
ATOM 2304 O O . VAL A 1 284 ? 26.995 -2.924 -15.758 1.00 97.88 284 VAL A O 1
ATOM 2307 N N . MET A 1 285 ? 27.647 -0.783 -15.633 1.00 98.06 285 MET A N 1
ATOM 2308 C CA . MET A 1 285 ? 27.200 -0.437 -16.985 1.00 98.06 285 MET A CA 1
ATOM 2309 C C . MET A 1 285 ? 28.000 -1.183 -18.068 1.00 98.06 285 MET A C 1
ATOM 2311 O O . MET A 1 285 ? 27.433 -1.601 -19.076 1.00 98.06 285 MET A O 1
ATOM 2315 N N . LEU A 1 286 ? 29.308 -1.384 -17.863 1.00 97.94 286 LEU A N 1
ATOM 2316 C CA . LEU A 1 286 ? 30.141 -2.190 -18.759 1.00 97.94 286 LEU A CA 1
ATOM 2317 C C . LEU A 1 286 ? 29.696 -3.656 -18.745 1.00 97.94 286 LEU A C 1
ATOM 2319 O O . LEU A 1 286 ? 29.466 -4.223 -19.805 1.00 97.94 286 LEU A O 1
ATOM 2323 N N . ASN A 1 287 ? 29.458 -4.231 -17.563 1.00 98.19 287 ASN A N 1
ATOM 2324 C CA . ASN A 1 287 ? 28.917 -5.585 -17.430 1.00 98.19 287 ASN A CA 1
ATOM 2325 C C . ASN A 1 287 ? 27.537 -5.718 -18.100 1.00 98.19 287 ASN A C 1
ATOM 2327 O O . ASN A 1 287 ? 27.234 -6.756 -18.686 1.00 98.19 287 ASN A O 1
ATOM 2331 N N . PHE A 1 288 ? 26.704 -4.672 -18.046 1.00 98.38 288 PHE A N 1
ATOM 2332 C CA . PHE A 1 288 ? 25.427 -4.649 -18.757 1.00 98.38 288 PHE A CA 1
ATOM 2333 C C . PHE A 1 288 ? 25.635 -4.710 -20.275 1.00 98.38 288 PHE A C 1
ATOM 2335 O O . PHE A 1 288 ? 24.994 -5.522 -20.943 1.00 98.38 288 PHE A O 1
ATOM 2342 N N . LYS A 1 289 ? 26.587 -3.944 -20.821 1.00 97.81 289 LYS A N 1
ATOM 2343 C CA . LYS A 1 289 ? 26.983 -4.049 -22.235 1.00 97.81 289 LYS A CA 1
ATOM 2344 C C . LYS A 1 289 ? 27.522 -5.444 -22.578 1.00 97.81 289 LYS A C 1
ATOM 2346 O O . LYS A 1 289 ? 27.073 -6.038 -23.555 1.00 97.81 289 LYS A O 1
ATOM 2351 N N . ASP A 1 290 ? 28.433 -5.981 -21.771 1.00 97.81 290 ASP A N 1
ATOM 2352 C CA . ASP A 1 290 ? 29.076 -7.282 -21.999 1.00 97.81 290 ASP A CA 1
ATOM 2353 C C . ASP A 1 290 ? 28.088 -8.457 -21.904 1.00 97.81 290 ASP A C 1
ATOM 2355 O O . ASP A 1 290 ? 28.300 -9.495 -22.528 1.00 97.81 290 ASP A O 1
ATOM 2359 N N . SER A 1 291 ? 26.963 -8.279 -21.200 1.00 97.00 291 SER A N 1
ATOM 2360 C CA . SER A 1 291 ? 25.845 -9.234 -21.196 1.00 97.00 291 SER A CA 1
ATOM 2361 C C . SER A 1 291 ? 25.062 -9.278 -22.519 1.00 97.00 291 SER A C 1
ATOM 2363 O O . SER A 1 291 ? 24.118 -10.052 -22.651 1.00 97.00 291 SER A O 1
ATOM 2365 N N . GLY A 1 292 ? 25.418 -8.436 -23.495 1.00 96.75 292 GLY A N 1
ATOM 2366 C CA . GLY A 1 292 ? 24.626 -8.222 -24.704 1.00 96.75 292 GLY A CA 1
ATOM 2367 C C . GLY A 1 292 ? 23.395 -7.353 -24.450 1.00 96.75 292 GLY A C 1
ATOM 2368 O O . GLY A 1 292 ? 22.424 -7.448 -25.195 1.00 96.75 292 GLY A O 1
ATOM 2369 N N . TYR A 1 293 ? 23.442 -6.517 -23.405 1.00 97.00 293 TYR A N 1
ATOM 2370 C CA . TYR A 1 293 ? 22.324 -5.720 -22.912 1.00 97.00 293 TYR A CA 1
ATOM 2371 C C . TYR A 1 293 ? 21.096 -6.564 -22.550 1.00 97.00 293 TYR A C 1
ATOM 2373 O O . TYR A 1 293 ? 20.000 -6.326 -23.060 1.00 97.00 293 TYR A O 1
ATOM 2381 N N . ASP A 1 294 ? 21.256 -7.547 -21.659 1.00 96.25 294 ASP A N 1
ATOM 2382 C CA . ASP A 1 294 ? 20.134 -8.361 -21.180 1.00 96.25 294 ASP A CA 1
ATOM 2383 C C . ASP A 1 294 ? 19.123 -7.508 -20.389 1.00 96.25 294 ASP A C 1
ATOM 2385 O O . ASP A 1 294 ? 19.188 -7.361 -19.168 1.00 96.25 294 ASP A O 1
ATOM 2389 N N . ARG A 1 295 ? 18.157 -6.930 -21.110 1.00 96.12 295 ARG A N 1
ATOM 2390 C CA . ARG A 1 295 ? 17.107 -6.061 -20.562 1.00 96.12 295 ARG A CA 1
ATOM 2391 C C . ARG A 1 295 ? 16.241 -6.788 -19.533 1.00 96.12 295 ARG A C 1
ATOM 2393 O O . ARG A 1 295 ? 15.649 -6.125 -18.686 1.00 96.12 295 ARG A O 1
ATOM 2400 N N . GLN A 1 296 ? 16.110 -8.112 -19.624 1.00 95.06 296 GLN A N 1
ATOM 2401 C CA . GLN A 1 296 ? 15.140 -8.878 -18.844 1.00 95.06 296 GLN A CA 1
ATOM 2402 C C . GLN A 1 296 ? 15.732 -9.421 -17.545 1.00 95.06 296 GLN A C 1
ATOM 2404 O O . GLN A 1 296 ? 15.050 -9.373 -16.523 1.00 95.06 296 GLN A O 1
ATOM 2409 N N . ASN A 1 297 ? 16.967 -9.936 -17.571 1.00 95.19 297 ASN A N 1
ATOM 2410 C CA . ASN A 1 297 ? 17.552 -10.653 -16.432 1.00 95.19 297 ASN A CA 1
ATOM 2411 C C . ASN A 1 297 ? 18.788 -9.975 -15.822 1.00 95.19 297 ASN A C 1
ATOM 2413 O O . ASN A 1 297 ? 19.272 -10.424 -14.779 1.00 95.19 297 ASN A O 1
ATOM 2417 N N . PHE A 1 298 ? 19.317 -8.903 -16.419 1.00 96.69 298 PHE A N 1
ATOM 2418 C CA . PHE A 1 298 ? 20.421 -8.169 -15.804 1.00 96.69 298 PHE A CA 1
ATOM 2419 C C . PHE A 1 298 ? 19.945 -7.388 -14.572 1.00 96.69 298 PHE A C 1
ATOM 2421 O O . PHE A 1 298 ? 18.847 -6.833 -14.565 1.00 96.69 298 PHE A O 1
ATOM 2428 N N . ASN A 1 299 ? 20.773 -7.318 -13.527 1.00 96.94 299 ASN A N 1
ATOM 2429 C CA . ASN A 1 299 ? 20.473 -6.525 -12.337 1.00 96.94 299 ASN A CA 1
ATOM 2430 C C . ASN A 1 299 ? 20.686 -5.029 -12.615 1.00 96.94 299 ASN A C 1
ATOM 2432 O O . ASN A 1 299 ? 21.816 -4.543 -12.619 1.00 96.94 299 ASN A O 1
ATOM 2436 N N . LEU A 1 300 ? 19.598 -4.291 -12.832 1.00 97.31 300 LEU A N 1
ATOM 2437 C CA . LEU A 1 300 ? 19.653 -2.860 -13.144 1.00 97.31 300 LEU A CA 1
ATOM 2438 C C . LEU A 1 300 ? 19.678 -1.956 -11.906 1.00 97.31 300 LEU A C 1
ATOM 2440 O O . LEU A 1 300 ? 19.764 -0.738 -12.063 1.00 97.31 300 LEU A O 1
ATOM 2444 N N . LYS A 1 301 ? 19.627 -2.514 -10.689 1.00 95.56 301 LYS A N 1
ATOM 2445 C CA . LYS 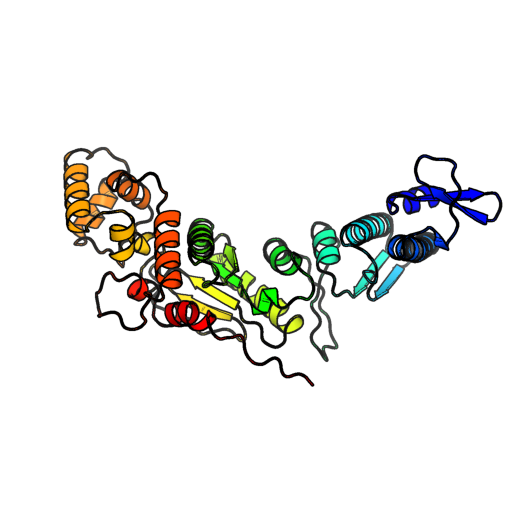A 1 301 ? 19.440 -1.760 -9.441 1.00 95.56 301 LYS A CA 1
ATOM 2446 C C . LYS A 1 301 ? 20.414 -0.586 -9.306 1.00 95.56 301 LYS A C 1
ATOM 2448 O O . LYS A 1 301 ? 19.979 0.531 -9.034 1.00 95.56 301 LYS A O 1
ATOM 2453 N N . GLU A 1 302 ? 21.704 -0.813 -9.550 1.00 97.12 302 GLU A N 1
ATOM 2454 C CA . GLU A 1 302 ? 22.741 0.221 -9.408 1.00 97.12 302 GLU A CA 1
ATOM 2455 C C . GLU A 1 302 ? 22.738 1.249 -10.549 1.00 97.12 302 GLU A C 1
ATOM 2457 O O . GLU A 1 302 ? 23.030 2.418 -10.316 1.00 97.12 302 GLU A O 1
ATOM 2462 N N . ILE A 1 303 ? 22.353 0.848 -11.767 1.00 97.88 303 ILE A N 1
ATOM 2463 C CA . ILE A 1 303 ? 22.442 1.701 -12.965 1.00 97.88 303 ILE A CA 1
ATOM 2464 C C . ILE A 1 303 ? 21.115 2.335 -13.394 1.00 97.88 303 ILE A C 1
ATOM 2466 O O . ILE A 1 303 ? 21.106 3.149 -14.314 1.00 97.88 303 ILE A O 1
ATOM 2470 N N . ARG A 1 304 ? 19.982 2.022 -12.750 1.00 97.12 304 ARG A N 1
ATOM 2471 C CA . ARG A 1 304 ? 18.652 2.546 -13.130 1.00 97.12 304 ARG A CA 1
ATOM 2472 C C . ARG A 1 304 ? 18.603 4.073 -13.220 1.00 97.12 304 ARG A C 1
ATOM 2474 O O . ARG A 1 304 ? 18.023 4.624 -14.152 1.00 97.12 304 ARG A O 1
ATOM 2481 N N . ASN A 1 305 ? 19.264 4.761 -12.289 1.00 96.88 305 ASN A N 1
ATOM 2482 C CA . ASN A 1 305 ? 19.308 6.222 -12.264 1.00 96.88 305 ASN A CA 1
ATOM 2483 C C . ASN A 1 305 ? 20.284 6.788 -13.303 1.00 96.88 305 ASN A C 1
ATOM 2485 O O . ASN A 1 305 ? 20.008 7.843 -13.871 1.00 96.88 305 ASN A O 1
ATOM 2489 N N . ASP A 1 306 ? 21.374 6.079 -13.612 1.00 97.50 306 ASP A N 1
ATOM 2490 C CA . ASP A 1 306 ? 22.256 6.446 -14.725 1.00 97.50 306 ASP A CA 1
ATOM 2491 C C . ASP A 1 306 ? 21.527 6.306 -16.062 1.00 97.50 306 ASP A C 1
ATOM 2493 O O . ASP A 1 306 ? 21.617 7.183 -16.916 1.00 97.50 306 ASP A O 1
ATOM 2497 N N . LEU A 1 307 ? 20.739 5.240 -16.231 1.00 97.62 307 LEU A N 1
ATOM 2498 C CA . LEU A 1 307 ? 19.890 5.050 -17.406 1.00 97.62 307 LEU A CA 1
ATOM 2499 C C . LEU A 1 307 ? 18.872 6.189 -17.531 1.00 97.62 307 LEU A C 1
ATOM 2501 O O . LEU A 1 307 ? 18.738 6.761 -18.609 1.00 97.62 307 LEU A O 1
ATOM 2505 N N . MET A 1 308 ? 18.224 6.598 -16.435 1.00 97.38 308 MET A N 1
ATOM 2506 C CA . MET A 1 308 ? 17.336 7.769 -16.445 1.00 97.38 308 MET A CA 1
ATOM 2507 C C . MET A 1 308 ? 18.057 9.076 -16.779 1.00 97.38 308 MET A C 1
ATOM 2509 O O . MET A 1 308 ? 17.508 9.897 -17.515 1.00 97.38 308 MET A O 1
ATOM 2513 N N . TYR A 1 309 ? 19.288 9.262 -16.295 1.00 96.44 309 TYR A N 1
ATOM 2514 C CA . TYR A 1 309 ? 20.121 10.400 -16.681 1.00 96.44 309 TYR A CA 1
ATOM 2515 C C . TYR A 1 309 ? 20.379 10.414 -18.194 1.00 96.44 309 TYR A C 1
ATOM 2517 O O . TYR A 1 309 ? 20.240 11.461 -18.821 1.00 96.44 309 TYR A O 1
ATOM 2525 N N . LEU A 1 310 ? 20.668 9.256 -18.798 1.00 96.50 310 LEU A N 1
ATOM 2526 C CA . LEU A 1 310 ? 20.855 9.119 -20.247 1.00 96.50 310 LEU A CA 1
ATOM 2527 C C . LEU A 1 310 ? 19.561 9.300 -21.049 1.00 96.50 310 LEU A C 1
ATOM 2529 O O . LEU A 1 310 ? 19.617 9.728 -22.198 1.00 96.50 310 LEU A O 1
ATOM 2533 N N . ILE A 1 311 ? 18.401 8.987 -20.472 1.00 96.00 311 ILE A N 1
ATOM 2534 C CA . ILE A 1 311 ? 17.090 9.201 -21.104 1.00 96.00 311 ILE A CA 1
ATOM 2535 C C . ILE A 1 311 ? 16.717 10.698 -21.140 1.00 96.00 311 ILE A C 1
ATOM 2537 O O . ILE A 1 311 ? 15.951 11.118 -22.005 1.00 96.00 311 ILE A O 1
ATOM 2541 N N . GLU A 1 312 ? 17.283 11.519 -20.245 1.00 93.81 312 GLU A N 1
ATOM 2542 C CA . GLU A 1 312 ? 17.127 12.987 -20.216 1.00 93.81 312 GLU A CA 1
ATOM 2543 C C . GLU A 1 312 ? 15.667 13.466 -20.074 1.00 93.81 312 GLU A C 1
ATOM 2545 O O . GLU A 1 312 ? 15.285 14.538 -20.552 1.00 93.81 312 GLU A O 1
ATOM 2550 N N . LYS A 1 313 ? 14.822 12.685 -19.390 1.00 93.06 313 LYS A N 1
ATOM 2551 C CA . LYS A 1 313 ? 13.434 13.068 -19.088 1.00 93.06 313 LYS A CA 1
ATOM 2552 C C . LYS A 1 313 ? 13.278 13.461 -17.616 1.00 93.06 313 LYS A C 1
ATOM 2554 O O . LYS A 1 313 ? 13.831 12.794 -16.747 1.00 93.06 313 LYS A O 1
ATOM 2559 N N . PRO A 1 314 ? 12.479 14.498 -17.298 1.00 92.25 314 PRO A N 1
ATOM 2560 C CA . PRO A 1 314 ? 12.293 14.992 -15.932 1.00 92.25 314 PRO A CA 1
ATOM 2561 C C . PRO A 1 314 ? 11.264 14.148 -15.158 1.00 92.25 314 PRO A C 1
ATOM 2563 O O . PRO A 1 314 ? 10.302 14.664 -14.592 1.00 92.25 314 PRO A O 1
ATOM 2566 N N . VAL A 1 315 ? 11.418 12.827 -15.187 1.00 94.62 315 VAL A N 1
ATOM 2567 C CA . VAL A 1 315 ? 10.583 11.868 -14.457 1.00 94.62 315 VAL A CA 1
ATOM 2568 C C . VAL A 1 315 ? 11.488 10.821 -13.830 1.00 94.62 315 VAL A C 1
ATOM 2570 O O . VAL A 1 315 ? 12.556 10.538 -14.360 1.00 94.62 315 VAL A O 1
ATOM 2573 N N . SER A 1 316 ? 11.075 10.248 -12.704 1.00 97.19 316 SER A N 1
ATOM 2574 C CA . SER A 1 316 ? 11.769 9.095 -12.134 1.00 97.19 316 SER A CA 1
ATOM 2575 C C . SER A 1 316 ? 11.355 7.807 -12.862 1.00 97.19 316 SER A C 1
ATOM 2577 O O . SER A 1 316 ? 10.308 7.776 -13.525 1.00 97.19 316 SER A O 1
ATOM 2579 N N . TRP A 1 317 ? 12.174 6.757 -12.774 1.00 97.62 317 TRP A N 1
ATOM 2580 C CA . TRP A 1 317 ? 11.949 5.502 -13.502 1.00 97.62 317 TRP A CA 1
ATOM 2581 C C . TRP A 1 317 ? 10.638 4.816 -13.076 1.00 97.62 317 TRP A C 1
ATOM 2583 O O . TRP A 1 317 ? 9.881 4.356 -13.932 1.00 97.62 317 TRP A O 1
ATOM 2593 N N . GLU A 1 318 ? 10.292 4.866 -11.786 1.00 98.25 318 GLU A N 1
ATOM 2594 C CA . GLU A 1 318 ? 9.056 4.312 -11.217 1.00 98.25 318 GLU A CA 1
ATOM 2595 C C . GLU A 1 318 ? 7.829 4.983 -11.843 1.00 98.25 318 GLU A C 1
ATOM 2597 O O . GLU A 1 318 ? 6.861 4.342 -12.261 1.00 98.25 318 GLU A O 1
ATOM 2602 N N . VAL A 1 319 ? 7.885 6.316 -11.954 1.00 97.81 319 VAL A N 1
ATOM 2603 C CA . VAL A 1 319 ? 6.807 7.122 -12.532 1.00 97.81 319 VAL A CA 1
ATOM 2604 C C . VAL A 1 319 ? 6.669 6.846 -14.027 1.00 97.81 319 VAL A C 1
ATOM 2606 O O . VAL A 1 319 ? 5.547 6.834 -14.537 1.00 97.81 319 VAL A O 1
ATOM 2609 N N . ALA A 1 320 ? 7.777 6.627 -14.739 1.00 98.12 320 ALA A N 1
ATOM 2610 C CA . ALA A 1 320 ? 7.756 6.279 -16.156 1.00 98.12 320 ALA A CA 1
ATOM 2611 C C . ALA A 1 320 ? 7.077 4.922 -16.398 1.00 98.12 320 ALA A C 1
ATOM 2613 O O . ALA A 1 320 ? 6.158 4.835 -17.220 1.00 98.12 320 ALA A O 1
ATOM 2614 N N . ILE A 1 321 ? 7.455 3.896 -15.630 1.00 98.50 321 ILE A N 1
ATOM 2615 C CA . ILE A 1 321 ? 6.838 2.564 -15.695 1.00 98.50 321 ILE A CA 1
ATOM 2616 C C . ILE A 1 321 ? 5.353 2.654 -15.345 1.00 98.50 321 ILE A C 1
ATOM 2618 O O . ILE A 1 321 ? 4.503 2.248 -16.138 1.00 98.50 321 ILE A O 1
ATOM 2622 N N . GLY A 1 322 ? 5.018 3.265 -14.205 1.00 97.88 322 GLY A N 1
ATOM 2623 C CA . GLY A 1 322 ? 3.636 3.385 -13.751 1.00 97.88 322 GLY A CA 1
ATOM 2624 C C . GLY A 1 322 ? 2.751 4.130 -14.753 1.00 97.88 322 GLY A C 1
ATOM 2625 O O . GLY A 1 322 ? 1.658 3.670 -15.082 1.00 97.88 322 GLY A O 1
ATOM 2626 N N . LYS A 1 323 ? 3.227 5.244 -15.330 1.00 97.56 323 LYS A N 1
ATOM 2627 C CA . LYS A 1 323 ? 2.498 5.955 -16.398 1.00 97.56 323 LYS A CA 1
ATOM 2628 C C . LYS A 1 323 ? 2.249 5.064 -17.609 1.00 97.56 323 LYS A C 1
ATOM 2630 O O . LYS A 1 323 ? 1.165 5.130 -18.184 1.00 97.56 323 LYS A O 1
ATOM 2635 N N . THR A 1 324 ? 3.232 4.259 -17.995 1.00 98.00 324 THR A N 1
ATOM 2636 C CA . THR A 1 324 ? 3.131 3.354 -19.143 1.00 98.00 324 THR A CA 1
ATOM 2637 C C . THR A 1 324 ? 2.077 2.280 -18.895 1.00 98.00 324 THR A C 1
ATOM 2639 O O . THR A 1 324 ? 1.123 2.184 -19.666 1.00 98.00 324 THR A O 1
ATOM 2642 N N . ILE A 1 325 ? 2.169 1.555 -17.773 1.00 97.25 325 ILE A N 1
ATOM 2643 C CA . ILE A 1 325 ? 1.182 0.537 -17.376 1.00 97.25 325 ILE A CA 1
ATOM 2644 C C . ILE A 1 325 ? -0.220 1.152 -17.333 1.00 97.25 325 ILE A C 1
ATOM 2646 O O . ILE A 1 325 ? -1.149 0.642 -17.958 1.00 97.25 325 ILE A O 1
ATOM 2650 N N . GLY A 1 326 ? -0.375 2.290 -16.652 1.00 95.88 326 GLY A N 1
ATOM 2651 C CA . GLY A 1 326 ? -1.667 2.957 -16.531 1.00 95.88 326 GLY A CA 1
ATOM 2652 C C . GLY A 1 326 ? -2.246 3.405 -17.876 1.00 95.88 326 GLY A C 1
ATOM 2653 O O . GLY A 1 326 ? -3.435 3.205 -18.107 1.00 95.88 326 GLY A O 1
ATOM 2654 N N . LYS A 1 327 ? -1.432 3.945 -18.796 1.00 96.12 327 LYS A N 1
ATOM 2655 C CA . LYS A 1 327 ? -1.877 4.300 -20.159 1.00 96.12 327 LYS A CA 1
ATOM 2656 C C . LYS A 1 327 ? -2.350 3.074 -20.941 1.00 96.12 327 LYS A C 1
ATOM 2658 O O . LYS A 1 327 ? -3.410 3.139 -21.561 1.00 96.12 327 LYS A O 1
ATOM 2663 N N . LEU A 1 328 ? -1.594 1.977 -20.896 1.00 95.25 328 LEU A N 1
ATOM 2664 C CA . LEU A 1 328 ? -1.946 0.736 -21.592 1.00 95.25 328 LEU A CA 1
ATOM 2665 C C . LEU A 1 328 ? -3.247 0.144 -21.047 1.00 95.25 328 LEU A C 1
ATOM 2667 O O . LEU A 1 328 ? -4.115 -0.255 -21.821 1.00 95.25 328 LEU A O 1
ATOM 2671 N N . VAL A 1 329 ? -3.433 0.151 -19.724 1.00 93.56 329 VAL A N 1
ATOM 2672 C CA . VAL A 1 329 ? -4.695 -0.271 -19.099 1.00 93.56 329 VAL A CA 1
ATOM 2673 C C . VAL A 1 329 ? -5.842 0.668 -19.487 1.00 93.56 329 VAL A C 1
ATOM 2675 O O . VAL A 1 329 ? -6.914 0.195 -19.862 1.00 93.56 329 VAL A O 1
ATOM 2678 N N . ALA A 1 330 ? -5.627 1.989 -19.458 1.00 92.31 330 ALA A N 1
ATOM 2679 C CA . ALA A 1 330 ? -6.639 2.985 -19.819 1.00 92.31 330 ALA A CA 1
ATOM 2680 C C . ALA A 1 330 ? -7.157 2.799 -21.256 1.00 92.31 330 ALA A C 1
ATOM 2682 O O . ALA A 1 330 ? -8.356 2.950 -21.507 1.00 92.31 330 ALA A O 1
ATOM 2683 N N . LYS A 1 331 ? -6.261 2.449 -22.185 1.00 92.50 331 LYS A N 1
ATOM 2684 C CA . LYS A 1 331 ? -6.554 2.263 -23.613 1.00 92.50 331 LYS A CA 1
ATOM 2685 C C . LYS A 1 331 ? -6.915 0.830 -24.014 1.00 92.50 331 LYS A C 1
ATOM 2687 O O . LYS A 1 331 ? -7.178 0.592 -25.184 1.00 92.50 331 LYS A O 1
ATOM 2692 N N . ASP A 1 332 ? -6.939 -0.110 -23.068 1.00 89.50 332 ASP A N 1
ATOM 2693 C CA . ASP A 1 332 ? -7.140 -1.541 -23.343 1.00 89.50 332 ASP A CA 1
ATOM 2694 C C . ASP A 1 332 ? -6.065 -2.143 -24.281 1.00 89.50 332 ASP A C 1
ATOM 2696 O O . ASP A 1 332 ? -6.322 -3.076 -25.038 1.00 89.50 332 ASP A O 1
ATOM 2700 N N . GLU A 1 333 ? -4.841 -1.614 -24.211 1.00 91.38 333 GLU A N 1
ATOM 2701 C CA . GLU A 1 333 ? -3.699 -1.984 -25.062 1.00 91.38 333 GLU A CA 1
ATOM 2702 C C . GLU A 1 333 ? -2.738 -2.984 -24.395 1.00 91.38 333 GLU A C 1
ATOM 2704 O O . GLU A 1 333 ? -1.852 -3.515 -25.062 1.00 91.38 333 GLU A O 1
ATOM 2709 N N . LEU A 1 334 ? -2.918 -3.285 -23.103 1.00 87.81 334 LEU A N 1
ATOM 2710 C CA . LEU A 1 334 ? -2.170 -4.343 -22.415 1.00 87.81 334 LEU A CA 1
ATOM 2711 C C . LEU A 1 334 ? -2.689 -5.720 -22.881 1.00 87.81 334 LEU A C 1
ATOM 2713 O O . LEU A 1 334 ? -3.861 -6.030 -22.670 1.00 87.81 334 LEU A O 1
ATOM 2717 N N . LYS A 1 335 ? -1.852 -6.538 -23.536 1.00 80.88 335 LYS A N 1
ATOM 2718 C CA . LYS A 1 335 ? -2.258 -7.808 -24.182 1.00 80.88 335 LYS A CA 1
ATOM 2719 C C . LYS A 1 335 ? -1.586 -9.025 -23.535 1.00 80.88 335 LYS A C 1
ATOM 2721 O O . LYS A 1 335 ? -0.413 -8.967 -23.203 1.00 80.88 335 LYS A O 1
ATOM 2726 N N . LYS A 1 336 ? -2.322 -10.142 -23.414 1.00 69.44 336 LYS A N 1
ATOM 2727 C CA . LYS A 1 336 ? -1.840 -11.407 -22.810 1.00 69.44 336 LYS A CA 1
ATOM 2728 C C . LYS A 1 336 ? -0.793 -12.144 -23.659 1.00 69.44 336 LYS A C 1
ATOM 2730 O O . LYS A 1 336 ? 0.171 -12.671 -23.123 1.00 69.44 336 LYS A O 1
ATOM 2735 N N . ASN A 1 337 ? -0.984 -12.171 -24.978 1.00 65.56 337 ASN A N 1
ATOM 2736 C CA . ASN A 1 337 ? -0.159 -12.963 -25.892 1.00 65.56 337 ASN A CA 1
ATOM 2737 C C . ASN A 1 337 ? 0.974 -12.116 -26.465 1.00 65.56 337 ASN A C 1
ATOM 2739 O O . ASN A 1 337 ? 0.839 -11.534 -27.544 1.00 65.56 337 ASN A O 1
ATOM 2743 N N . THR A 1 338 ? 2.077 -12.041 -25.733 1.00 66.69 338 THR A N 1
ATOM 2744 C CA . THR A 1 338 ? 3.320 -11.453 -26.227 1.00 66.69 338 THR A CA 1
ATOM 2745 C C . THR A 1 338 ? 4.190 -12.529 -26.873 1.00 66.69 338 THR A C 1
ATOM 2747 O O . THR A 1 338 ? 4.119 -13.711 -26.533 1.00 66.69 338 THR A O 1
ATOM 2750 N N . ALA A 1 339 ? 4.985 -12.141 -27.871 1.00 71.12 339 ALA A N 1
ATOM 2751 C CA . ALA A 1 339 ? 5.903 -13.077 -28.508 1.00 71.12 339 ALA A CA 1
ATOM 2752 C C . ALA A 1 339 ? 6.994 -13.515 -27.506 1.00 71.12 339 ALA A C 1
ATOM 2754 O O . ALA A 1 339 ? 7.448 -12.685 -26.708 1.00 71.12 339 ALA A O 1
ATOM 2755 N N . PRO A 1 340 ? 7.463 -14.777 -27.552 1.00 61.03 340 PRO A N 1
ATOM 2756 C CA . PRO A 1 340 ? 8.632 -15.197 -26.783 1.00 61.03 340 PRO A CA 1
ATOM 2757 C C . PRO A 1 340 ? 9.826 -14.283 -27.086 1.00 61.03 340 PRO A C 1
ATOM 2759 O O . PRO A 1 340 ? 10.044 -13.934 -28.245 1.00 61.03 340 PRO A O 1
ATOM 2762 N N . ASN A 1 341 ? 10.595 -13.903 -26.061 1.00 65.69 341 ASN A N 1
ATOM 2763 C CA . ASN A 1 341 ? 11.728 -12.969 -26.164 1.00 65.69 341 ASN A CA 1
ATOM 2764 C C . ASN A 1 341 ? 11.367 -11.558 -26.673 1.00 65.69 341 ASN A C 1
ATOM 2766 O O . ASN A 1 341 ? 12.235 -10.847 -27.176 1.00 65.69 341 ASN A O 1
ATOM 2770 N N . SER A 1 342 ? 10.103 -11.136 -26.567 1.00 82.56 342 SER A N 1
ATOM 2771 C CA . SER A 1 342 ? 9.753 -9.728 -26.781 1.00 82.56 342 SER A CA 1
ATOM 2772 C C . SER A 1 342 ? 10.115 -8.895 -25.555 1.00 82.56 342 SER A C 1
ATOM 2774 O O . SER A 1 342 ? 9.924 -9.325 -24.418 1.00 82.56 342 SER A O 1
ATOM 2776 N N . HIS A 1 343 ? 10.580 -7.667 -25.779 1.00 92.44 343 HIS A N 1
ATOM 2777 C CA . HIS A 1 343 ? 10.753 -6.670 -24.719 1.00 92.44 343 HIS A CA 1
ATOM 2778 C C . HIS A 1 343 ? 9.449 -5.909 -24.435 1.00 92.44 343 HIS A C 1
ATOM 2780 O O . HIS A 1 343 ? 9.453 -4.726 -24.088 1.00 92.44 343 HIS A O 1
ATOM 2786 N N . ASP A 1 344 ? 8.326 -6.610 -24.596 1.00 93.69 344 ASP A N 1
ATOM 2787 C CA . ASP A 1 344 ? 6.992 -6.113 -24.307 1.00 93.69 344 ASP A CA 1
ATOM 2788 C C . ASP A 1 344 ? 6.768 -6.092 -22.791 1.00 93.69 344 ASP A C 1
ATOM 2790 O O . ASP A 1 344 ? 7.044 -7.069 -22.088 1.00 93.69 344 ASP A O 1
ATOM 2794 N N . ILE A 1 345 ? 6.226 -4.992 -22.273 1.00 95.12 345 ILE A N 1
ATOM 2795 C CA . ILE A 1 345 ? 5.948 -4.849 -20.843 1.00 95.12 345 ILE A CA 1
ATOM 2796 C C . ILE A 1 345 ? 5.010 -5.936 -20.300 1.00 95.12 345 ILE A C 1
ATOM 2798 O O . ILE A 1 345 ? 5.199 -6.399 -19.178 1.00 95.12 345 ILE A O 1
ATOM 2802 N N . ALA A 1 346 ? 4.040 -6.411 -21.086 1.00 93.94 346 ALA A N 1
ATOM 2803 C CA . ALA A 1 346 ? 3.156 -7.494 -20.669 1.00 93.94 346 ALA A CA 1
ATOM 2804 C C . ALA A 1 346 ? 3.903 -8.837 -20.567 1.00 93.94 346 ALA A C 1
ATOM 2806 O O . ALA A 1 346 ? 3.584 -9.647 -19.695 1.00 93.94 346 ALA A O 1
ATOM 2807 N N . ALA A 1 347 ? 4.943 -9.049 -21.385 1.00 92.75 347 ALA A N 1
ATOM 2808 C CA . ALA A 1 347 ? 5.808 -10.224 -21.278 1.00 92.75 347 ALA A CA 1
ATOM 2809 C C . ALA A 1 347 ? 6.573 -10.234 -19.949 1.00 92.75 347 ALA A C 1
ATOM 2811 O O . ALA A 1 347 ? 6.688 -11.288 -19.325 1.00 92.75 347 ALA A O 1
ATOM 2812 N N . TYR A 1 348 ? 7.055 -9.063 -19.515 1.00 94.81 348 TYR A N 1
ATOM 2813 C CA . TYR A 1 348 ? 7.822 -8.885 -18.278 1.00 94.81 348 TYR A CA 1
ATOM 2814 C C . TYR A 1 348 ? 6.939 -8.934 -17.026 1.00 94.81 348 TYR A C 1
ATOM 2816 O O . TYR A 1 348 ? 7.365 -9.460 -16.004 1.00 94.81 348 TYR A O 1
ATOM 2824 N N . LEU A 1 349 ? 5.701 -8.439 -17.102 1.00 94.31 349 LEU A N 1
ATOM 2825 C CA . LEU A 1 349 ? 4.722 -8.553 -16.014 1.00 94.31 349 LEU A CA 1
ATOM 2826 C C . LEU A 1 349 ? 4.223 -9.994 -15.822 1.00 94.31 349 LEU A C 1
ATOM 2828 O O . LEU A 1 349 ? 3.911 -10.396 -14.705 1.00 94.31 349 LEU A O 1
ATOM 2832 N N . GLY A 1 350 ? 4.154 -10.769 -16.906 1.00 91.19 350 GLY A N 1
ATOM 2833 C CA . GLY A 1 350 ? 3.685 -12.150 -16.900 1.00 91.19 350 GLY A CA 1
ATOM 2834 C C . GLY A 1 350 ? 2.170 -12.291 -17.064 1.00 91.19 350 GLY A C 1
ATOM 2835 O O . GLY A 1 350 ? 1.373 -11.464 -16.617 1.00 91.19 350 GLY A O 1
ATOM 2836 N N . GLU A 1 351 ? 1.761 -13.382 -17.717 1.00 89.06 351 GLU A N 1
ATOM 2837 C CA . GLU A 1 351 ? 0.387 -13.593 -18.192 1.00 89.06 351 GLU A CA 1
ATOM 2838 C C . GLU A 1 351 ? -0.655 -13.562 -17.065 1.00 89.06 351 GLU A C 1
ATOM 2840 O O . GLU A 1 351 ? -1.683 -12.895 -17.196 1.00 89.06 351 GLU A O 1
ATOM 2845 N N . ARG A 1 352 ? -0.370 -14.222 -15.931 1.00 89.94 352 ARG A N 1
ATOM 2846 C CA . ARG A 1 352 ? -1.283 -14.284 -14.774 1.00 89.94 352 ARG A CA 1
ATOM 2847 C C . ARG A 1 352 ? -1.552 -12.903 -14.171 1.00 89.94 352 ARG A C 1
ATOM 2849 O O . ARG A 1 352 ? -2.687 -12.608 -13.801 1.00 89.94 352 ARG A O 1
ATOM 2856 N N . LEU A 1 353 ? -0.524 -12.056 -14.083 1.00 91.75 353 LEU A N 1
ATOM 2857 C CA . LEU A 1 353 ? -0.676 -10.693 -13.576 1.00 91.75 353 LEU A CA 1
ATOM 2858 C C . LEU A 1 353 ? -1.445 -9.840 -14.587 1.00 91.75 353 LEU A C 1
ATOM 2860 O O . LEU A 1 353 ? -2.433 -9.201 -14.230 1.00 91.75 353 LEU A O 1
ATOM 2864 N N . VAL A 1 354 ? -1.046 -9.884 -15.861 1.00 91.94 354 VAL A N 1
ATOM 2865 C CA . VAL A 1 354 ? -1.708 -9.158 -16.956 1.00 91.94 354 VAL A CA 1
ATOM 2866 C C . VAL A 1 354 ? -3.194 -9.508 -17.040 1.00 91.94 354 VAL A C 1
ATOM 2868 O O . VAL A 1 354 ? -4.025 -8.621 -17.229 1.00 91.94 354 VAL A O 1
ATOM 2871 N N . GLU A 1 355 ? -3.557 -10.774 -16.836 1.00 88.94 355 GLU A N 1
ATOM 2872 C CA . GLU A 1 355 ? -4.950 -11.197 -16.768 1.00 88.94 355 GLU A CA 1
ATOM 2873 C C . GLU A 1 355 ? -5.732 -10.439 -15.700 1.00 88.94 355 GLU A C 1
ATOM 2875 O O . GLU A 1 355 ? -6.794 -9.909 -16.007 1.00 88.94 355 GLU A O 1
ATOM 2880 N N . ILE A 1 356 ? -5.219 -10.297 -14.485 1.00 86.81 356 ILE A N 1
ATOM 2881 C CA . ILE A 1 356 ? -5.921 -9.565 -13.422 1.00 86.81 356 ILE A CA 1
ATOM 2882 C C . ILE A 1 356 ? -6.017 -8.074 -13.732 1.00 86.81 356 ILE A C 1
ATOM 2884 O O . ILE A 1 356 ? -7.082 -7.479 -13.552 1.00 86.81 356 ILE A O 1
ATOM 2888 N N . LEU A 1 357 ? -4.949 -7.483 -14.272 1.00 85.94 357 LEU A N 1
ATOM 2889 C CA . LEU A 1 357 ? -4.935 -6.073 -14.674 1.00 85.94 357 LEU A CA 1
ATOM 2890 C C . LEU A 1 357 ? -5.974 -5.765 -15.761 1.00 85.94 357 LEU A C 1
ATOM 2892 O O . LEU A 1 357 ? -6.499 -4.653 -15.817 1.00 85.94 357 LEU A O 1
ATOM 2896 N N . ILE A 1 358 ? -6.280 -6.742 -16.619 1.00 82.69 358 ILE A N 1
ATOM 2897 C CA . ILE A 1 358 ? -7.293 -6.620 -17.673 1.00 82.69 358 ILE A CA 1
ATOM 2898 C C . ILE A 1 358 ? -8.692 -7.006 -17.166 1.00 82.69 358 ILE A C 1
ATOM 2900 O O . ILE A 1 358 ? -9.660 -6.375 -17.576 1.00 82.69 358 ILE A O 1
ATOM 2904 N N . THR A 1 359 ? -8.817 -8.020 -16.303 1.00 69.81 359 THR A N 1
ATOM 2905 C CA . THR A 1 359 ? -10.105 -8.641 -15.919 1.00 69.81 359 THR A CA 1
ATOM 2906 C C . THR A 1 359 ? -10.784 -7.941 -14.740 1.00 69.81 359 THR A C 1
ATOM 2908 O O . THR A 1 359 ? -12.004 -8.015 -14.617 1.00 69.81 359 THR A O 1
ATOM 2911 N N . ASN A 1 360 ? -10.060 -7.135 -13.950 1.00 58.47 360 ASN A N 1
ATOM 2912 C CA . ASN A 1 360 ? -10.654 -6.216 -12.957 1.00 58.47 360 ASN A CA 1
ATOM 2913 C C . ASN A 1 360 ? -11.564 -5.121 -13.573 1.00 58.47 360 ASN A C 1
ATOM 2915 O O . ASN A 1 360 ? -11.979 -4.185 -12.889 1.00 58.47 360 ASN A O 1
ATOM 2919 N N . LYS A 1 361 ? -11.902 -5.243 -14.862 1.00 48.97 361 LYS A N 1
ATOM 2920 C CA . LYS A 1 361 ? -12.926 -4.477 -15.576 1.00 48.97 361 LYS A CA 1
ATOM 2921 C C . LYS A 1 361 ? -14.354 -4.989 -15.321 1.00 48.97 361 LYS A C 1
ATOM 2923 O O . LYS A 1 361 ? -15.263 -4.165 -15.338 1.00 48.97 361 LYS A O 1
ATOM 2928 N N . ASP A 1 362 ? -14.543 -6.282 -15.018 1.00 35.03 362 ASP A N 1
ATOM 2929 C CA . ASP A 1 362 ? -15.855 -6.958 -15.128 1.00 35.03 362 ASP A CA 1
ATOM 2930 C C . ASP A 1 362 ? -16.408 -7.607 -13.839 1.00 35.03 362 ASP A C 1
ATOM 2932 O O . ASP A 1 362 ? -17.495 -8.181 -13.863 1.00 35.03 362 ASP A O 1
ATOM 2936 N N . SER A 1 363 ? -15.760 -7.487 -12.675 1.00 37.62 363 SER A N 1
ATOM 2937 C CA . SER A 1 363 ? -16.298 -8.029 -11.403 1.00 37.62 363 SER A CA 1
ATOM 2938 C C . SER A 1 363 ? -17.506 -7.259 -10.831 1.00 37.62 363 SER A C 1
ATOM 2940 O O . SER A 1 363 ? -17.998 -7.568 -9.749 1.00 37.62 363 SER A O 1
ATOM 2942 N N . ASN A 1 364 ? -18.065 -6.312 -11.587 1.00 36.72 364 ASN A N 1
ATOM 2943 C CA . ASN A 1 364 ? -19.369 -5.712 -11.327 1.00 36.72 364 ASN A CA 1
ATOM 2944 C C . ASN A 1 364 ? -20.406 -6.312 -12.284 1.00 36.72 364 ASN A C 1
ATOM 2946 O O . ASN A 1 364 ? -20.533 -5.813 -13.392 1.00 36.72 364 ASN A O 1
ATOM 2950 N N . ILE A 1 365 ? -21.133 -7.346 -11.847 1.00 32.59 365 ILE A N 1
ATOM 2951 C CA . ILE A 1 365 ? -22.581 -7.598 -12.038 1.00 32.59 365 ILE A CA 1
ATOM 2952 C C . ILE A 1 365 ? -22.872 -8.949 -11.357 1.00 32.59 365 ILE A C 1
ATOM 2954 O O . ILE A 1 365 ? -22.855 -10.007 -11.971 1.00 32.59 365 ILE A O 1
ATOM 2958 N N . SER A 1 366 ? -23.125 -8.925 -10.050 1.00 26.11 366 SER A N 1
ATOM 2959 C CA . SER A 1 366 ? -24.192 -9.735 -9.444 1.00 26.11 366 SER A CA 1
ATOM 2960 C C . SER A 1 366 ? -24.494 -9.226 -8.036 1.00 26.11 366 SER A C 1
ATOM 2962 O O . SER A 1 366 ? -24.308 -9.905 -7.036 1.00 26.11 366 SER A O 1
ATOM 2964 N N . ASN A 1 367 ? -25.057 -8.017 -7.962 1.00 28.52 367 ASN A N 1
ATOM 2965 C CA . ASN A 1 367 ? -25.985 -7.732 -6.872 1.00 28.52 367 ASN A CA 1
ATOM 2966 C C . ASN A 1 367 ? -27.175 -8.683 -7.049 1.00 28.52 367 ASN A C 1
ATOM 2968 O O . ASN A 1 367 ? -28.132 -8.365 -7.758 1.00 28.52 367 ASN A O 1
ATOM 2972 N N . LYS A 1 368 ? -27.115 -9.871 -6.440 1.00 25.62 368 LYS A N 1
ATOM 2973 C CA . LYS A 1 368 ? -28.336 -10.595 -6.106 1.00 25.62 368 LYS A CA 1
ATOM 2974 C C . LYS A 1 368 ? -28.971 -9.852 -4.944 1.00 25.62 368 LYS A C 1
ATOM 2976 O O . LYS A 1 368 ? -28.642 -10.066 -3.787 1.00 25.62 368 LYS A O 1
ATOM 2981 N N . VAL A 1 369 ? -29.877 -8.954 -5.314 1.00 30.88 369 VAL A N 1
ATOM 2982 C CA . VAL A 1 369 ? -31.062 -8.668 -4.515 1.00 30.88 369 VAL A CA 1
ATOM 2983 C C . VAL A 1 369 ? -31.676 -10.015 -4.138 1.00 30.88 369 VAL A C 1
ATOM 2985 O O . VAL A 1 369 ? -32.058 -10.776 -5.029 1.00 30.88 369 VAL A O 1
ATOM 2988 N N . ASN A 1 370 ? -31.693 -10.309 -2.843 1.00 28.36 370 ASN A N 1
ATOM 2989 C CA . ASN A 1 370 ? -32.774 -10.998 -2.147 1.00 28.36 370 ASN A CA 1
ATOM 2990 C C . ASN A 1 370 ? -32.671 -10.690 -0.660 1.00 28.36 370 ASN A C 1
ATOM 2992 O O . ASN A 1 370 ? -31.601 -10.988 -0.087 1.00 28.36 370 ASN A O 1
#

InterPro domains:
  IPR027417 P-loop containing nucleoside triphosphate hydrolase [G3DSA:3.40.50.300] (1-121)
  IPR027417 P-loop containing nucleoside triphosphate hydrolase [SSF52540] (7-114)
  IPR041685 Endonuclease GajA/Old nuclease/RecF-like, AAA domain [PF13175] (4-108)
  IPR051396 Bacterial Antiviral Defense Nuclease [PTHR43581] (4-268)

Organism: NCBI:txid1498499